Protein AF-A0A8H3L7N0-F1 (afdb_monomer)

Structure (mmCIF, N/CA/C/O backbone):
data_AF-A0A8H3L7N0-F1
#
_entry.id   AF-A0A8H3L7N0-F1
#
loop_
_atom_site.group_PDB
_atom_site.id
_atom_site.type_symbol
_atom_site.label_atom_id
_atom_site.label_alt_id
_atom_site.label_comp_id
_atom_site.label_asym_id
_atom_site.label_entity_id
_atom_site.label_seq_id
_atom_site.pdbx_PDB_ins_code
_atom_site.Cartn_x
_atom_site.Cartn_y
_atom_site.Cartn_z
_atom_site.occupancy
_atom_site.B_iso_or_equiv
_atom_site.auth_seq_id
_atom_site.auth_comp_id
_atom_site.auth_asym_id
_atom_site.auth_atom_id
_atom_site.pdbx_PDB_model_num
ATOM 1 N N . MET A 1 1 ? -57.945 -11.998 32.630 1.00 41.94 1 MET A N 1
ATOM 2 C CA . MET A 1 1 ? -57.598 -11.676 31.233 1.00 41.94 1 MET A CA 1
ATOM 3 C C . MET A 1 1 ? -58.850 -11.127 30.591 1.00 41.94 1 MET A C 1
ATOM 5 O O . MET A 1 1 ? -59.833 -11.856 30.527 1.00 41.94 1 MET A O 1
ATOM 9 N N . SER A 1 2 ? -58.847 -9.854 30.215 1.00 44.16 2 SER A N 1
ATOM 10 C CA . SER A 1 2 ? -59.915 -9.273 29.405 1.00 44.16 2 SER A CA 1
ATOM 11 C C . SER A 1 2 ? -59.804 -9.862 27.999 1.00 44.16 2 SER A C 1
ATOM 13 O O . SER A 1 2 ? -58.740 -9.817 27.384 1.00 44.16 2 SER A O 1
ATOM 15 N N . THR A 1 3 ? -60.854 -10.521 27.520 1.00 60.53 3 THR A N 1
ATOM 16 C CA . THR A 1 3 ? -60.902 -11.050 26.153 1.00 60.53 3 THR A CA 1
ATOM 17 C C . THR A 1 3 ? -61.505 -9.985 25.252 1.00 60.53 3 THR A C 1
ATOM 19 O O . THR A 1 3 ? -62.713 -9.750 25.309 1.00 60.53 3 THR A O 1
ATOM 22 N N . VAL A 1 4 ? -60.668 -9.341 24.435 1.00 78.94 4 VAL A N 1
ATOM 23 C CA . VAL A 1 4 ? -61.115 -8.415 23.386 1.00 78.94 4 VAL A CA 1
ATOM 24 C C . VAL A 1 4 ? -62.101 -9.148 22.476 1.00 78.94 4 VAL A C 1
ATOM 26 O O . VAL A 1 4 ? -61.780 -10.199 21.915 1.00 78.94 4 VAL A O 1
ATOM 29 N N . THR A 1 5 ? -63.320 -8.621 22.357 1.00 84.31 5 THR A N 1
ATOM 30 C CA . THR A 1 5 ? -64.351 -9.204 21.490 1.00 84.31 5 THR A CA 1
ATOM 31 C C . THR A 1 5 ? -64.093 -8.763 20.053 1.00 84.31 5 THR A C 1
ATOM 33 O O . THR A 1 5 ? -63.983 -7.570 19.777 1.00 84.31 5 THR A O 1
ATOM 36 N N . ILE A 1 6 ? -63.980 -9.721 19.133 1.00 86.31 6 ILE A N 1
ATOM 37 C CA . ILE A 1 6 ? -63.770 -9.447 17.706 1.00 86.31 6 ILE A CA 1
ATOM 38 C C . ILE A 1 6 ? -65.055 -8.844 17.133 1.00 86.31 6 ILE A C 1
ATOM 40 O O . ILE A 1 6 ? -66.093 -9.505 17.135 1.00 86.31 6 ILE A O 1
ATOM 44 N N . SER A 1 7 ? -64.974 -7.605 16.648 1.00 80.50 7 SER A N 1
ATOM 45 C CA . SER A 1 7 ? -66.095 -6.873 16.050 1.00 80.50 7 SER A CA 1
ATOM 46 C C . SER A 1 7 ? -65.908 -6.738 14.536 1.00 80.50 7 SER A C 1
ATOM 48 O O . SER A 1 7 ? -64.841 -6.340 14.062 1.00 80.50 7 SER A O 1
ATOM 50 N N . GLY A 1 8 ? -66.932 -7.073 13.755 1.00 84.56 8 GLY A N 1
ATOM 51 C CA . GLY A 1 8 ? -66.865 -7.020 12.292 1.00 84.56 8 GLY A CA 1
ATOM 52 C C . GLY A 1 8 ? -66.074 -8.162 11.647 1.00 84.56 8 GLY A C 1
ATOM 53 O O . GLY A 1 8 ? -65.895 -9.240 12.216 1.00 84.56 8 GLY A O 1
ATOM 54 N N . THR A 1 9 ? -65.605 -7.938 10.416 1.00 87.12 9 THR A N 1
ATOM 55 C CA . THR A 1 9 ? -64.867 -8.959 9.645 1.00 87.12 9 THR A CA 1
ATOM 56 C C . THR A 1 9 ? -63.493 -9.213 10.260 1.00 87.12 9 THR A C 1
ATOM 58 O O . THR A 1 9 ? -62.728 -8.279 10.475 1.00 87.12 9 THR A O 1
ATOM 61 N N . GLN A 1 10 ? -63.147 -10.474 10.513 1.00 89.56 10 GLN A N 1
ATOM 62 C CA . GLN A 1 10 ? -61.859 -10.845 11.099 1.00 89.56 10 GLN A CA 1
ATOM 63 C C . GLN A 1 10 ? -60.713 -10.690 10.088 1.00 89.56 10 GLN A C 1
ATOM 65 O O . GLN A 1 10 ? -60.799 -11.168 8.958 1.00 89.56 10 GLN A O 1
ATOM 70 N N . ILE A 1 11 ? -59.613 -10.072 10.517 1.00 88.81 11 ILE A N 1
ATOM 71 C CA . ILE A 1 11 ? -58.387 -9.905 9.733 1.00 88.81 11 ILE A CA 1
ATOM 72 C C . ILE A 1 11 ? -57.163 -10.420 10.493 1.00 88.81 11 ILE A C 1
ATOM 74 O O . ILE A 1 11 ? -57.126 -10.456 11.728 1.00 88.81 11 ILE A O 1
ATOM 78 N N . ARG A 1 12 ? -56.137 -10.821 9.734 1.00 89.44 12 ARG A N 1
ATOM 79 C CA . ARG A 1 12 ? -54.809 -11.159 10.254 1.00 89.44 12 ARG A CA 1
ATOM 80 C C . ARG A 1 12 ? -53.865 -9.996 9.976 1.00 89.44 12 ARG A C 1
ATOM 82 O O . ARG A 1 12 ? -53.652 -9.651 8.822 1.00 89.44 12 ARG A O 1
ATOM 89 N N . LEU A 1 13 ? -53.289 -9.430 11.030 1.00 90.81 13 LEU A N 1
ATOM 90 C CA . LEU A 1 13 ? -52.351 -8.313 10.944 1.00 90.81 13 LEU A CA 1
ATOM 91 C C . LEU A 1 13 ? -50.956 -8.776 11.338 1.00 90.81 13 LEU A C 1
ATOM 93 O O . LEU A 1 13 ? -50.784 -9.343 12.415 1.00 90.81 13 LEU A O 1
ATOM 97 N N . TRP A 1 14 ? -49.972 -8.529 10.475 1.00 92.12 14 TRP A N 1
ATOM 98 C CA . TRP A 1 14 ? -48.563 -8.745 10.787 1.00 92.12 14 TRP A CA 1
ATOM 99 C C . TRP A 1 14 ? -47.978 -7.515 11.484 1.00 92.12 14 TRP A C 1
ATOM 101 O O . TRP A 1 14 ? -48.080 -6.391 10.990 1.00 92.12 14 TRP A O 1
ATOM 111 N N . CYS A 1 15 ? -47.342 -7.756 12.622 1.00 91.94 15 CYS A N 1
ATOM 112 C CA . CYS A 1 15 ? -46.757 -6.775 13.516 1.00 91.94 15 CYS A CA 1
ATOM 113 C C . CYS A 1 15 ? -45.261 -7.047 13.711 1.00 91.94 15 CYS A C 1
ATOM 115 O O . CYS A 1 15 ? -44.808 -8.194 13.652 1.00 91.94 15 CYS A O 1
ATOM 117 N N . LEU A 1 16 ? -44.500 -6.001 14.005 1.00 91.12 16 LEU A N 1
ATOM 118 C CA . LEU A 1 16 ? -43.077 -6.082 14.318 1.00 91.12 16 LEU A CA 1
ATOM 119 C C . LEU A 1 16 ? -42.778 -5.226 15.544 1.00 91.12 16 LEU A C 1
ATOM 121 O O . LEU A 1 16 ? -43.191 -4.074 15.602 1.00 91.12 16 LEU A O 1
ATOM 125 N N . VAL A 1 17 ? -42.066 -5.772 16.528 1.00 88.50 17 VAL A N 1
ATOM 126 C CA . VAL A 1 17 ? -41.579 -4.957 17.651 1.00 88.50 17 VAL A CA 1
ATOM 127 C C . VAL A 1 17 ? -40.362 -4.171 17.172 1.00 88.50 17 VAL A C 1
ATOM 129 O O . VAL A 1 17 ? -39.473 -4.750 16.546 1.00 88.50 17 VAL A O 1
ATOM 132 N N . ARG A 1 18 ? -40.321 -2.861 17.428 1.00 83.88 18 ARG A N 1
ATOM 133 C CA . ARG A 1 18 ? -39.190 -1.998 17.059 1.00 83.88 18 ARG A CA 1
ATOM 134 C C . ARG A 1 18 ? -37.889 -2.563 17.652 1.00 83.88 18 ARG A C 1
ATOM 136 O O . ARG A 1 18 ? -37.842 -2.891 18.832 1.00 83.88 18 ARG A O 1
ATOM 143 N N . GLY A 1 19 ? -36.859 -2.737 16.821 1.00 73.94 19 GLY A N 1
ATOM 144 C CA . GLY A 1 19 ? -35.594 -3.389 17.202 1.00 73.94 19 GLY A CA 1
ATOM 145 C C . GLY A 1 19 ? -35.591 -4.926 17.122 1.00 73.94 19 GLY A C 1
ATOM 146 O O . GLY A 1 19 ? -34.543 -5.546 17.291 1.00 73.94 19 GLY A O 1
ATOM 147 N N . SER A 1 20 ? -36.728 -5.561 16.821 1.00 77.88 20 SER A N 1
ATOM 148 C CA . SER A 1 20 ? -36.809 -7.003 16.572 1.00 77.88 20 SER A CA 1
ATOM 149 C C . SER A 1 20 ? -36.552 -7.341 15.103 1.00 77.88 20 SER A C 1
ATOM 151 O O . SER A 1 20 ? -36.890 -6.583 14.199 1.00 77.88 20 SER A O 1
ATOM 153 N N . SER A 1 21 ? -35.995 -8.528 14.852 1.00 77.94 21 SER A N 1
ATOM 154 C CA . SER A 1 21 ? -35.751 -9.056 13.500 1.00 77.94 21 SER A CA 1
ATOM 155 C C . SER A 1 21 ? -36.809 -10.066 13.036 1.00 77.94 21 SER A C 1
ATOM 157 O O . SER A 1 21 ? -36.644 -10.701 11.994 1.00 77.94 21 SER A O 1
ATOM 159 N N . SER A 1 22 ? -37.877 -10.266 13.820 1.00 81.69 22 SER A N 1
ATOM 160 C CA . SER A 1 22 ? -38.916 -11.272 13.562 1.00 81.69 22 SER A CA 1
ATOM 161 C C . SER A 1 22 ? -40.321 -10.691 13.723 1.00 81.69 22 SER A C 1
ATOM 163 O O . SER A 1 22 ? -40.704 -10.258 14.810 1.00 81.69 22 SER A O 1
ATOM 165 N N . ALA A 1 23 ? -41.106 -10.735 12.645 1.00 88.00 23 ALA A N 1
ATOM 166 C CA . ALA A 1 23 ? -42.513 -10.351 12.660 1.00 88.00 23 ALA A CA 1
ATOM 167 C C . ALA A 1 23 ? -43.396 -11.441 13.293 1.00 88.00 23 ALA A C 1
ATOM 169 O O . ALA A 1 23 ? -43.078 -12.631 13.270 1.00 88.00 23 ALA A O 1
ATOM 170 N N . PHE A 1 24 ? -44.541 -11.041 13.836 1.00 90.50 24 PHE A N 1
ATOM 171 C CA . PHE A 1 24 ? -45.567 -11.927 14.384 1.00 90.50 24 PHE A CA 1
ATOM 172 C C . PHE A 1 24 ? -46.943 -11.462 13.919 1.00 90.50 24 PHE A C 1
ATOM 174 O O . PHE A 1 24 ? -47.094 -10.308 13.547 1.00 90.50 24 PHE A O 1
ATOM 181 N N . TYR A 1 25 ? -47.958 -12.325 13.942 1.00 91.44 25 TYR A N 1
ATOM 182 C CA . TYR A 1 25 ? -49.314 -11.904 13.587 1.00 91.44 25 TYR A CA 1
ATOM 183 C C . TYR A 1 25 ? -50.262 -11.896 14.786 1.00 91.44 25 TYR A C 1
ATOM 185 O O . TYR A 1 25 ? -50.161 -12.724 15.702 1.00 91.44 25 TYR A O 1
ATOM 193 N N . VAL A 1 26 ? -51.226 -10.983 14.729 1.00 92.50 26 VAL A N 1
ATOM 194 C CA . VAL A 1 26 ? -52.398 -10.916 15.601 1.00 92.50 26 VAL A CA 1
ATOM 195 C C . VAL A 1 26 ? -53.674 -11.082 14.783 1.00 92.50 26 VAL A C 1
ATOM 197 O O . VAL A 1 26 ? -53.669 -11.012 13.552 1.00 92.50 26 VAL A O 1
ATOM 200 N N . THR A 1 27 ? -54.777 -11.368 15.464 1.00 90.75 27 THR A N 1
ATOM 201 C CA . THR A 1 27 ? -56.091 -11.520 14.839 1.00 90.75 27 THR A CA 1
ATOM 202 C C . THR A 1 27 ? -57.072 -10.597 15.537 1.00 90.75 27 THR A C 1
ATOM 204 O O . THR A 1 27 ? -57.189 -10.652 16.758 1.00 90.75 27 THR A O 1
ATOM 207 N N . ILE A 1 28 ? -57.740 -9.748 14.762 1.00 92.75 28 ILE A N 1
ATOM 208 C CA . ILE A 1 28 ? -58.653 -8.712 15.254 1.00 92.75 28 ILE A CA 1
ATOM 209 C C . ILE A 1 28 ? -59.761 -8.468 14.225 1.00 92.75 28 ILE A C 1
ATOM 211 O O . ILE A 1 28 ? -59.619 -8.853 13.064 1.00 92.75 28 ILE A O 1
ATOM 215 N N . GLY A 1 29 ? -60.879 -7.881 14.639 1.00 90.25 29 GLY A N 1
ATOM 216 C CA . GLY A 1 29 ? -61.956 -7.494 13.738 1.00 90.25 29 GLY A CA 1
ATOM 217 C C . GLY A 1 29 ? -61.718 -6.121 13.107 1.00 90.25 29 GLY A C 1
ATOM 218 O O . GLY A 1 29 ? -61.053 -5.268 13.693 1.00 90.25 29 GLY A O 1
ATOM 219 N N . ARG A 1 30 ? -62.243 -5.894 11.899 1.00 89.00 30 ARG A N 1
ATOM 220 C CA . ARG A 1 30 ? -62.137 -4.595 11.210 1.00 89.00 30 ARG A CA 1
ATOM 221 C C . ARG A 1 30 ? -62.854 -3.471 11.951 1.00 89.00 30 ARG A C 1
ATOM 223 O O . ARG A 1 30 ? -62.399 -2.340 11.850 1.00 89.00 30 ARG A O 1
ATOM 230 N N . ASP A 1 31 ? -63.901 -3.784 12.709 1.00 89.81 31 ASP A N 1
ATOM 231 C CA . ASP A 1 31 ? -64.717 -2.785 13.406 1.00 89.81 31 ASP A CA 1
ATOM 232 C C . ASP A 1 31 ? -64.246 -2.580 14.859 1.00 89.81 31 ASP A C 1
ATOM 234 O O . ASP A 1 31 ? -64.893 -1.879 15.633 1.00 89.81 31 ASP A O 1
ATOM 238 N N . ASN A 1 32 ? -63.136 -3.213 15.259 1.00 90.62 32 ASN A N 1
ATOM 239 C CA . ASN A 1 32 ? -62.468 -2.934 16.529 1.00 90.62 32 ASN A CA 1
ATOM 240 C C . ASN A 1 32 ? -61.714 -1.599 16.470 1.00 90.62 32 ASN A C 1
ATOM 242 O O . ASN A 1 32 ? -61.282 -1.169 15.401 1.00 90.62 32 ASN A O 1
ATOM 246 N N . PHE A 1 33 ? -61.509 -0.965 17.622 1.00 89.25 33 PHE A N 1
ATOM 247 C CA . PHE A 1 33 ? -60.749 0.283 17.729 1.00 89.25 33 PHE A CA 1
ATOM 248 C C . PHE A 1 33 ? -59.239 0.026 17.854 1.00 89.25 33 PHE A C 1
ATOM 250 O O . PHE A 1 33 ? -58.795 -1.082 18.156 1.00 89.25 33 PHE A O 1
ATOM 257 N N . ILE A 1 34 ? -58.418 1.066 17.678 1.00 88.00 34 ILE A N 1
ATOM 258 C CA . ILE A 1 34 ? -56.954 0.959 17.837 1.00 88.00 34 ILE A CA 1
ATOM 259 C C . ILE A 1 34 ? -56.550 0.526 19.258 1.00 88.00 34 ILE A C 1
ATOM 261 O O . ILE A 1 34 ? -55.576 -0.209 19.426 1.00 88.00 34 ILE A O 1
ATOM 265 N N . ILE A 1 35 ? -57.321 0.899 20.285 1.00 86.38 35 ILE A N 1
ATOM 266 C CA . ILE A 1 35 ? -57.064 0.456 21.664 1.00 86.38 35 ILE A CA 1
ATOM 267 C C . ILE A 1 35 ? -57.231 -1.065 21.828 1.00 86.38 35 ILE A C 1
ATOM 269 O O . ILE A 1 35 ? -56.408 -1.705 22.484 1.00 86.38 35 ILE A O 1
ATOM 273 N N . ASP A 1 36 ? -58.213 -1.658 21.143 1.00 89.00 36 ASP A N 1
ATOM 274 C CA . ASP A 1 36 ? -58.420 -3.109 21.108 1.00 89.00 36 ASP A CA 1
ATOM 275 C C . ASP A 1 36 ? -57.219 -3.805 20.440 1.00 89.00 36 ASP A C 1
ATOM 277 O O . ASP A 1 36 ? -56.768 -4.863 20.883 1.00 89.00 36 ASP A O 1
ATOM 281 N N . LEU A 1 37 ? -56.649 -3.192 19.391 1.00 90.81 37 LEU A N 1
ATOM 282 C CA . LEU A 1 37 ? -55.445 -3.687 18.716 1.00 90.81 37 LEU A CA 1
ATOM 283 C C . LEU A 1 37 ? -54.226 -3.683 19.646 1.00 90.81 37 LEU A C 1
ATOM 285 O O . LEU A 1 37 ? -53.501 -4.682 19.698 1.00 90.81 37 LEU A O 1
ATOM 289 N N . LYS A 1 38 ? -54.022 -2.606 20.417 1.00 90.88 38 LYS A N 1
ATOM 290 C CA . LYS A 1 38 ? -52.952 -2.527 21.427 1.00 90.88 38 LYS A CA 1
ATOM 291 C C . LYS A 1 38 ? -53.095 -3.634 22.476 1.00 90.88 38 LYS A C 1
ATOM 293 O O . LYS A 1 38 ? -52.110 -4.293 22.814 1.00 90.88 38 LYS A O 1
ATOM 298 N N . GLU A 1 39 ? -54.315 -3.901 22.939 1.00 88.69 39 GLU A N 1
ATOM 299 C CA . GLU A 1 39 ? -54.583 -4.950 23.928 1.00 88.69 39 GLU A CA 1
ATOM 300 C C . GLU A 1 39 ? -54.309 -6.360 23.372 1.00 88.69 39 GLU A C 1
ATOM 302 O O . GLU A 1 39 ? -53.642 -7.172 24.023 1.00 88.69 39 GLU A O 1
ATOM 307 N N . VAL A 1 40 ? -54.732 -6.648 22.135 1.00 90.81 40 VAL A N 1
ATOM 308 C CA . VAL A 1 40 ? -54.441 -7.931 21.467 1.00 90.81 40 VAL A CA 1
ATOM 309 C C . VAL A 1 40 ? -52.933 -8.126 21.256 1.00 90.81 40 VAL A C 1
ATOM 311 O O . VAL A 1 40 ? -52.421 -9.228 21.482 1.00 90.81 40 VAL A O 1
ATOM 314 N N . ILE A 1 41 ? -52.200 -7.078 20.866 1.00 91.69 41 ILE A N 1
ATOM 315 C CA . ILE A 1 41 ? -50.738 -7.114 20.702 1.00 91.69 41 ILE A CA 1
ATOM 316 C C . ILE A 1 41 ? -50.043 -7.400 22.038 1.00 91.69 41 ILE A C 1
ATOM 318 O O . ILE A 1 41 ? -49.216 -8.316 22.108 1.00 91.69 41 ILE A O 1
ATOM 322 N N . LYS A 1 42 ? -50.410 -6.679 23.107 1.00 87.31 42 LYS A N 1
ATOM 323 C CA . LYS A 1 42 ? -49.841 -6.883 24.447 1.00 87.31 42 LYS A CA 1
ATOM 324 C C . LYS A 1 42 ? -50.063 -8.314 24.932 1.00 87.31 42 LYS A C 1
ATOM 326 O O . LYS A 1 42 ? -49.121 -8.963 25.379 1.00 87.31 42 LYS A O 1
ATOM 331 N N . ASN A 1 43 ? -51.277 -8.839 24.771 1.00 86.75 43 ASN A N 1
ATOM 332 C CA . ASN A 1 43 ? -51.609 -10.214 25.148 1.00 86.75 43 ASN A CA 1
ATOM 333 C C . ASN A 1 43 ? -50.808 -11.251 24.341 1.00 86.75 43 ASN A C 1
ATOM 335 O O . ASN A 1 43 ? -50.385 -12.270 24.884 1.00 86.75 43 ASN A O 1
ATOM 339 N N . LYS A 1 44 ? -50.548 -10.994 23.051 1.00 87.44 44 LYS A N 1
ATOM 340 C CA . LYS A 1 44 ? -49.754 -11.890 22.194 1.00 87.44 44 LYS A CA 1
ATOM 341 C C . LYS A 1 44 ? -48.272 -11.929 22.582 1.00 87.44 44 LYS A C 1
ATOM 343 O O . LYS A 1 44 ? -47.621 -12.957 22.395 1.00 87.44 44 LYS A O 1
ATOM 348 N N . LYS A 1 45 ? -47.743 -10.824 23.110 1.00 86.06 45 LYS A N 1
ATOM 349 C CA . LYS A 1 45 ? -46.336 -10.627 23.492 1.00 86.06 45 LYS A CA 1
ATOM 350 C C . LYS A 1 45 ? -46.197 -10.282 24.979 1.00 86.06 45 LYS A C 1
ATOM 352 O O . LYS A 1 45 ? -45.430 -9.405 25.364 1.00 86.06 45 LYS A O 1
ATOM 357 N N . GLN A 1 46 ? -46.918 -11.016 25.825 1.00 80.88 46 GLN A N 1
ATOM 358 C CA . GLN A 1 46 ? -47.093 -10.691 27.243 1.00 80.88 46 GLN A CA 1
ATOM 359 C C . GLN A 1 46 ? -45.776 -10.561 28.031 1.00 80.88 46 GLN A C 1
ATOM 361 O O . GLN A 1 46 ? -45.677 -9.706 28.902 1.00 80.88 46 GLN A O 1
ATOM 366 N N . ASN A 1 47 ? -44.753 -11.358 27.699 1.00 80.00 47 ASN A N 1
ATOM 367 C CA . ASN A 1 47 ? -43.433 -11.274 28.340 1.00 80.00 47 ASN A CA 1
ATOM 368 C C . ASN A 1 47 ? -42.635 -10.034 27.906 1.00 80.00 47 ASN A C 1
ATOM 370 O O . ASN A 1 47 ? -41.881 -9.479 28.695 1.00 80.00 47 ASN A O 1
ATOM 374 N N . GLU A 1 48 ? -42.790 -9.617 26.650 1.00 76.06 48 GLU A N 1
ATOM 375 C CA . GLU A 1 48 ? -42.048 -8.508 26.035 1.00 76.06 48 GLU A CA 1
ATOM 376 C C . GLU A 1 48 ? -42.607 -7.151 26.496 1.00 76.06 48 GLU A C 1
ATOM 378 O O . GLU A 1 48 ? -41.867 -6.183 26.632 1.00 76.06 48 GLU A O 1
ATOM 383 N N . PHE A 1 49 ? -43.902 -7.110 26.830 1.00 81.25 49 PHE A N 1
ATOM 384 C CA . PHE A 1 49 ? -44.621 -5.914 27.283 1.00 81.25 49 PHE A CA 1
ATOM 385 C C . PHE A 1 49 ? -45.138 -6.017 28.729 1.00 81.25 49 PHE A C 1
ATOM 387 O O . PHE A 1 49 ? -46.112 -5.354 29.090 1.00 81.25 49 PHE A O 1
ATOM 394 N N . ALA A 1 50 ? -44.516 -6.852 29.569 1.00 74.88 50 ALA A N 1
ATOM 395 C CA . ALA A 1 50 ? -44.999 -7.142 30.924 1.00 74.88 50 ALA A CA 1
ATOM 396 C C . ALA A 1 50 ? -45.134 -5.889 31.815 1.00 74.88 50 ALA A C 1
ATOM 398 O O . ALA A 1 50 ? -46.045 -5.821 32.637 1.00 74.88 50 ALA A O 1
ATOM 399 N N . ASN A 1 51 ? -44.267 -4.891 31.603 1.00 77.00 51 ASN A N 1
ATOM 400 C CA . ASN A 1 51 ? -44.168 -3.670 32.413 1.00 77.00 51 ASN A CA 1
ATOM 401 C C . ASN A 1 51 ? -44.656 -2.401 31.686 1.00 77.00 51 ASN A C 1
ATOM 403 O O . ASN A 1 51 ? -44.311 -1.299 32.100 1.00 77.00 51 ASN A O 1
ATOM 407 N N . VAL A 1 52 ? -45.394 -2.543 30.581 1.00 78.06 52 VAL A N 1
ATOM 408 C CA . VAL A 1 52 ? -45.853 -1.417 29.749 1.00 78.06 52 VAL A CA 1
ATOM 409 C C . VAL A 1 52 ? -47.370 -1.404 29.738 1.00 78.06 52 VAL A C 1
ATOM 411 O O . VAL A 1 52 ? -47.979 -2.417 29.391 1.00 78.06 52 VAL A O 1
ATOM 414 N N . ASP A 1 53 ? -48.003 -0.295 30.106 1.00 80.12 53 ASP A N 1
ATOM 415 C CA . ASP A 1 53 ? -49.464 -0.195 30.052 1.00 80.12 53 ASP A CA 1
ATOM 416 C C . ASP A 1 53 ? -49.975 -0.190 28.597 1.00 80.12 53 ASP A C 1
ATOM 418 O O . ASP A 1 53 ? -49.250 0.139 27.660 1.00 80.12 53 ASP A O 1
ATOM 422 N N . VAL A 1 54 ? -51.207 -0.661 28.364 1.00 80.31 54 VAL A N 1
ATOM 423 C CA . VAL A 1 54 ? -51.740 -0.840 26.991 1.00 80.31 54 VAL A CA 1
ATOM 424 C C . VAL A 1 54 ? -51.812 0.494 26.244 1.00 80.31 54 VAL A C 1
ATOM 426 O O . VAL A 1 54 ? -51.534 0.553 25.050 1.00 80.31 54 VAL A O 1
ATOM 429 N N . ASP A 1 55 ? -52.172 1.557 26.953 1.00 77.06 55 ASP A N 1
ATOM 430 C CA . ASP A 1 55 ? -52.247 2.930 26.462 1.00 77.06 55 ASP A CA 1
ATOM 431 C C . ASP A 1 55 ? -50.873 3.535 26.149 1.00 77.06 55 ASP A C 1
ATOM 433 O O . ASP A 1 55 ? -50.786 4.401 25.280 1.00 77.06 55 ASP A O 1
ATOM 437 N N . GLN A 1 56 ? -49.812 3.040 26.789 1.00 82.00 56 GLN A N 1
ATOM 438 C CA . GLN A 1 56 ? -48.440 3.468 26.541 1.00 82.00 56 GLN A CA 1
ATOM 439 C C . GLN A 1 56 ? -47.895 2.929 25.215 1.00 82.00 56 GLN A C 1
ATOM 441 O O . GLN A 1 56 ? -47.096 3.611 24.589 1.00 82.00 56 GLN A O 1
ATOM 446 N N . LEU A 1 57 ? -48.327 1.757 24.736 1.00 86.06 57 LEU A N 1
ATOM 447 C CA . LEU A 1 57 ? -47.837 1.213 23.462 1.00 86.06 57 LEU A CA 1
ATOM 448 C C . LEU A 1 57 ? -48.037 2.204 22.307 1.00 86.06 57 LEU A C 1
ATOM 450 O O . LEU A 1 57 ? -49.159 2.645 22.038 1.00 86.06 57 LEU A O 1
ATOM 454 N N . VAL A 1 58 ? -46.953 2.490 21.588 1.00 88.19 58 VAL A N 1
ATOM 455 C CA . VAL A 1 58 ? -46.962 3.326 20.384 1.00 88.19 58 VAL A CA 1
ATOM 456 C C . VAL A 1 58 ? -47.026 2.408 19.172 1.00 88.19 58 VAL A C 1
ATOM 458 O O . VAL A 1 58 ? -46.276 1.436 19.087 1.00 88.19 58 VAL A O 1
ATOM 461 N N . LEU A 1 59 ? -47.950 2.667 18.252 1.00 90.50 59 LEU A N 1
ATOM 462 C CA . LEU A 1 59 ? -48.125 1.868 17.043 1.00 90.50 59 LEU A CA 1
ATOM 463 C C . LEU A 1 59 ? -47.905 2.760 15.826 1.00 90.50 59 LEU A C 1
ATOM 465 O O . LEU A 1 59 ? -48.497 3.827 15.766 1.00 90.50 59 LEU A O 1
ATOM 469 N N . TRP A 1 60 ? -47.139 2.304 14.840 1.00 90.81 60 TRP A N 1
ATOM 470 C CA . TRP A 1 60 ? -47.016 2.978 13.542 1.00 90.81 60 TRP A CA 1
ATOM 471 C C . TRP A 1 60 ? -47.581 2.105 12.433 1.00 90.81 60 TRP A C 1
ATOM 473 O O . TRP A 1 60 ? -47.324 0.897 12.398 1.00 90.81 60 TRP A O 1
ATOM 483 N N . ARG A 1 61 ? -48.318 2.717 11.507 1.00 89.44 61 ARG A N 1
ATOM 484 C CA . ARG A 1 61 ? -48.749 2.093 10.258 1.00 89.44 61 ARG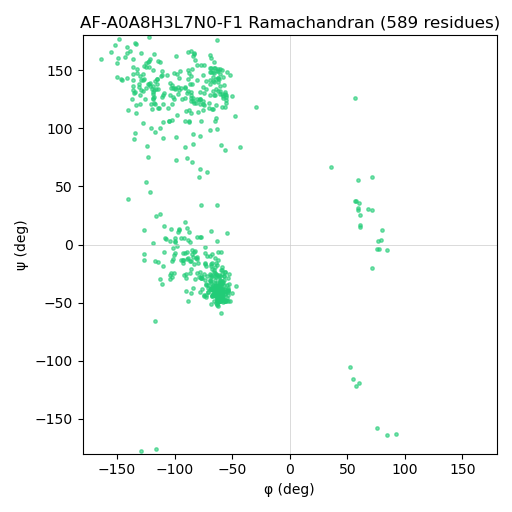 A CA 1
ATOM 485 C C . ARG A 1 61 ? -47.569 2.008 9.299 1.00 89.44 61 ARG A C 1
ATOM 487 O O . ARG A 1 61 ? -46.912 3.001 9.028 1.00 89.44 61 ARG A O 1
ATOM 494 N N . VAL A 1 62 ? -47.343 0.829 8.731 1.00 88.94 62 VAL A N 1
ATOM 495 C CA . VAL A 1 62 ? -46.275 0.609 7.746 1.00 88.94 62 VAL A CA 1
ATOM 496 C C . VAL A 1 62 ? -46.722 -0.343 6.631 1.00 88.94 62 VAL A C 1
ATOM 498 O O . VAL A 1 62 ? -47.767 -0.988 6.723 1.00 88.94 62 VAL A O 1
ATOM 501 N N . ASP A 1 63 ? -45.917 -0.460 5.578 1.00 88.06 63 ASP A N 1
ATOM 502 C CA . ASP A 1 63 ? -45.998 -1.547 4.597 1.00 88.06 63 ASP A CA 1
ATOM 503 C C . ASP A 1 63 ? -44.587 -2.056 4.298 1.00 88.06 63 ASP A C 1
ATOM 505 O O . ASP A 1 63 ? -43.879 -1.503 3.458 1.00 88.06 63 ASP A O 1
ATOM 509 N N . ILE A 1 64 ? -44.144 -3.062 5.055 1.00 84.62 64 ILE A N 1
ATOM 510 C CA . ILE A 1 64 ? -42.776 -3.588 4.963 1.00 84.62 64 ILE A CA 1
ATOM 511 C C . ILE A 1 64 ? -42.825 -5.064 4.590 1.00 84.62 64 ILE A C 1
ATOM 513 O O . ILE A 1 64 ? -43.365 -5.886 5.334 1.00 84.62 64 ILE A O 1
ATOM 517 N N . ASP A 1 65 ? -42.204 -5.429 3.470 1.00 82.81 65 ASP A N 1
ATOM 518 C CA . ASP A 1 65 ? -42.005 -6.834 3.124 1.00 82.81 65 ASP A CA 1
ATOM 519 C C . ASP A 1 65 ? -41.091 -7.502 4.167 1.00 82.81 65 ASP A C 1
ATOM 521 O O . ASP A 1 65 ? -40.040 -6.970 4.532 1.00 82.81 65 ASP A O 1
ATOM 525 N N . GLN A 1 66 ? -41.461 -8.690 4.655 1.00 78.38 66 GLN A N 1
ATOM 526 C CA . GLN A 1 66 ? -40.689 -9.373 5.700 1.00 78.38 66 GLN A CA 1
ATOM 527 C C . GLN A 1 66 ? -39.231 -9.659 5.305 1.00 78.38 66 GLN A C 1
ATOM 529 O O . GLN A 1 66 ? -38.369 -9.746 6.181 1.00 78.38 66 GLN A O 1
ATOM 534 N N . SER A 1 67 ? -38.927 -9.774 4.007 1.00 76.94 67 SER A N 1
ATOM 535 C CA . SER A 1 67 ? -37.555 -9.925 3.505 1.00 76.94 67 SER A CA 1
ATOM 536 C C . SER A 1 67 ? -36.673 -8.698 3.769 1.00 76.94 67 SER A C 1
ATOM 538 O O . SER A 1 67 ? -35.456 -8.845 3.889 1.00 76.94 67 SER A O 1
ATOM 540 N N . GLN A 1 68 ? -37.270 -7.513 3.931 1.00 75.50 68 GLN A N 1
ATOM 541 C CA . GLN A 1 68 ? -36.564 -6.245 4.131 1.00 75.50 68 GLN A CA 1
ATOM 542 C C . GLN A 1 68 ? -36.222 -5.956 5.600 1.00 75.50 68 GLN A C 1
ATOM 544 O O . GLN A 1 68 ? -35.352 -5.131 5.874 1.00 75.50 68 GLN A O 1
ATOM 549 N N . ILE A 1 69 ? -36.825 -6.682 6.553 1.00 74.06 69 ILE A N 1
ATOM 550 C CA . ILE A 1 69 ? -36.621 -6.488 8.005 1.00 74.06 69 ILE A CA 1
ATOM 551 C C . ILE A 1 69 ? -35.138 -6.618 8.410 1.00 74.06 69 ILE A C 1
ATOM 553 O O . ILE A 1 69 ? -34.708 -6.029 9.396 1.00 74.06 69 ILE A O 1
ATOM 557 N N . LYS A 1 70 ? -34.334 -7.387 7.660 1.00 69.81 70 LYS A N 1
ATOM 558 C CA . LYS A 1 70 ? -32.905 -7.619 7.954 1.00 69.81 70 LYS A CA 1
ATOM 559 C C . LYS A 1 70 ? -31.948 -6.676 7.228 1.00 69.81 70 LYS A C 1
ATOM 561 O O . LYS A 1 70 ? -30.760 -6.676 7.537 1.00 69.81 70 LYS A O 1
ATOM 566 N N . THR A 1 71 ? -32.434 -5.948 6.229 1.00 57.03 71 THR A N 1
ATOM 567 C CA . THR A 1 71 ? -31.595 -5.172 5.305 1.00 57.03 71 THR A CA 1
ATOM 568 C C . THR A 1 71 ? -31.803 -3.670 5.430 1.00 57.03 71 THR A C 1
ATOM 570 O O . THR A 1 71 ? -30.966 -2.917 4.941 1.00 57.03 71 THR A O 1
ATOM 573 N N . THR A 1 72 ? -32.885 -3.240 6.080 1.00 61.94 72 THR A N 1
ATOM 574 C CA . THR A 1 72 ? -33.261 -1.830 6.212 1.00 61.94 72 THR A CA 1
ATOM 575 C C . THR A 1 72 ? -33.393 -1.455 7.685 1.00 61.94 72 THR A C 1
ATOM 577 O O . THR A 1 72 ? -33.948 -2.218 8.476 1.00 61.94 72 THR A O 1
ATOM 580 N N . SER A 1 73 ? -32.891 -0.277 8.061 1.00 73.75 73 SER A N 1
ATOM 581 C CA . SER A 1 73 ? -33.141 0.301 9.383 1.00 73.75 73 SER A CA 1
ATOM 582 C C . SER A 1 73 ? -34.622 0.666 9.492 1.00 73.75 73 SER A C 1
ATOM 584 O O . SER A 1 73 ? -35.107 1.503 8.736 1.00 73.75 73 SER A O 1
ATOM 586 N N . ILE A 1 74 ? -35.352 0.028 10.410 1.00 73.12 74 ILE A N 1
ATOM 587 C CA . ILE A 1 74 ? -36.785 0.300 10.629 1.00 73.12 74 ILE A CA 1
ATOM 588 C C . ILE A 1 74 ? -36.992 1.759 11.052 1.00 73.12 74 ILE A C 1
ATOM 590 O O . ILE A 1 74 ? -37.986 2.362 10.668 1.00 73.12 74 ILE A O 1
ATOM 594 N N . ASP A 1 75 ? -36.031 2.341 11.776 1.00 75.31 75 ASP A N 1
ATOM 595 C CA . ASP A 1 75 ? -36.087 3.730 12.240 1.00 75.31 75 ASP A CA 1
ATOM 596 C C . ASP A 1 75 ? -36.092 4.749 11.094 1.00 75.31 75 ASP A C 1
ATOM 598 O O . ASP A 1 75 ? -36.654 5.825 11.257 1.00 75.31 75 ASP A O 1
ATOM 602 N N . ASP A 1 76 ? -35.544 4.396 9.927 1.00 72.06 76 ASP A N 1
ATOM 603 C CA . ASP A 1 76 ? -35.542 5.267 8.744 1.00 72.06 76 ASP A CA 1
ATOM 604 C C . ASP A 1 76 ? -36.889 5.227 7.988 1.00 72.06 76 ASP A C 1
ATOM 606 O O . ASP A 1 76 ? -37.107 6.014 7.068 1.00 72.06 76 ASP A O 1
ATOM 610 N N . ILE A 1 77 ? -37.779 4.286 8.340 1.00 71.19 77 ILE A N 1
ATOM 611 C CA . ILE A 1 77 ? -39.096 4.074 7.709 1.00 71.19 77 ILE A CA 1
ATOM 612 C C . ILE A 1 77 ? -40.226 4.685 8.555 1.00 71.19 77 ILE A C 1
ATOM 614 O O . ILE A 1 77 ? -41.297 4.984 8.031 1.00 71.19 77 ILE A O 1
ATOM 618 N N . LEU A 1 78 ? -40.017 4.845 9.865 1.00 77.06 78 LEU A N 1
ATOM 619 C CA . LEU A 1 78 ? -41.035 5.359 10.780 1.00 77.06 78 LEU A CA 1
ATOM 620 C C . LEU A 1 78 ? -41.161 6.882 10.656 1.00 77.06 78 LEU A C 1
ATOM 622 O O . LEU A 1 78 ? -40.213 7.609 10.938 1.00 77.06 78 LEU A O 1
ATOM 626 N N . ASN A 1 79 ? -42.359 7.353 10.307 1.00 74.94 79 ASN A N 1
ATOM 627 C CA . ASN A 1 79 ? -42.714 8.770 10.292 1.00 74.94 79 ASN A CA 1
ATOM 628 C C . ASN A 1 79 ? -43.735 9.075 11.395 1.00 74.94 79 ASN A C 1
ATOM 630 O O . ASN A 1 79 ? -44.626 8.267 11.659 1.00 74.94 79 ASN A O 1
ATOM 634 N N . GLU A 1 80 ? -43.646 10.264 11.997 1.00 72.50 80 GLU A N 1
ATOM 635 C CA . GLU A 1 80 ? -44.608 10.722 13.016 1.00 72.50 80 GLU A CA 1
ATOM 636 C C . GLU A 1 80 ? -46.044 10.807 12.462 1.00 72.50 80 GLU A C 1
ATOM 638 O O . GLU A 1 80 ? -46.999 10.528 13.177 1.00 72.50 80 GLU A O 1
ATOM 643 N N . GLU A 1 81 ? -46.211 11.093 11.164 1.00 74.94 81 GLU A N 1
ATOM 644 C CA . GLU A 1 81 ? -47.522 11.143 10.490 1.00 74.94 81 GLU A CA 1
ATOM 645 C C . GLU A 1 81 ? -48.209 9.770 10.350 1.00 74.94 81 GLU A C 1
ATOM 647 O O . GLU A 1 81 ? -49.411 9.698 10.087 1.00 74.94 81 GLU A O 1
ATOM 652 N N . ASP A 1 82 ? -47.459 8.676 10.513 1.00 81.81 82 ASP A N 1
ATOM 653 C CA . ASP A 1 82 ? -47.962 7.302 10.416 1.00 81.81 82 ASP A CA 1
ATOM 654 C C . ASP A 1 82 ? -48.238 6.669 11.790 1.00 81.81 82 ASP A C 1
ATOM 656 O O . ASP A 1 82 ? -48.616 5.494 11.873 1.00 81.81 82 ASP A O 1
ATOM 660 N N . GLU A 1 83 ? -48.069 7.421 12.880 1.00 85.56 83 GLU A N 1
ATOM 661 C CA . GLU A 1 83 ? -48.433 6.969 14.219 1.00 85.56 83 GLU A CA 1
ATOM 662 C C . GLU A 1 83 ? -49.957 6.793 14.345 1.00 85.56 83 GLU A C 1
ATOM 664 O O . GLU A 1 83 ? -50.762 7.661 14.010 1.00 85.56 83 GLU A O 1
ATOM 669 N N . LEU A 1 84 ? -50.374 5.624 14.827 1.00 83.44 84 LEU A N 1
ATOM 670 C CA . LEU A 1 84 ? -51.771 5.286 15.054 1.00 83.44 84 LEU A CA 1
ATOM 6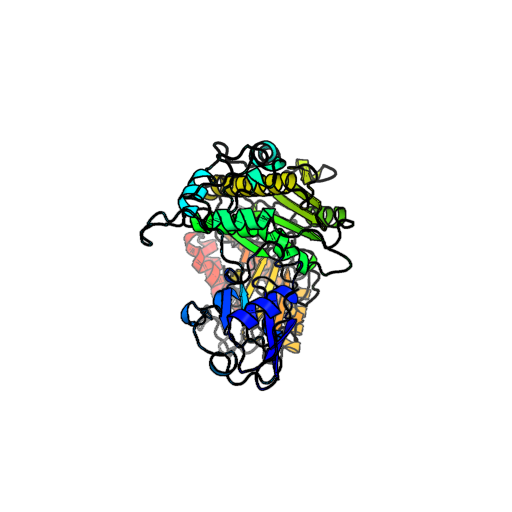71 C C . LEU A 1 84 ? -52.205 5.819 16.419 1.00 83.44 84 LEU A C 1
ATOM 673 O O . LEU A 1 84 ? -52.043 5.164 17.456 1.00 83.44 84 LEU A O 1
ATOM 677 N N . GLU A 1 85 ? -52.799 7.006 16.404 1.00 76.88 85 GLU A N 1
ATOM 678 C CA . GLU A 1 85 ? -53.426 7.589 17.583 1.00 76.88 85 GLU A CA 1
ATOM 679 C C . GLU A 1 85 ? -54.641 6.765 18.040 1.00 76.88 85 GLU A C 1
ATOM 681 O O . GLU A 1 85 ? -55.348 6.142 17.238 1.00 76.88 85 GLU A O 1
ATOM 686 N N . ASN A 1 86 ? -54.939 6.816 19.343 1.00 70.31 86 ASN A N 1
ATOM 687 C CA . ASN A 1 86 ? -56.188 6.299 19.912 1.00 70.31 86 ASN A CA 1
ATOM 688 C C . ASN A 1 86 ? -57.365 7.222 19.523 1.00 70.31 86 ASN A C 1
ATOM 690 O O . ASN A 1 86 ? -57.985 7.866 20.368 1.00 70.31 86 ASN A O 1
ATOM 694 N N . SER A 1 87 ? -57.632 7.321 18.224 1.00 65.06 87 SER A N 1
ATOM 695 C CA . SER A 1 87 ? -58.750 8.054 17.639 1.00 65.06 87 SER A CA 1
ATOM 696 C C . SER A 1 87 ? -60.023 7.199 17.662 1.00 65.06 87 SER A C 1
ATOM 698 O O . SER A 1 87 ? -59.970 5.982 17.833 1.00 65.06 87 SER A O 1
ATOM 700 N N . GLY A 1 88 ? -61.190 7.818 17.458 1.00 68.12 88 GLY A N 1
ATOM 701 C CA . GLY A 1 88 ? -62.466 7.100 17.312 1.00 68.12 88 GLY A CA 1
ATOM 702 C C . GLY A 1 88 ? -62.589 6.273 16.023 1.00 68.12 88 GLY A C 1
ATOM 703 O O . GLY A 1 88 ? -63.695 5.859 15.689 1.00 68.12 88 GLY A O 1
ATOM 704 N N . LEU A 1 89 ? -61.490 6.074 15.288 1.00 77.38 89 LEU A N 1
ATOM 705 C CA . LEU A 1 89 ? -61.432 5.303 14.051 1.00 77.38 89 LEU A CA 1
ATOM 706 C C . LEU A 1 89 ? -61.187 3.819 14.336 1.00 77.38 89 LEU A C 1
ATOM 708 O O . LEU A 1 89 ? -60.482 3.431 15.273 1.00 77.38 89 LEU A O 1
ATOM 712 N N . THR A 1 90 ? -61.754 2.980 13.481 1.00 86.31 90 THR A N 1
ATOM 713 C CA . THR A 1 90 ? -61.613 1.527 13.546 1.00 86.31 90 THR A CA 1
ATOM 714 C C . THR A 1 90 ? -60.328 1.042 12.864 1.00 86.31 90 THR A C 1
ATOM 716 O O . THR A 1 90 ? -59.704 1.731 12.049 1.00 86.31 90 THR A O 1
ATOM 719 N N . VAL A 1 91 ? -59.919 -0.190 13.167 1.00 86.12 91 VAL A N 1
ATOM 720 C CA . VAL A 1 91 ? -58.780 -0.868 12.529 1.00 86.12 91 VAL A CA 1
ATOM 721 C C . VAL A 1 91 ? -58.972 -0.947 11.009 1.00 86.12 91 VAL A C 1
ATOM 723 O O . VAL A 1 91 ? -58.024 -0.776 10.246 1.00 86.12 91 VAL A O 1
ATOM 726 N N . GLY A 1 92 ? -60.203 -1.176 10.549 1.00 82.88 92 GLY A N 1
ATOM 727 C CA . GLY A 1 92 ? -60.538 -1.274 9.133 1.00 82.88 92 GLY A CA 1
ATOM 728 C C . GLY A 1 92 ? -60.416 0.042 8.363 1.00 82.88 92 GLY A C 1
ATOM 729 O O . GLY A 1 92 ? -60.160 -0.016 7.158 1.00 82.88 92 GLY A O 1
ATOM 730 N N . GLU A 1 93 ? -60.588 1.181 9.040 1.00 82.19 93 GLU A N 1
ATOM 731 C CA . GLU A 1 93 ? -60.443 2.536 8.484 1.00 82.19 93 GLU A CA 1
ATOM 732 C C . GLU A 1 93 ? -58.982 3.004 8.482 1.00 82.19 93 GLU A C 1
ATOM 734 O O . GLU A 1 93 ? -58.534 3.648 7.536 1.00 82.19 93 GLU A O 1
ATOM 739 N N . THR A 1 94 ? -58.223 2.654 9.522 1.00 84.00 94 THR A N 1
ATOM 740 C CA . THR A 1 94 ? -56.824 3.085 9.705 1.00 84.00 94 THR A CA 1
ATOM 741 C C . THR A 1 94 ? -55.815 2.236 8.927 1.00 84.00 94 THR A C 1
ATOM 743 O O . THR A 1 94 ? -54.781 2.750 8.491 1.00 84.00 94 THR A O 1
ATOM 746 N N . LEU A 1 95 ? -56.121 0.951 8.709 1.00 85.44 95 LEU A N 1
ATOM 747 C CA . LEU A 1 95 ? -55.275 -0.017 8.005 1.00 85.44 95 LEU A CA 1
ATOM 748 C C . LEU A 1 95 ? -56.026 -0.630 6.802 1.00 85.44 95 LEU A C 1
ATOM 750 O O . LEU A 1 95 ? -56.476 -1.782 6.861 1.00 85.44 95 LEU A O 1
ATOM 754 N N . PRO A 1 96 ? -56.192 0.109 5.686 1.00 74.75 96 PRO A N 1
ATOM 755 C CA . PRO A 1 96 ? -56.812 -0.436 4.482 1.00 74.75 96 PRO A CA 1
ATOM 756 C C . PRO A 1 96 ? -55.907 -1.488 3.809 1.00 74.75 96 PRO A C 1
ATOM 758 O O . PRO A 1 96 ? -54.685 -1.422 3.895 1.00 74.75 96 PRO A O 1
ATOM 761 N N . ASN A 1 97 ? -56.510 -2.445 3.093 1.00 70.81 97 ASN A N 1
ATOM 762 C CA . ASN A 1 97 ? -55.813 -3.409 2.219 1.00 70.81 97 ASN A CA 1
ATOM 763 C C . ASN A 1 97 ? -54.756 -4.307 2.904 1.00 70.81 97 ASN A C 1
ATOM 765 O O . ASN A 1 97 ? -53.610 -4.400 2.470 1.00 70.81 97 ASN A O 1
ATOM 769 N N . VAL A 1 98 ? -55.156 -5.031 3.953 1.00 72.38 98 VAL A N 1
ATOM 770 C CA . VAL A 1 98 ? -54.286 -5.912 4.765 1.00 72.38 98 VAL A CA 1
ATOM 771 C C . VAL A 1 98 ? -53.960 -7.268 4.098 1.00 72.38 98 VAL A C 1
ATOM 773 O O . VAL A 1 98 ? -53.850 -8.295 4.763 1.00 72.38 98 VAL A O 1
ATOM 776 N N . GLU A 1 99 ? -53.837 -7.318 2.774 1.00 66.62 99 GLU A N 1
ATOM 777 C CA . GLU A 1 99 ? -53.556 -8.568 2.057 1.00 66.62 99 GLU A CA 1
ATOM 778 C C . GLU A 1 99 ? -52.046 -8.862 1.996 1.00 66.62 99 GLU A C 1
ATOM 780 O O . GLU A 1 99 ? -51.213 -7.956 1.895 1.00 66.62 99 GLU A O 1
ATOM 785 N N . GLY A 1 100 ? -51.686 -10.149 2.063 1.00 73.75 100 GLY A N 1
ATOM 786 C CA . GLY A 1 100 ? -50.300 -10.621 1.972 1.00 73.75 100 GLY A CA 1
ATOM 787 C C . GLY A 1 100 ? -49.573 -10.776 3.314 1.00 73.75 100 GLY A C 1
ATOM 788 O O . GLY A 1 100 ? -50.184 -10.879 4.378 1.00 73.75 100 GLY A O 1
ATOM 789 N N . ASN A 1 101 ? -48.241 -10.857 3.247 1.00 80.00 101 ASN A N 1
ATOM 790 C CA . ASN A 1 101 ? -47.374 -11.129 4.401 1.00 80.00 101 ASN A CA 1
ATOM 791 C C . ASN A 1 101 ? -46.563 -9.913 4.869 1.00 80.00 101 ASN A C 1
ATOM 793 O O . ASN A 1 101 ? -45.734 -10.066 5.762 1.00 80.00 101 ASN A O 1
ATOM 797 N N . SER A 1 102 ? -46.774 -8.723 4.306 1.00 87.75 102 SER A N 1
ATOM 798 C CA . SER A 1 102 ? -46.084 -7.512 4.761 1.00 87.75 102 SER A CA 1
ATOM 799 C C . SER A 1 102 ? -46.428 -7.185 6.212 1.00 87.75 102 SER A C 1
ATOM 801 O O . SER A 1 102 ? -47.575 -7.340 6.634 1.00 87.75 102 SER A O 1
ATOM 803 N N . VAL A 1 103 ? -45.448 -6.694 6.968 1.00 88.88 103 VAL A N 1
ATOM 804 C CA . VAL A 1 103 ? -45.673 -6.057 8.267 1.00 88.88 103 VAL A CA 1
ATOM 805 C C . VAL A 1 103 ? -46.478 -4.786 8.037 1.00 88.88 103 VAL A C 1
ATOM 807 O O . VAL A 1 103 ? -46.114 -3.964 7.198 1.00 88.88 103 VAL A O 1
ATOM 810 N N . ARG A 1 104 ? -47.572 -4.647 8.789 1.00 90.38 104 ARG A N 1
ATOM 811 C CA . ARG A 1 104 ? -48.509 -3.520 8.702 1.00 90.38 104 ARG A CA 1
ATOM 812 C C . ARG A 1 104 ? -48.465 -2.598 9.912 1.00 90.38 104 ARG A C 1
ATOM 814 O O . ARG A 1 104 ? -48.926 -1.464 9.832 1.00 90.38 104 ARG A O 1
ATOM 821 N N . VAL A 1 105 ? -47.918 -3.091 11.022 1.00 91.62 105 VAL A N 1
ATOM 822 C CA . VAL A 1 105 ? -47.828 -2.349 12.280 1.00 91.62 105 VAL A CA 1
ATOM 823 C C . VAL A 1 105 ? -46.452 -2.546 12.907 1.00 91.62 105 VAL A C 1
ATOM 825 O O . VAL A 1 105 ? -46.046 -3.682 13.159 1.00 91.62 105 VAL A O 1
ATOM 828 N N . VAL A 1 106 ? -45.749 -1.456 13.207 1.00 91.12 106 VAL A N 1
ATOM 829 C CA . VAL A 1 106 ? -44.578 -1.484 14.098 1.00 91.12 106 VAL A CA 1
ATOM 830 C C . VAL A 1 106 ? -45.017 -1.079 15.501 1.00 91.12 106 VAL A C 1
ATOM 832 O O . VAL A 1 106 ? -45.791 -0.141 15.657 1.00 91.12 106 VAL A O 1
ATOM 835 N N . VAL A 1 107 ? -44.546 -1.802 16.515 1.00 90.44 107 VAL A N 1
ATOM 836 C CA . VAL A 1 107 ? -44.897 -1.610 17.928 1.00 90.44 107 VAL A CA 1
ATOM 837 C C . VAL A 1 107 ? -43.687 -1.064 18.676 1.00 90.44 107 VAL A C 1
ATOM 839 O O . VAL A 1 107 ? -42.636 -1.708 18.708 1.00 90.44 107 VAL A O 1
ATOM 842 N N . GLY A 1 108 ? -43.841 0.104 19.288 1.00 85.12 108 GLY A N 1
ATOM 843 C CA . GLY A 1 108 ? -42.867 0.741 20.165 1.00 85.12 108 GLY A CA 1
ATOM 844 C C . GLY A 1 108 ? -43.367 0.844 21.599 1.00 85.12 108 GLY A C 1
ATOM 845 O O . GLY A 1 108 ? -44.566 0.811 21.876 1.00 85.12 108 GLY A O 1
ATOM 846 N N . ILE A 1 109 ? -42.418 0.981 22.514 1.00 77.44 109 ILE A N 1
ATOM 847 C CA . ILE A 1 109 ? -42.652 1.322 23.917 1.00 77.44 109 ILE A CA 1
ATOM 848 C C . ILE A 1 109 ? -42.270 2.803 24.049 1.00 77.44 109 ILE A C 1
ATOM 850 O O . ILE A 1 109 ? -41.236 3.185 23.493 1.00 77.44 109 ILE A O 1
ATOM 854 N N . PRO A 1 110 ? -43.066 3.650 24.719 1.00 60.56 110 PRO A N 1
ATOM 855 C CA . PRO A 1 110 ? -42.724 5.051 24.865 1.00 60.56 110 PRO A CA 1
ATOM 856 C C . PRO A 1 110 ? -41.516 5.152 25.794 1.00 60.56 110 PRO A C 1
ATOM 858 O O . PRO A 1 110 ? -41.430 4.453 26.808 1.00 60.56 110 PRO A O 1
ATOM 861 N N . GLU A 1 111 ? -40.574 6.025 25.447 1.00 51.25 111 GLU A N 1
ATOM 862 C CA . GLU A 1 111 ? -39.518 6.420 26.373 1.00 51.25 111 GLU A CA 1
ATOM 863 C C . GLU A 1 111 ? -40.182 6.963 27.649 1.00 51.25 111 GLU A C 1
ATOM 865 O O . GLU A 1 111 ? -41.100 7.786 27.579 1.00 51.25 111 GLU A O 1
ATOM 870 N N . GLN A 1 112 ? -39.769 6.468 28.824 1.00 38.47 112 GLN A N 1
ATOM 871 C CA . GLN A 1 112 ? -40.285 6.976 30.098 1.00 38.47 112 GLN A CA 1
ATOM 872 C C . GLN A 1 112 ? -40.159 8.503 30.149 1.00 38.47 112 GLN A C 1
ATOM 874 O O . GLN A 1 112 ? -39.185 9.043 29.618 1.00 38.47 112 GLN A O 1
ATOM 879 N N . PRO A 1 113 ? -41.105 9.213 30.795 1.00 33.41 113 PRO A N 1
ATOM 880 C CA . PRO A 1 113 ? -41.145 10.661 30.750 1.00 33.41 113 PRO A CA 1
ATOM 881 C C . PRO A 1 113 ? -39.888 11.234 31.399 1.00 33.41 113 PRO A C 1
ATOM 883 O O . PRO A 1 113 ? -39.796 11.394 32.617 1.00 33.41 113 PRO A O 1
ATOM 886 N N . SER A 1 114 ? -38.927 11.622 30.563 1.00 32.22 114 SER A N 1
ATOM 887 C CA . SER A 1 114 ? -38.000 12.677 30.916 1.00 32.22 114 SER A CA 1
ATOM 888 C C . SER A 1 114 ? -38.857 13.885 31.268 1.00 32.22 114 SER A C 1
ATOM 890 O O . SER A 1 114 ? -39.702 14.300 30.469 1.00 32.22 114 SER A O 1
ATOM 892 N N . VAL A 1 115 ? -38.664 14.416 32.474 1.00 30.12 115 VAL A N 1
ATOM 893 C CA . VAL A 1 115 ? -39.139 15.735 32.900 1.00 30.12 115 VAL A CA 1
ATOM 894 C C . VAL A 1 115 ? -39.197 16.653 31.677 1.00 30.12 115 VAL A C 1
ATOM 896 O O . VAL A 1 115 ? -38.156 16.874 31.058 1.00 30.12 115 VAL A O 1
ATOM 899 N N . LYS A 1 116 ? -40.391 17.153 31.310 1.00 31.34 116 LYS A N 1
ATOM 900 C CA . LYS A 1 116 ? -40.554 18.182 30.269 1.00 31.34 116 LYS A CA 1
ATOM 901 C C . LYS A 1 116 ? -39.769 19.419 30.700 1.00 31.34 116 LYS A C 1
ATOM 903 O O . LYS A 1 116 ? -40.295 20.326 31.337 1.00 31.34 116 LYS A O 1
ATOM 908 N N . ARG A 1 117 ? -38.482 19.432 30.382 1.00 34.69 117 ARG A N 1
ATOM 909 C CA . ARG A 1 117 ? -37.671 20.629 30.286 1.00 34.69 117 ARG A CA 1
ATOM 910 C C . ARG A 1 117 ? -37.865 21.100 28.859 1.00 34.69 117 ARG A C 1
ATOM 912 O O . ARG A 1 117 ? -37.576 20.379 27.910 1.00 34.69 117 ARG A O 1
ATOM 919 N N . THR A 1 118 ? -38.460 22.273 28.731 1.00 33.06 118 THR A N 1
ATOM 920 C CA . THR A 1 118 ? -38.456 23.060 27.503 1.00 33.06 118 THR A CA 1
ATOM 921 C C . THR A 1 118 ? -37.025 23.117 26.980 1.00 33.06 118 THR A C 1
ATOM 923 O O . THR A 1 118 ? -36.166 23.711 27.628 1.00 33.06 118 THR A O 1
ATOM 926 N N . TYR A 1 119 ? -36.763 22.456 25.858 1.00 38.25 119 TYR A N 1
ATOM 927 C CA . TYR A 1 119 ? -35.494 22.557 25.155 1.00 38.25 119 TYR A CA 1
ATOM 928 C C . TYR A 1 119 ? -35.784 23.099 23.768 1.00 38.25 119 TYR A C 1
ATOM 930 O O . TYR A 1 119 ? -36.474 22.458 22.974 1.00 38.25 119 TYR A O 1
ATOM 938 N N . ASP A 1 120 ? -35.250 24.283 23.496 1.00 36.47 120 ASP A N 1
ATOM 939 C CA . ASP A 1 120 ? -35.104 24.782 22.142 1.00 36.47 120 ASP A CA 1
ATOM 940 C C . ASP A 1 120 ? -34.284 23.751 21.348 1.00 36.47 120 ASP A C 1
ATOM 942 O O . ASP A 1 120 ? -33.137 23.450 21.680 1.00 36.47 120 ASP A O 1
ATOM 946 N N . GLN A 1 121 ? -34.876 23.178 20.297 1.00 43.47 121 GLN A N 1
ATOM 947 C CA . GLN A 1 121 ? -34.230 22.217 19.386 1.00 43.47 121 GLN A CA 1
ATOM 948 C C . GLN A 1 121 ? -32.987 22.787 18.670 1.00 43.47 121 GLN A C 1
ATOM 950 O O . GLN A 1 121 ? -32.286 22.052 17.980 1.00 43.47 121 GLN A O 1
ATOM 955 N N . ALA A 1 122 ? -32.701 24.080 18.833 1.00 39.84 122 ALA A N 1
ATOM 956 C CA . ALA A 1 122 ? -31.683 24.810 18.094 1.00 39.84 122 ALA A CA 1
ATOM 957 C C . ALA A 1 122 ? -30.232 24.631 18.598 1.00 39.84 122 ALA A C 1
ATOM 959 O O . ALA A 1 122 ? -29.328 24.984 17.849 1.00 39.84 122 ALA A O 1
ATOM 960 N N . ASP A 1 123 ? -29.977 24.051 19.785 1.00 48.12 123 ASP A N 1
ATOM 961 C CA . ASP A 1 123 ? -28.641 24.131 20.431 1.00 48.12 123 ASP A CA 1
ATOM 962 C C . ASP A 1 123 ? -27.962 22.804 20.851 1.00 48.12 123 ASP A C 1
ATOM 964 O O . ASP A 1 123 ? -26.941 22.808 21.543 1.00 48.12 123 ASP A O 1
ATOM 968 N N . LEU A 1 124 ? -28.439 21.631 20.427 1.00 57.28 124 LEU A N 1
ATOM 969 C CA . LEU A 1 124 ? -27.801 20.353 20.807 1.00 57.28 124 LEU A CA 1
ATOM 970 C C . LEU A 1 124 ? -26.706 19.926 19.814 1.00 57.28 124 LEU A C 1
ATOM 972 O O . LEU A 1 124 ? -26.887 19.012 19.012 1.00 57.28 124 LEU A O 1
ATOM 976 N N . ALA A 1 125 ? -25.555 20.598 19.871 1.00 72.44 125 ALA A N 1
ATOM 977 C CA . ALA A 1 125 ? -24.394 20.308 19.027 1.00 72.44 125 ALA A CA 1
ATOM 978 C C . ALA A 1 125 ? -23.745 18.933 19.326 1.00 72.44 125 ALA A C 1
ATOM 980 O O . ALA A 1 125 ? -23.583 18.544 20.484 1.00 72.44 125 ALA A O 1
ATOM 981 N N . ASP A 1 126 ? -23.309 18.213 18.281 1.00 87.19 126 ASP A N 1
ATOM 982 C CA . ASP A 1 126 ? -22.470 17.007 18.409 1.00 87.19 126 ASP A CA 1
ATOM 983 C C . ASP A 1 126 ? -21.100 17.386 19.005 1.00 87.19 126 ASP A C 1
ATOM 985 O O . ASP A 1 126 ? -20.238 17.949 18.326 1.00 87.19 126 ASP A O 1
ATOM 989 N N . ASN A 1 127 ? -20.879 17.047 20.278 1.00 91.81 127 ASN A N 1
ATOM 990 C CA . ASN A 1 127 ? -19.658 17.387 21.013 1.00 91.81 127 ASN A CA 1
ATOM 991 C C . ASN A 1 127 ? -1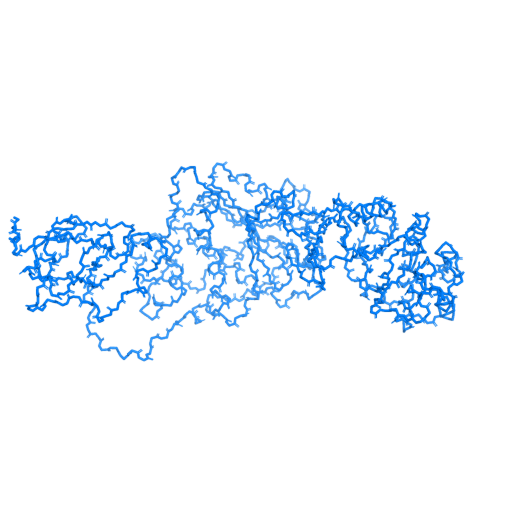8.452 16.492 20.672 1.00 91.81 127 ASN A C 1
ATOM 993 O O . ASN A 1 127 ? -17.387 16.636 21.279 1.00 91.81 127 ASN A O 1
ATOM 997 N N . SER A 1 128 ? -18.566 15.603 19.677 1.00 94.31 128 SER A N 1
ATOM 998 C CA . SER A 1 128 ? -17.488 14.684 19.283 1.00 94.31 128 SER A CA 1
ATOM 999 C C . SER A 1 128 ? -16.167 15.392 18.981 1.00 94.31 128 SER A C 1
ATOM 1001 O O . SER A 1 128 ? -15.122 14.887 19.380 1.00 94.31 128 SER A O 1
ATOM 1003 N N . ALA A 1 129 ? -16.187 16.564 18.334 1.00 94.19 129 ALA A N 1
ATOM 1004 C CA . ALA A 1 129 ? -14.967 17.316 18.021 1.00 94.19 129 ALA A CA 1
ATOM 1005 C C . ALA A 1 129 ? -14.211 17.756 19.281 1.00 94.19 129 ALA A C 1
ATOM 1007 O O . ALA A 1 129 ? -13.003 17.544 19.394 1.00 94.19 129 ALA A O 1
ATOM 1008 N N . LYS A 1 130 ? -14.938 18.296 20.266 1.00 94.12 130 LYS A N 1
ATOM 1009 C CA . LYS A 1 130 ? -14.374 18.697 21.557 1.00 94.12 130 LYS A CA 1
ATOM 1010 C C . LYS A 1 130 ? -13.791 17.492 22.297 1.00 94.12 130 LYS A C 1
ATOM 1012 O O . LYS A 1 130 ? -12.634 17.524 22.706 1.00 94.12 130 LYS A O 1
ATOM 1017 N N . ILE A 1 131 ? -14.564 16.410 22.406 1.00 95.44 131 ILE A N 1
ATOM 1018 C CA . ILE A 1 131 ? -14.142 15.202 23.127 1.00 95.44 131 ILE A CA 1
ATOM 1019 C C . ILE A 1 131 ? -12.910 14.568 22.468 1.00 95.44 131 ILE A C 1
ATOM 1021 O O . ILE A 1 131 ? -11.953 14.209 23.155 1.00 95.44 131 ILE A O 1
ATOM 1025 N N . CYS A 1 132 ? -12.901 14.454 21.136 1.00 96.19 132 CYS A N 1
ATOM 1026 C CA . CYS A 1 132 ? -11.757 13.916 20.403 1.00 96.19 132 CYS A CA 1
ATOM 1027 C C . CYS A 1 132 ? -10.522 14.815 20.545 1.00 96.19 132 CYS A C 1
ATOM 1029 O O . CYS A 1 132 ? -9.426 14.291 20.716 1.00 96.19 132 CYS A O 1
ATOM 1031 N N . GLY A 1 133 ? -10.681 16.144 20.541 1.00 95.62 133 GLY A N 1
ATOM 1032 C CA . GLY A 1 133 ? -9.580 17.082 20.785 1.00 95.62 133 GLY A CA 1
ATOM 1033 C C . GLY A 1 133 ? -8.960 16.944 22.181 1.00 95.62 133 GLY A C 1
ATOM 1034 O O . GLY A 1 133 ? -7.747 17.063 22.336 1.00 95.62 133 GLY A O 1
ATOM 1035 N N . GLU A 1 134 ? -9.769 16.628 23.194 1.00 95.44 134 GLU A N 1
ATOM 1036 C CA . GLU A 1 134 ? -9.287 16.381 24.557 1.00 95.44 134 GLU A CA 1
ATOM 1037 C C . GLU A 1 134 ? -8.620 15.004 24.710 1.00 95.44 134 GLU A C 1
ATOM 1039 O O . GLU A 1 134 ? -7.615 14.893 25.412 1.00 95.44 134 GLU A O 1
ATOM 1044 N N . LEU A 1 135 ? -9.144 13.964 24.051 1.00 95.88 135 LEU A N 1
ATOM 1045 C CA . LEU A 1 135 ? -8.606 12.597 24.096 1.00 95.88 135 LEU A CA 1
ATOM 1046 C C . LEU A 1 135 ? -7.317 12.432 23.279 1.00 95.88 135 LEU A C 1
ATOM 1048 O O . LEU A 1 135 ? -6.375 11.774 23.729 1.00 95.88 135 LEU A O 1
ATOM 1052 N N . ILE A 1 136 ? -7.278 12.990 22.068 1.00 96.69 136 ILE A N 1
ATOM 1053 C CA . ILE A 1 136 ? -6.236 12.724 21.071 1.00 96.69 136 ILE A CA 1
ATOM 1054 C C . ILE A 1 136 ? -5.195 13.843 21.098 1.00 96.69 136 ILE A C 1
ATOM 1056 O O . ILE A 1 136 ? -5.098 14.671 20.197 1.00 96.69 136 ILE A O 1
ATOM 1060 N N . GLN A 1 137 ? -4.388 13.845 22.159 1.00 95.50 137 GLN A N 1
ATOM 1061 C CA . GLN A 1 137 ? -3.244 14.747 22.301 1.00 95.50 137 GLN A CA 1
ATOM 1062 C C . GLN A 1 137 ? -1.922 14.002 22.102 1.00 95.50 137 GLN A C 1
ATOM 1064 O O . GLN A 1 137 ? -1.785 12.832 22.486 1.00 95.50 137 GLN A O 1
ATOM 1069 N N . ARG A 1 138 ? -0.943 14.708 21.523 1.00 96.06 138 ARG A N 1
ATOM 1070 C CA . ARG A 1 138 ? 0.413 14.196 21.287 1.00 96.06 138 ARG A CA 1
ATOM 1071 C C . ARG A 1 138 ? 1.083 13.769 22.594 1.00 96.06 138 ARG A C 1
ATOM 1073 O O . ARG A 1 138 ? 0.822 14.326 23.659 1.00 96.06 138 ARG A O 1
ATOM 1080 N N . PHE A 1 139 ? 1.970 12.790 22.494 1.00 96.50 139 PHE A N 1
ATOM 1081 C CA . PHE A 1 139 ? 2.935 12.501 23.544 1.00 96.50 139 PHE A CA 1
ATOM 1082 C C . PHE A 1 139 ? 4.117 13.472 23.456 1.00 96.50 139 PHE A C 1
ATOM 1084 O O . PHE A 1 139 ? 4.432 13.995 22.390 1.00 96.50 139 PHE A O 1
ATOM 1091 N N . GLU A 1 140 ? 4.786 13.689 24.587 1.00 92.94 140 GLU A N 1
ATOM 1092 C CA . GLU A 1 140 ? 6.010 14.502 24.665 1.00 92.94 140 GLU A CA 1
ATOM 1093 C C . GLU A 1 140 ? 7.197 13.828 23.958 1.00 92.94 140 GLU A C 1
ATOM 1095 O O . GLU A 1 140 ? 8.115 14.496 23.489 1.00 92.94 140 GLU A O 1
ATOM 1100 N N . ILE A 1 141 ? 7.167 12.495 23.875 1.00 90.12 141 ILE A N 1
ATOM 1101 C CA . ILE A 1 141 ? 8.205 11.663 23.272 1.00 90.12 141 ILE A CA 1
ATOM 1102 C C . ILE A 1 141 ? 7.710 11.193 21.906 1.00 90.12 141 ILE A C 1
ATOM 1104 O O . ILE A 1 141 ? 6.623 10.625 21.807 1.00 90.12 141 ILE A O 1
ATOM 1108 N N . ILE A 1 142 ? 8.522 11.387 20.867 1.00 93.56 142 ILE A N 1
ATOM 1109 C CA . ILE A 1 142 ? 8.297 10.806 19.539 1.00 93.56 142 ILE A CA 1
ATOM 1110 C C . ILE A 1 142 ? 8.944 9.417 19.537 1.00 93.56 142 ILE A C 1
ATOM 1112 O O . ILE A 1 142 ? 10.175 9.347 19.504 1.00 93.56 142 ILE A O 1
ATOM 1116 N N . PRO A 1 143 ? 8.167 8.320 19.588 1.00 95.19 143 PRO A N 1
ATOM 1117 C CA . PRO A 1 143 ? 8.756 6.995 19.621 1.00 95.19 143 PRO A CA 1
ATOM 1118 C C . PRO A 1 143 ? 9.405 6.664 18.277 1.00 95.19 143 PRO A C 1
ATOM 1120 O O . PRO A 1 143 ? 8.866 6.966 17.209 1.00 95.19 143 PRO A O 1
ATOM 1123 N N . THR A 1 144 ? 10.547 5.989 18.334 1.00 93.50 144 THR A N 1
ATOM 1124 C CA . THR A 1 144 ? 11.248 5.423 17.175 1.00 93.50 144 THR A CA 1
ATOM 1125 C C . THR A 1 144 ? 11.562 3.941 17.344 1.00 93.50 144 THR A C 1
ATOM 1127 O O . THR A 1 144 ? 11.851 3.286 16.345 1.00 93.50 144 THR A O 1
ATOM 1130 N N . LYS A 1 145 ? 11.439 3.384 18.558 1.00 94.06 145 LYS A N 1
ATOM 1131 C CA . LYS A 1 145 ? 11.742 1.978 18.867 1.00 94.06 145 LYS A CA 1
ATOM 1132 C C . LYS A 1 145 ? 10.570 1.252 19.525 1.00 94.06 145 LYS A C 1
ATOM 1134 O O . LYS A 1 145 ? 9.734 1.864 20.183 1.00 94.06 145 LYS A O 1
ATOM 1139 N N . ALA A 1 146 ? 10.545 -0.074 19.393 1.00 95.06 146 ALA A N 1
ATOM 1140 C CA . ALA A 1 146 ? 9.480 -0.921 19.935 1.00 95.06 146 ALA A CA 1
ATOM 1141 C C . ALA A 1 146 ? 9.374 -0.857 21.472 1.00 95.06 146 ALA A C 1
ATOM 1143 O O . ALA A 1 146 ? 8.274 -0.798 22.015 1.00 95.06 146 ALA A O 1
ATOM 1144 N N . GLU A 1 147 ? 10.510 -0.807 22.172 1.00 93.25 147 GLU A N 1
ATOM 1145 C CA . GLU A 1 147 ? 10.590 -0.756 23.642 1.00 93.25 147 GLU A CA 1
ATOM 1146 C C . GLU A 1 147 ? 9.922 0.484 24.265 1.00 93.25 147 GLU A C 1
ATOM 1148 O O . GLU A 1 147 ? 9.430 0.435 25.392 1.00 93.25 147 GLU A O 1
ATOM 1153 N N . GLU A 1 148 ? 9.828 1.584 23.514 1.00 95.19 148 GLU A N 1
ATOM 1154 C CA . GLU A 1 148 ? 9.209 2.833 23.969 1.00 95.19 148 GLU A CA 1
ATOM 1155 C C . GLU A 1 148 ? 7.673 2.723 24.012 1.00 95.19 148 GLU A C 1
ATOM 1157 O O . GLU A 1 148 ? 7.011 3.396 24.809 1.00 95.19 1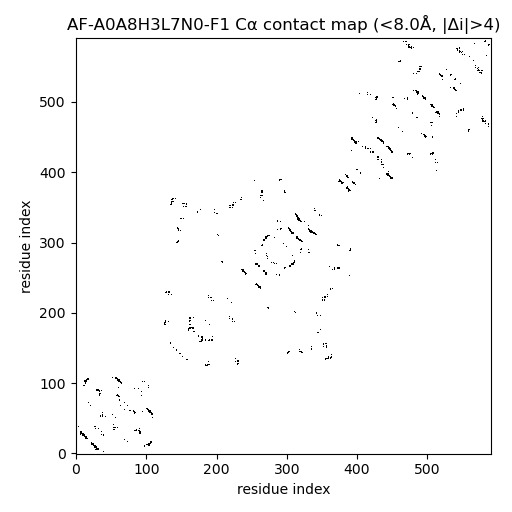48 GLU A O 1
ATOM 1162 N N . LEU A 1 149 ? 7.093 1.832 23.197 1.00 97.00 149 LEU A N 1
ATOM 1163 C CA . LEU A 1 149 ? 5.645 1.707 23.020 1.00 97.00 149 LEU A CA 1
ATOM 1164 C C . LEU A 1 149 ? 4.928 1.179 24.257 1.00 97.00 149 LEU A C 1
ATOM 1166 O O . LEU A 1 149 ? 3.790 1.579 24.499 1.00 97.00 149 LEU A O 1
ATOM 1170 N N . GLN A 1 150 ? 5.574 0.323 25.056 1.00 95.81 150 GLN A N 1
ATOM 1171 C CA . GLN A 1 150 ? 4.945 -0.305 26.223 1.00 95.81 150 GLN A CA 1
ATOM 1172 C C . GLN A 1 150 ? 4.346 0.742 27.170 1.00 95.81 150 GLN A C 1
ATOM 1174 O O . GLN A 1 150 ? 3.198 0.621 27.608 1.00 95.81 150 GL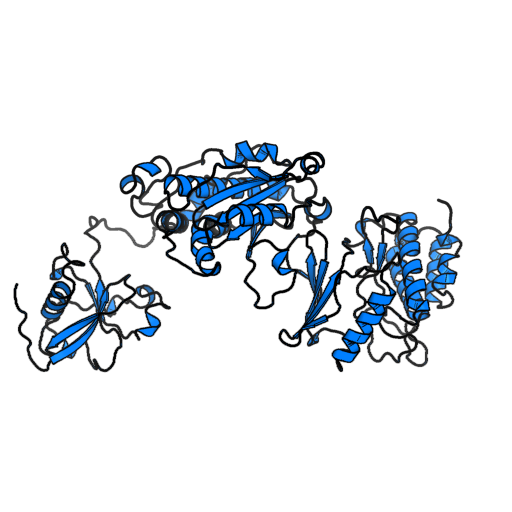N A O 1
ATOM 1179 N N . SER A 1 151 ? 5.123 1.789 27.457 1.00 95.50 151 SER A N 1
ATOM 1180 C CA . SER A 1 151 ? 4.726 2.875 28.356 1.00 95.50 151 SER A CA 1
ATOM 1181 C C . SER A 1 151 ? 3.649 3.782 27.748 1.00 95.50 151 SER A C 1
ATOM 1183 O O . SER A 1 151 ? 2.758 4.247 28.459 1.00 95.50 151 SER A O 1
ATOM 1185 N N . LEU A 1 152 ? 3.697 4.004 26.430 1.00 97.56 152 LEU A N 1
ATOM 1186 C CA . LEU A 1 152 ? 2.763 4.871 25.711 1.00 97.56 152 LEU A CA 1
ATOM 1187 C C . LEU A 1 152 ? 1.389 4.211 25.560 1.00 97.56 152 LEU A C 1
ATOM 1189 O O . LEU A 1 152 ? 0.367 4.847 25.810 1.00 97.56 152 LEU A O 1
ATOM 1193 N N . ILE A 1 153 ? 1.362 2.924 25.211 1.00 97.56 153 ILE A N 1
ATOM 1194 C CA . ILE A 1 153 ? 0.135 2.144 25.005 1.00 97.56 153 ILE A CA 1
ATOM 1195 C C . ILE A 1 153 ? -0.633 1.945 26.311 1.00 97.56 153 ILE A C 1
ATOM 1197 O O . ILE A 1 153 ? -1.861 2.042 26.328 1.00 97.56 153 ILE A O 1
ATOM 1201 N N . ASN A 1 154 ? 0.075 1.733 27.420 1.00 95.62 154 ASN A N 1
ATOM 1202 C CA . ASN A 1 154 ? -0.543 1.522 28.730 1.00 95.62 154 ASN A CA 1
ATOM 1203 C C . ASN A 1 154 ? -0.809 2.820 29.506 1.00 95.62 154 ASN A C 1
ATOM 1205 O O . ASN A 1 154 ? -1.292 2.765 30.639 1.00 95.62 154 ASN A O 1
ATOM 1209 N N . ARG A 1 155 ? -0.535 3.992 28.915 1.00 96.75 155 ARG A N 1
ATOM 1210 C CA . ARG A 1 155 ? -0.802 5.284 29.553 1.00 96.75 155 ARG A CA 1
ATOM 1211 C C . ARG A 1 155 ? -2.302 5.459 29.806 1.00 96.75 155 ARG A C 1
ATOM 1213 O O . ARG A 1 155 ? -3.133 5.123 28.961 1.00 96.75 155 ARG A O 1
ATOM 1220 N N . GLN A 1 156 ? -2.654 6.015 30.964 1.00 96.38 156 GLN A N 1
ATOM 1221 C CA . GLN A 1 156 ? -4.040 6.362 31.270 1.00 96.38 156 GLN A CA 1
ATOM 1222 C C . GLN A 1 156 ? -4.580 7.382 30.254 1.00 96.38 156 GLN A C 1
ATOM 1224 O O . GLN A 1 156 ? -3.837 8.229 29.742 1.00 96.38 156 GLN A O 1
ATOM 1229 N N . LEU A 1 157 ? -5.876 7.277 29.955 1.00 97.12 157 LEU A N 1
ATOM 1230 C CA . LEU A 1 157 ? -6.567 8.244 29.111 1.00 97.12 157 LEU A CA 1
ATOM 1231 C C . LEU A 1 157 ? -6.641 9.604 29.804 1.00 97.12 157 LEU A C 1
ATOM 1233 O O . LEU A 1 157 ? -6.736 9.686 31.026 1.00 97.12 157 LEU A O 1
ATOM 1237 N N . LEU A 1 158 ? -6.626 10.667 29.003 1.00 96.25 158 LEU A N 1
ATOM 1238 C CA . LEU A 1 158 ? -6.669 12.050 29.491 1.00 96.25 158 LEU A CA 1
ATOM 1239 C C . LEU A 1 158 ? -8.020 12.415 30.124 1.00 96.25 158 LEU A C 1
ATOM 1241 O O . LEU A 1 158 ? -8.113 13.374 30.882 1.00 96.25 158 LEU A O 1
ATOM 1245 N N . ARG A 1 159 ? -9.056 11.630 29.820 1.00 95.69 159 ARG A N 1
ATOM 1246 C CA . ARG A 1 159 ? -10.399 11.704 30.391 1.00 95.69 159 ARG A CA 1
ATOM 1247 C C . ARG A 1 159 ? -11.089 10.343 30.275 1.00 95.69 159 ARG A C 1
ATOM 1249 O O . ARG A 1 159 ? -10.636 9.484 29.516 1.00 95.69 159 ARG A O 1
ATOM 1256 N N . LYS A 1 160 ? -12.192 10.161 31.007 1.00 96.50 160 LYS A N 1
ATOM 1257 C CA . LYS A 1 160 ? -13.093 9.011 30.834 1.00 96.50 160 LYS A CA 1
ATOM 1258 C C . LYS A 1 160 ? -13.719 9.024 29.435 1.00 96.50 160 LYS A C 1
ATOM 1260 O O . LYS A 1 160 ? -13.907 10.095 28.845 1.00 96.50 160 LYS A O 1
ATOM 1265 N N . LEU A 1 161 ? -14.016 7.838 28.909 1.00 96.81 161 LEU A N 1
ATOM 1266 C CA . LEU A 1 161 ? -14.677 7.697 27.613 1.00 96.81 161 LEU A CA 1
ATOM 1267 C C . LEU A 1 161 ? -16.170 8.045 27.740 1.00 96.81 161 LEU A C 1
ATOM 1269 O O . LEU A 1 161 ? -16.807 7.594 28.693 1.00 96.81 161 LEU A O 1
ATOM 1273 N N . PRO A 1 162 ? -16.739 8.825 26.806 1.00 95.75 162 PRO A N 1
ATOM 1274 C CA . PRO A 1 162 ? -18.161 9.140 26.833 1.00 95.75 162 PRO A CA 1
ATOM 1275 C C . PRO A 1 162 ? -18.992 7.918 26.419 1.00 95.75 162 PRO A C 1
ATOM 1277 O O . PRO A 1 162 ? -18.625 7.213 25.476 1.00 95.75 162 PRO A O 1
ATOM 1280 N N . VAL A 1 163 ? -20.121 7.704 27.087 1.00 93.56 163 VAL A N 1
ATOM 1281 C CA . VAL A 1 163 ? -21.095 6.647 26.769 1.00 93.56 163 VAL A CA 1
ATOM 1282 C C . VAL A 1 163 ? -22.530 7.203 26.766 1.00 93.56 163 VAL A C 1
ATOM 1284 O O . VAL A 1 163 ? -22.722 8.401 27.005 1.00 93.56 163 VAL A O 1
ATOM 1287 N N . THR A 1 164 ? -23.517 6.408 26.340 1.00 89.88 164 THR A N 1
ATOM 1288 C CA . THR A 1 164 ? -24.839 6.926 25.932 1.00 89.88 164 THR A CA 1
ATOM 1289 C C . THR A 1 164 ? -25.973 6.716 26.928 1.00 89.88 164 THR A C 1
ATOM 1291 O O . THR A 1 164 ? -26.947 7.467 26.882 1.00 89.88 164 THR A O 1
ATOM 1294 N N . SER A 1 165 ? -25.891 5.692 27.770 1.00 85.50 165 SER A N 1
ATOM 1295 C CA . SER A 1 165 ? -27.020 5.128 28.518 1.00 85.50 165 SER A CA 1
ATOM 1296 C C . SER A 1 165 ? -26.634 4.742 29.947 1.00 85.50 165 SER A C 1
ATOM 1298 O O . SER A 1 165 ? -27.077 3.710 30.444 1.00 85.50 165 SER A O 1
ATOM 1300 N N . ASP A 1 166 ? -25.807 5.557 30.609 1.00 87.12 166 ASP A N 1
ATOM 1301 C CA . ASP A 1 166 ? -25.384 5.333 31.996 1.00 87.12 166 ASP A CA 1
ATOM 1302 C C . ASP A 1 166 ? -24.711 3.964 32.192 1.00 87.12 166 ASP A C 1
ATOM 1304 O O . ASP A 1 166 ? -24.888 3.292 33.212 1.00 87.12 166 ASP A O 1
ATOM 1308 N N . GLU A 1 167 ? -23.920 3.528 31.209 1.00 87.44 167 GLU A N 1
ATOM 1309 C CA . GLU A 1 167 ? -23.226 2.242 31.214 1.00 87.44 167 GLU A CA 1
ATOM 1310 C C . GLU A 1 167 ? -22.317 2.090 32.448 1.00 87.44 167 GLU A C 1
ATOM 1312 O O . GLU A 1 167 ? -22.127 0.975 32.925 1.00 87.44 167 GLU A O 1
ATOM 1317 N N . GLU A 1 168 ? -21.814 3.187 33.031 1.00 88.25 168 GLU A N 1
ATOM 1318 C CA . GLU A 1 168 ? -21.093 3.174 34.312 1.00 88.25 168 GLU A CA 1
ATOM 1319 C C . GLU A 1 168 ? -21.941 2.723 35.515 1.00 88.25 168 GLU A C 1
ATOM 1321 O O . GLU A 1 168 ? -21.389 2.254 36.513 1.00 88.25 168 GLU A O 1
ATOM 1326 N N . GLN A 1 169 ? -23.263 2.898 35.448 1.00 88.56 169 GLN A N 1
ATOM 1327 C CA . GLN A 1 169 ? -24.216 2.479 36.479 1.00 88.56 169 GLN A CA 1
ATOM 1328 C C . GLN A 1 169 ? -24.707 1.056 36.208 1.00 88.56 169 GLN A C 1
ATOM 1330 O O . GLN A 1 169 ? -24.838 0.264 37.141 1.00 88.56 169 GLN A O 1
ATOM 1335 N N . ILE A 1 170 ? -24.950 0.731 34.932 1.00 86.44 170 ILE A N 1
ATOM 1336 C CA . ILE A 1 170 ? -25.389 -0.601 34.488 1.00 86.44 170 ILE A CA 1
ATOM 1337 C C . ILE A 1 170 ? -24.283 -1.641 34.712 1.00 86.44 170 ILE A C 1
ATOM 1339 O O . ILE A 1 170 ? -24.568 -2.766 35.124 1.00 86.44 170 ILE A O 1
ATOM 1343 N N . TYR A 1 171 ? -23.027 -1.256 34.475 1.00 87.38 171 TYR A N 1
ATOM 1344 C CA . TYR A 1 171 ? -21.847 -2.111 34.576 1.00 87.38 171 TYR A CA 1
ATOM 1345 C C . TYR A 1 171 ? -20.826 -1.498 35.554 1.00 87.38 171 TYR A C 1
ATOM 1347 O O . TYR A 1 171 ? -19.901 -0.784 35.143 1.00 87.38 171 TYR A O 1
ATOM 1355 N N . PRO A 1 172 ? -20.969 -1.751 36.871 1.00 89.62 172 PRO A N 1
ATOM 1356 C CA . PRO A 1 172 ? -20.131 -1.136 37.901 1.00 89.62 172 PRO A CA 1
ATOM 1357 C C . PRO A 1 172 ? -18.621 -1.359 37.724 1.00 89.62 172 PRO A C 1
ATOM 1359 O O . PRO A 1 172 ? -17.823 -0.567 38.226 1.00 89.62 172 PRO A O 1
ATOM 1362 N N . GLU A 1 173 ? -18.210 -2.416 37.021 1.00 91.75 173 GLU A N 1
ATOM 1363 C CA . GLU A 1 173 ? -16.814 -2.743 36.725 1.00 91.75 173 GLU A CA 1
ATOM 1364 C C . GLU A 1 173 ? -16.121 -1.754 35.774 1.00 91.75 173 GLU A C 1
ATOM 1366 O O . GLU A 1 173 ? -14.893 -1.676 35.781 1.00 91.75 173 GLU A O 1
ATOM 1371 N N . ILE A 1 174 ? -16.875 -0.978 34.982 1.00 91.50 174 ILE A N 1
ATOM 1372 C CA . ILE A 1 174 ? -16.317 0.029 34.063 1.00 91.50 174 ILE A CA 1
ATOM 1373 C C . ILE A 1 174 ? -16.544 1.473 34.516 1.00 91.50 174 ILE A C 1
ATOM 1375 O O . ILE A 1 174 ? -16.143 2.410 33.820 1.00 91.50 174 ILE A O 1
ATOM 1379 N N . LYS A 1 175 ? -17.121 1.682 35.704 1.00 92.69 175 LYS A N 1
ATOM 1380 C CA . LYS A 1 175 ? -17.501 3.014 36.202 1.00 92.69 175 LYS A CA 1
ATOM 1381 C C . LYS A 1 175 ? -16.352 4.025 36.265 1.00 92.69 175 LYS A C 1
ATOM 1383 O O . LYS A 1 175 ? -16.547 5.234 36.133 1.00 92.69 175 LYS A O 1
ATOM 1388 N N . ASP A 1 176 ? -15.132 3.542 36.484 1.00 93.44 176 ASP A N 1
ATOM 1389 C CA . ASP A 1 176 ? -13.942 4.386 36.610 1.00 93.44 176 ASP A CA 1
ATOM 1390 C C . ASP A 1 176 ? -13.345 4.759 35.245 1.00 93.44 176 ASP A C 1
ATOM 1392 O O . ASP A 1 176 ? -12.459 5.610 35.159 1.00 93.44 176 ASP A O 1
ATOM 1396 N N . TYR A 1 177 ? -13.878 4.183 34.169 1.00 93.56 177 TYR A N 1
ATOM 1397 C CA . TYR A 1 177 ? -13.359 4.298 32.813 1.00 93.56 177 TYR A CA 1
ATOM 1398 C C . TYR A 1 177 ? -14.275 5.070 31.867 1.00 93.56 177 TYR A C 1
ATOM 1400 O O . TYR A 1 177 ? -13.784 5.725 30.941 1.00 93.56 177 TYR A O 1
ATOM 1408 N N . VAL A 1 178 ? -15.585 5.013 32.106 1.00 94.75 178 VAL A N 1
ATOM 1409 C CA . VAL A 1 178 ? -16.606 5.646 31.267 1.00 94.75 178 VAL A CA 1
ATOM 1410 C C . VAL A 1 178 ? -17.442 6.647 32.056 1.00 94.75 178 VAL A C 1
ATOM 1412 O O . VAL A 1 178 ? -17.461 6.625 33.289 1.00 94.75 178 VAL A O 1
ATOM 1415 N N . CYS A 1 179 ? -18.085 7.568 31.350 1.00 94.00 179 CYS A N 1
ATOM 1416 C CA . CYS A 1 179 ? -19.044 8.488 31.944 1.00 94.00 179 CYS A CA 1
ATOM 1417 C C . CYS A 1 179 ? -20.126 8.897 30.950 1.00 94.00 179 CYS A C 1
ATOM 1419 O O . CYS A 1 179 ? -19.846 9.156 29.775 1.00 94.00 179 CYS A O 1
ATOM 1421 N N . THR A 1 180 ? -21.332 9.070 31.464 1.00 90.81 180 THR A N 1
ATOM 1422 C CA . THR A 1 180 ? -22.459 9.659 30.761 1.00 90.81 180 THR A CA 1
ATOM 1423 C C . THR A 1 180 ? -22.600 11.110 31.199 1.00 90.81 180 THR A C 1
ATOM 1425 O O . THR A 1 180 ? -22.684 11.431 32.384 1.00 90.81 180 THR A O 1
ATOM 1428 N N . THR A 1 181 ? -22.599 12.029 30.235 1.00 89.19 181 THR A N 1
ATOM 1429 C CA . THR A 1 181 ? -22.933 13.434 30.489 1.00 89.19 181 THR A CA 1
ATOM 1430 C C . THR A 1 181 ? -24.012 13.878 29.512 1.00 89.19 181 THR A C 1
ATOM 1432 O O . THR A 1 181 ? -23.990 13.500 28.340 1.00 89.19 181 THR A O 1
ATOM 1435 N N . GLU A 1 182 ? -24.964 14.690 29.976 1.00 82.62 182 GLU A N 1
ATOM 1436 C CA . GLU A 1 182 ? -26.122 15.114 29.171 1.00 82.62 182 GLU A CA 1
ATOM 1437 C C . GLU A 1 182 ? -25.730 15.744 27.830 1.00 82.62 182 GLU A C 1
ATOM 1439 O O . GLU A 1 182 ? -26.345 15.469 26.801 1.00 82.62 182 GLU A O 1
ATOM 1444 N N . ASN A 1 183 ? -24.658 16.536 27.830 1.00 85.06 183 ASN A N 1
ATOM 1445 C CA . ASN A 1 183 ? -24.180 17.214 26.630 1.00 85.06 183 ASN A CA 1
ATOM 1446 C C . ASN A 1 183 ? -23.410 16.272 25.689 1.00 85.06 183 ASN A C 1
ATOM 1448 O O . ASN A 1 183 ? -23.315 16.549 24.496 1.00 85.06 183 ASN A O 1
ATOM 1452 N N . GLU A 1 184 ? -22.836 15.172 26.185 1.00 89.75 184 GLU A N 1
ATOM 1453 C CA . GLU A 1 184 ? -21.975 14.296 25.381 1.00 89.75 184 GLU A CA 1
ATOM 1454 C C . GLU A 1 184 ? -22.666 13.008 24.938 1.00 89.75 184 GLU A C 1
ATOM 1456 O O . GLU A 1 184 ? -22.291 12.481 23.892 1.00 89.75 184 GLU A O 1
ATOM 1461 N N . ARG A 1 185 ? -23.696 12.530 25.651 1.00 86.44 185 ARG A N 1
ATOM 1462 C CA . ARG A 1 185 ? -24.373 11.245 25.380 1.00 86.44 185 ARG A CA 1
ATOM 1463 C C . ARG A 1 185 ? -24.989 11.130 23.982 1.00 86.44 185 ARG A C 1
ATOM 1465 O O . ARG A 1 185 ? -25.230 10.033 23.496 1.00 86.44 185 ARG A O 1
ATOM 1472 N N . ARG A 1 186 ? -25.223 12.257 23.300 1.00 84.69 186 ARG A N 1
ATOM 1473 C CA . ARG A 1 186 ? -25.730 12.300 21.913 1.00 84.69 186 ARG A CA 1
ATOM 1474 C C . ARG A 1 186 ? -24.624 12.375 20.857 1.00 84.69 186 ARG A C 1
ATOM 1476 O O . ARG A 1 186 ? -24.921 12.266 19.667 1.00 84.69 186 ARG A O 1
ATOM 1483 N N . SER A 1 187 ? -23.371 12.538 21.280 1.00 91.38 187 SER A N 1
ATOM 1484 C CA . SER A 1 187 ? -22.221 12.673 20.389 1.00 91.38 187 SER A CA 1
ATOM 1485 C C . SER A 1 187 ? -21.968 11.374 19.636 1.00 91.38 187 SER A C 1
ATOM 1487 O O . SER A 1 187 ? -22.087 10.281 20.192 1.00 91.38 187 SER A O 1
ATOM 1489 N N . THR A 1 188 ? -21.541 11.485 18.384 1.00 92.44 188 THR A N 1
ATOM 1490 C CA . THR A 1 188 ? -21.184 10.322 17.560 1.00 92.44 188 THR A CA 1
ATOM 1491 C C . THR A 1 188 ? -20.118 9.446 18.225 1.00 92.44 188 THR A C 1
ATOM 1493 O O . THR A 1 188 ? -20.237 8.222 18.220 1.00 92.44 188 THR A O 1
ATOM 1496 N N . ILE A 1 189 ? -19.114 10.050 18.872 1.00 93.88 189 ILE A N 1
ATOM 1497 C CA . ILE A 1 189 ? -18.103 9.284 19.612 1.00 93.88 189 ILE A CA 1
ATOM 1498 C C . ILE A 1 189 ? -18.712 8.474 20.767 1.00 93.88 189 ILE A C 1
ATOM 1500 O O . ILE A 1 189 ? -18.353 7.314 20.929 1.00 93.88 189 ILE A O 1
ATOM 1504 N N . ALA A 1 190 ? -19.672 9.028 21.517 1.00 93.88 190 ALA A N 1
ATOM 1505 C CA . ALA A 1 190 ? -20.319 8.325 22.626 1.00 93.88 190 ALA A CA 1
ATOM 1506 C C . ALA A 1 190 ? -21.092 7.096 22.128 1.00 93.88 190 ALA A C 1
ATOM 1508 O O . ALA A 1 190 ? -20.977 6.014 22.704 1.00 93.88 190 ALA A O 1
ATOM 1509 N N . LYS A 1 191 ? -21.808 7.238 21.004 1.00 91.94 191 LYS A N 1
ATOM 1510 C CA . LYS A 1 191 ? -22.518 6.133 20.337 1.00 91.94 191 LYS A CA 1
ATOM 1511 C C . LYS A 1 191 ? -21.560 5.021 19.909 1.00 91.94 191 LYS A C 1
ATOM 1513 O O . LYS A 1 191 ? -21.821 3.852 20.177 1.00 91.94 191 LYS A O 1
ATOM 1518 N N . ASN A 1 192 ? -20.429 5.380 19.302 1.00 92.50 192 ASN A N 1
ATOM 1519 C CA . ASN A 1 192 ? -19.437 4.407 18.837 1.00 92.50 192 ASN A CA 1
ATOM 1520 C C . ASN A 1 192 ? -18.764 3.665 20.000 1.00 92.50 192 ASN A C 1
ATOM 1522 O O . ASN A 1 192 ? -18.624 2.445 19.948 1.00 92.50 192 ASN A O 1
ATOM 1526 N N . ILE A 1 193 ? -18.403 4.376 21.072 1.00 93.88 193 ILE A N 1
ATOM 1527 C CA . ILE A 1 193 ? -17.853 3.756 22.284 1.00 93.88 193 ILE A CA 1
ATOM 1528 C C . ILE A 1 193 ? -18.887 2.832 22.944 1.00 93.88 193 ILE A C 1
ATOM 1530 O O . ILE A 1 193 ? -18.558 1.700 23.293 1.00 93.88 193 ILE A O 1
ATOM 1534 N N . SER A 1 194 ? -20.141 3.267 23.070 1.00 92.25 194 SER A N 1
ATOM 1535 C CA . SER A 1 194 ? -21.210 2.454 23.673 1.00 92.25 194 SER A CA 1
ATOM 1536 C C . SER A 1 194 ? -21.504 1.205 22.843 1.00 92.25 194 SER A C 1
ATOM 1538 O O . SER A 1 194 ? -21.661 0.112 23.389 1.00 92.25 194 SER A O 1
ATOM 1540 N N . SER A 1 195 ? -21.472 1.323 21.511 1.00 88.44 195 SER A N 1
ATOM 1541 C CA . SER A 1 195 ? -21.561 0.178 20.600 1.00 88.44 195 SER A CA 1
ATOM 1542 C C . SER A 1 195 ? -20.432 -0.825 20.852 1.00 88.44 195 SER A C 1
ATOM 1544 O O . SER A 1 195 ? -20.697 -2.017 20.991 1.00 88.44 195 SER A O 1
ATOM 1546 N N . ALA A 1 196 ? -19.189 -0.367 21.030 1.00 89.75 196 ALA A N 1
ATOM 1547 C CA . ALA A 1 196 ? -18.068 -1.247 21.355 1.00 89.75 196 ALA A CA 1
ATOM 1548 C C . ALA A 1 196 ? -18.260 -2.006 22.687 1.00 89.75 196 ALA A C 1
ATOM 1550 O O . ALA A 1 196 ? -17.850 -3.161 22.797 1.00 89.75 196 ALA A O 1
ATOM 1551 N N . PHE A 1 197 ? -18.926 -1.421 23.689 1.00 86.88 197 PHE A N 1
ATOM 1552 C CA . PHE A 1 197 ? -19.236 -2.103 24.956 1.00 86.88 197 PHE A CA 1
ATOM 1553 C C . PHE A 1 197 ? -20.432 -3.058 24.884 1.00 86.88 197 PHE A C 1
ATOM 1555 O O . PHE A 1 197 ? -20.462 -4.041 25.617 1.00 86.88 197 PHE A O 1
ATOM 1562 N N . THR A 1 198 ? -21.383 -2.811 23.988 1.00 82.50 198 THR A N 1
ATOM 1563 C CA . THR A 1 198 ? -22.651 -3.559 23.909 1.00 82.50 198 THR A CA 1
ATOM 1564 C C . THR A 1 198 ? -22.690 -4.598 22.791 1.00 82.50 198 THR A C 1
ATOM 1566 O O . THR A 1 198 ? -23.547 -5.480 22.806 1.00 82.50 198 THR A O 1
ATOM 1569 N N . ILE A 1 199 ? -21.750 -4.546 21.840 1.00 82.06 199 ILE A N 1
ATOM 1570 C CA . ILE A 1 199 ? -21.699 -5.479 20.711 1.00 82.06 199 ILE A CA 1
ATOM 1571 C C . ILE A 1 199 ? -21.529 -6.927 21.176 1.00 82.06 199 ILE A C 1
ATOM 1573 O O . ILE A 1 199 ? -20.727 -7.219 22.070 1.00 82.06 199 ILE A O 1
ATOM 1577 N N . ASP A 1 200 ? -22.277 -7.850 20.577 1.00 74.06 200 ASP A N 1
ATOM 1578 C CA . ASP A 1 200 ? -22.196 -9.259 20.948 1.00 74.06 200 ASP A CA 1
ATOM 1579 C C . ASP A 1 200 ? -20.910 -9.896 20.397 1.00 74.06 200 ASP A C 1
ATOM 1581 O O . ASP A 1 200 ? -20.677 -9.927 19.189 1.00 74.06 200 ASP A O 1
ATOM 1585 N N . MET A 1 201 ? -20.079 -10.405 21.310 1.00 69.00 201 MET A N 1
ATOM 1586 C CA . MET A 1 201 ? -18.854 -11.157 21.004 1.00 69.00 201 MET A CA 1
ATOM 1587 C C . MET A 1 201 ? -19.031 -12.670 21.217 1.00 69.00 201 MET A C 1
ATOM 1589 O O . MET A 1 201 ? -18.075 -13.432 21.067 1.00 69.00 201 MET A O 1
ATOM 1593 N N . LYS A 1 202 ? -20.234 -13.137 21.584 1.00 58.31 202 LYS A N 1
ATOM 1594 C CA . LYS A 1 202 ? -20.532 -14.559 21.789 1.00 58.31 202 LYS A CA 1
ATOM 1595 C C . LYS A 1 202 ? -20.871 -15.220 20.456 1.00 58.31 202 LYS A C 1
ATOM 1597 O O . LYS A 1 202 ? -22.027 -15.381 20.073 1.00 58.31 202 LYS A O 1
ATOM 1602 N N . PHE A 1 203 ? -19.841 -15.668 19.752 1.00 54.00 203 PHE A N 1
ATOM 1603 C CA . PHE A 1 203 ? -20.016 -16.436 18.522 1.00 54.00 203 PHE A CA 1
ATOM 1604 C C . PHE A 1 203 ? -20.345 -17.900 18.849 1.00 54.00 203 PHE A C 1
ATOM 1606 O O . PHE A 1 203 ? -19.523 -18.631 19.397 1.00 54.00 203 PHE A O 1
ATOM 1613 N N . SER A 1 204 ? -21.553 -18.351 18.505 1.00 42.59 204 SER A N 1
ATOM 1614 C CA . SER A 1 204 ? -21.922 -19.771 18.540 1.00 42.59 204 SER A CA 1
ATOM 1615 C C . SER A 1 204 ? -21.622 -20.443 17.188 1.00 42.59 204 SER A C 1
ATOM 1617 O O . SER A 1 204 ? -22.239 -20.091 16.187 1.00 42.59 204 SER A O 1
ATOM 1619 N N . GLY A 1 205 ? -20.672 -21.394 17.191 1.00 41.41 205 GLY A N 1
ATOM 1620 C CA . GLY A 1 205 ? -20.452 -22.496 16.224 1.00 41.41 205 GLY A CA 1
ATOM 1621 C C . GLY A 1 205 ? -20.252 -22.184 14.724 1.00 41.41 205 GLY A C 1
ATOM 1622 O O . GLY A 1 205 ? -21.125 -21.609 14.091 1.00 41.41 205 GLY A O 1
ATOM 1623 N N . ASN A 1 206 ? -19.146 -22.680 14.136 1.00 42.72 206 ASN A N 1
ATOM 1624 C CA . ASN A 1 206 ? -18.837 -22.791 12.690 1.00 42.72 206 ASN A CA 1
ATOM 1625 C C . ASN A 1 206 ? -19.356 -21.650 11.784 1.00 42.72 206 ASN A C 1
ATOM 1627 O O . ASN A 1 206 ? -20.195 -21.878 10.910 1.00 42.72 206 ASN A O 1
ATOM 1631 N N . LYS A 1 207 ? -18.833 -20.428 11.944 1.00 52.81 207 LYS A N 1
ATOM 1632 C CA . LYS A 1 207 ? -19.105 -19.307 11.022 1.00 52.81 207 LYS A CA 1
ATOM 1633 C C . LYS A 1 207 ? -17.816 -18.728 10.439 1.00 52.81 207 LYS A C 1
ATOM 1635 O O . LYS A 1 207 ? -16.744 -18.908 11.004 1.00 52.81 207 LYS A O 1
ATOM 1640 N N . SER A 1 208 ? -17.939 -18.075 9.283 1.00 55.06 208 SER A N 1
ATOM 1641 C CA . SER A 1 208 ? -16.823 -17.510 8.520 1.00 55.06 208 SER A CA 1
ATOM 1642 C C . SER A 1 208 ? -16.169 -16.321 9.229 1.00 55.06 208 SER A C 1
ATOM 1644 O O . SER A 1 208 ? -16.849 -15.527 9.878 1.00 55.06 208 SER A O 1
ATOM 1646 N N . GLU A 1 209 ? -14.861 -16.161 9.025 1.00 57.19 209 GLU A N 1
ATOM 1647 C CA . GLU A 1 209 ? -14.024 -15.039 9.492 1.00 57.19 209 GLU A CA 1
ATOM 1648 C C . GLU A 1 209 ? -14.655 -13.662 9.219 1.00 57.19 209 GLU A C 1
ATOM 1650 O O . GLU A 1 209 ? -14.654 -12.781 10.073 1.00 57.19 209 GLU A O 1
ATOM 1655 N N . SER A 1 210 ? -15.357 -13.525 8.088 1.00 62.12 210 SER A N 1
ATOM 1656 C CA . SER A 1 210 ? -16.084 -12.311 7.704 1.00 62.12 210 SER A CA 1
ATOM 1657 C C . SER A 1 210 ? -17.123 -11.823 8.723 1.00 62.12 210 SER A C 1
ATOM 1659 O O . SER A 1 210 ? -17.489 -10.651 8.698 1.00 62.12 210 SER A O 1
ATOM 1661 N N . MET A 1 211 ? -17.640 -12.702 9.591 1.00 64.25 211 MET A N 1
ATOM 1662 C CA . MET A 1 211 ? -18.588 -12.323 10.646 1.00 64.25 211 MET A CA 1
ATOM 1663 C C . MET A 1 211 ? -17.909 -11.691 11.869 1.00 64.25 211 MET A C 1
ATOM 1665 O O . MET A 1 211 ? -18.593 -11.034 12.651 1.00 64.25 211 MET A O 1
ATOM 1669 N N . LEU A 1 212 ? -16.588 -11.841 12.020 1.00 70.12 212 LEU A N 1
ATOM 1670 C CA . LEU A 1 212 ? -15.815 -11.177 13.072 1.00 70.12 212 LEU A CA 1
ATOM 1671 C C . LEU A 1 212 ? -15.468 -9.725 12.738 1.00 70.12 212 LEU A C 1
ATOM 1673 O O . LEU A 1 212 ? -15.285 -8.920 13.650 1.00 70.12 212 LEU A O 1
ATOM 1677 N N . HIS A 1 213 ? -15.420 -9.367 11.451 1.00 77.69 213 HIS A N 1
ATOM 1678 C CA . HIS A 1 213 ? -14.982 -8.037 11.020 1.00 77.69 213 HIS A CA 1
ATOM 1679 C C . HIS A 1 213 ? -15.793 -6.909 11.665 1.00 77.69 213 HIS A C 1
ATOM 1681 O O . HIS A 1 213 ? -15.214 -5.925 12.109 1.00 77.69 213 HIS A O 1
ATOM 1687 N N . TYR A 1 214 ? -17.120 -7.051 11.749 1.00 81.69 214 TYR A N 1
ATOM 1688 C CA . TYR A 1 214 ? -17.998 -6.025 12.324 1.00 81.69 214 TYR A CA 1
ATOM 1689 C C . TYR A 1 214 ? -17.702 -5.746 13.815 1.00 81.69 214 TYR A C 1
ATOM 1691 O O . TYR A 1 214 ? -17.436 -4.593 14.159 1.00 81.69 214 TYR A O 1
ATOM 1699 N N . PRO A 1 215 ? -17.675 -6.761 14.700 1.00 83.75 215 PRO A N 1
ATOM 1700 C CA . PRO A 1 215 ? -17.300 -6.562 16.098 1.00 83.75 215 PRO A CA 1
ATOM 1701 C C . PRO A 1 215 ? -15.884 -6.019 16.304 1.00 83.75 215 PRO A C 1
ATOM 1703 O O . PRO A 1 215 ? -15.674 -5.150 17.151 1.00 83.75 215 PRO A O 1
ATOM 1706 N N . ILE A 1 216 ? -14.912 -6.493 15.523 1.00 86.94 216 ILE A N 1
ATOM 1707 C CA . ILE A 1 216 ? -13.529 -6.005 15.606 1.00 86.94 216 ILE A CA 1
ATOM 1708 C C . ILE A 1 216 ? -13.449 -4.546 15.158 1.00 86.94 216 ILE A C 1
ATOM 1710 O O . ILE A 1 216 ? -12.822 -3.714 15.816 1.00 86.94 216 ILE A O 1
ATOM 1714 N N . ASP A 1 217 ? -14.133 -4.210 14.065 1.00 89.94 217 ASP A N 1
ATOM 1715 C CA . ASP A 1 217 ? -14.223 -2.847 13.560 1.00 89.94 217 ASP A CA 1
ATOM 1716 C C . ASP A 1 217 ? -14.819 -1.890 14.585 1.00 89.94 217 ASP A C 1
ATOM 1718 O O . ASP A 1 217 ? -14.297 -0.787 14.734 1.00 89.94 217 ASP A O 1
ATOM 1722 N N . ALA A 1 218 ? -15.856 -2.301 15.319 1.00 91.25 218 ALA A N 1
ATOM 1723 C CA . ALA A 1 218 ? -16.468 -1.473 16.357 1.00 91.25 218 ALA A CA 1
ATOM 1724 C C . ALA A 1 218 ? -15.472 -1.073 17.462 1.00 91.25 218 ALA A C 1
ATOM 1726 O O . ALA A 1 218 ? -15.561 0.029 17.998 1.00 91.25 218 ALA A O 1
ATOM 1727 N N . MET A 1 219 ? -14.498 -1.934 17.777 1.00 93.62 219 MET A N 1
ATOM 1728 C CA . MET A 1 219 ? -13.488 -1.672 18.810 1.00 93.62 219 MET A CA 1
ATOM 1729 C C . MET A 1 219 ? -12.209 -1.009 18.278 1.00 93.62 219 MET A C 1
ATOM 1731 O O . MET A 1 219 ? -11.528 -0.332 19.045 1.00 93.62 219 MET A O 1
ATOM 1735 N N . ILE A 1 220 ? -11.861 -1.203 17.000 1.00 94.94 220 ILE A N 1
ATOM 1736 C CA . ILE A 1 220 ? -10.575 -0.763 16.427 1.00 94.94 220 ILE A CA 1
ATOM 1737 C C . ILE A 1 220 ? -10.767 0.275 15.318 1.00 94.94 220 ILE A C 1
ATOM 1739 O O . ILE A 1 220 ? -10.366 1.430 15.475 1.00 94.94 220 ILE A O 1
ATOM 1743 N N . ARG A 1 221 ? -11.374 -0.112 14.189 1.00 94.81 221 ARG A N 1
ATOM 1744 C CA . ARG A 1 221 ? -11.473 0.741 12.993 1.00 94.81 221 ARG A CA 1
ATOM 1745 C C . ARG A 1 221 ? -12.382 1.946 13.208 1.00 94.81 221 ARG A C 1
ATOM 1747 O O . ARG A 1 221 ? -11.971 3.071 12.934 1.00 94.81 221 ARG A O 1
ATOM 1754 N N . VAL A 1 222 ? -13.597 1.719 13.706 1.00 94.88 222 VAL A N 1
ATOM 1755 C CA . VAL A 1 222 ? -14.621 2.756 13.888 1.00 94.88 222 VAL A CA 1
ATOM 1756 C C . VAL A 1 222 ? -14.129 3.854 14.837 1.00 94.88 222 VAL A C 1
ATOM 1758 O O . VAL A 1 222 ? -14.244 5.026 14.465 1.00 94.88 222 VAL A O 1
ATOM 1761 N N . PRO A 1 223 ? -13.511 3.556 16.001 1.00 95.69 223 PRO A N 1
ATOM 1762 C CA . PRO A 1 223 ? -12.904 4.590 16.835 1.00 95.69 223 PRO A CA 1
ATOM 1763 C C . PRO A 1 223 ? -11.816 5.389 16.107 1.00 95.69 223 PRO A C 1
ATOM 1765 O O . PRO A 1 223 ? -11.862 6.616 16.138 1.00 95.69 223 PRO A O 1
ATOM 1768 N N . LEU A 1 224 ? -10.890 4.736 15.391 1.00 96.50 224 LEU A N 1
ATOM 1769 C CA . LEU A 1 224 ? -9.827 5.423 14.639 1.00 96.50 224 LEU A CA 1
ATOM 1770 C C . LEU A 1 224 ? -10.383 6.378 13.571 1.00 96.50 224 LEU A C 1
ATOM 1772 O O . LEU A 1 224 ? -9.977 7.541 13.513 1.00 96.50 224 LEU A O 1
ATOM 1776 N N . GLU A 1 225 ? -11.334 5.915 12.756 1.00 95.06 225 GLU A N 1
ATOM 1777 C CA . GLU A 1 225 ? -12.004 6.735 11.736 1.00 95.06 225 GLU A CA 1
ATOM 1778 C C . GLU A 1 225 ? -12.770 7.906 12.369 1.00 95.06 225 GLU A C 1
ATOM 1780 O O . GLU A 1 225 ? -12.728 9.031 11.863 1.00 95.06 225 GLU A O 1
ATOM 1785 N N . THR A 1 226 ? -13.417 7.666 13.515 1.00 94.62 226 THR A N 1
ATOM 1786 C CA . THR A 1 226 ? -14.130 8.698 14.280 1.00 94.62 226 THR A CA 1
ATOM 1787 C C . THR A 1 226 ? -13.168 9.769 14.779 1.00 94.62 226 THR A C 1
ATOM 1789 O O . THR A 1 226 ? -13.424 10.956 14.577 1.00 94.62 226 THR A O 1
ATOM 1792 N N . PHE A 1 227 ? -12.039 9.376 15.374 1.00 95.62 227 PHE A N 1
ATOM 1793 C CA . PHE A 1 227 ? -11.024 10.321 15.831 1.00 95.62 227 PHE A CA 1
ATOM 1794 C C . PHE A 1 227 ? -10.529 11.186 14.678 1.00 95.62 227 PHE A C 1
ATOM 1796 O O . PHE A 1 227 ? -10.558 12.407 14.796 1.00 95.62 227 PHE A O 1
ATOM 1803 N N . ASN A 1 228 ? -10.163 10.579 13.544 1.00 94.31 228 ASN A N 1
ATOM 1804 C CA . ASN A 1 228 ? -9.709 11.316 12.367 1.00 94.31 228 ASN A CA 1
ATOM 1805 C C . ASN A 1 228 ? -10.745 12.337 11.876 1.00 94.31 228 ASN A C 1
ATOM 1807 O O . ASN A 1 228 ? -10.424 13.515 11.698 1.00 94.31 228 ASN A O 1
ATOM 1811 N N . LYS A 1 229 ? -12.006 11.911 11.732 1.00 94.12 229 LYS A N 1
ATOM 1812 C CA . LYS A 1 229 ? -13.107 12.785 11.311 1.00 94.12 229 LYS A CA 1
ATOM 1813 C C . LYS A 1 229 ? -13.254 13.996 12.235 1.00 94.12 229 LYS A C 1
ATOM 1815 O O . LYS A 1 229 ? -13.351 15.124 11.759 1.00 94.12 229 LYS A O 1
ATOM 1820 N N . TYR A 1 230 ? -13.276 13.770 13.547 1.00 93.81 230 TYR A N 1
ATOM 1821 C CA . TYR A 1 230 ? -13.656 14.798 14.517 1.00 93.81 230 TYR A CA 1
ATOM 1822 C C . TYR A 1 230 ? -12.504 15.669 15.022 1.00 93.81 230 TYR A C 1
ATOM 1824 O O . TYR A 1 230 ? -12.771 16.740 15.557 1.00 93.81 230 TYR A O 1
ATOM 1832 N N . ILE A 1 231 ? -11.243 15.301 14.773 1.00 91.62 231 ILE A N 1
ATOM 1833 C CA . ILE A 1 231 ? -10.109 16.229 14.933 1.00 91.62 231 ILE A CA 1
ATOM 1834 C C . ILE A 1 231 ? -9.782 17.006 13.646 1.00 91.62 231 ILE A C 1
ATOM 1836 O O . ILE A 1 231 ? -8.677 17.521 13.483 1.00 91.62 231 ILE A O 1
ATOM 1840 N N . GLY A 1 232 ? -10.733 17.085 12.708 1.00 84.69 232 GLY A N 1
ATOM 1841 C CA . GLY A 1 232 ? -10.607 17.879 11.484 1.00 84.69 232 GLY A CA 1
ATOM 1842 C C . GLY A 1 232 ? -9.620 17.304 10.467 1.00 84.69 232 GLY A C 1
ATOM 1843 O O . GLY A 1 232 ? -8.986 18.062 9.737 1.00 84.69 232 GLY A O 1
ATOM 1844 N N . GLY A 1 233 ? -9.438 15.981 10.436 1.00 81.31 233 GLY A N 1
ATOM 1845 C CA . GLY A 1 233 ? -8.480 15.334 9.537 1.00 81.31 233 GLY A CA 1
ATOM 1846 C C . GLY A 1 233 ? -7.025 15.391 10.015 1.00 81.31 233 GLY A C 1
ATOM 1847 O O . GLY A 1 233 ? -6.126 14.951 9.301 1.00 81.31 233 GLY A O 1
ATOM 1848 N N . ALA A 1 234 ? -6.764 15.935 11.211 1.00 86.62 234 ALA A N 1
ATOM 1849 C CA . ALA A 1 234 ? -5.408 16.095 11.740 1.00 86.62 234 ALA A CA 1
ATOM 1850 C C . ALA A 1 234 ? -4.722 14.767 12.110 1.00 86.62 234 ALA A C 1
ATOM 1852 O O . ALA A 1 234 ? -3.522 14.766 12.373 1.00 86.62 234 ALA A O 1
ATOM 1853 N N . LEU A 1 235 ? -5.454 13.646 12.125 1.00 90.06 235 LEU A N 1
ATOM 1854 C CA . LEU A 1 235 ? -4.912 12.298 12.290 1.00 90.06 235 LEU A CA 1
ATOM 1855 C C . LEU A 1 235 ? -4.793 11.670 10.895 1.00 90.06 235 LEU A C 1
ATOM 1857 O O . LEU A 1 235 ? -5.772 11.101 10.428 1.00 90.06 235 LEU A O 1
ATOM 1861 N N . PRO A 1 236 ? -3.648 11.759 10.194 1.00 91.19 236 PRO A N 1
ATOM 1862 C CA . PRO A 1 236 ? -3.578 11.465 8.762 1.00 91.19 236 PRO A CA 1
ATOM 1863 C C . PRO A 1 236 ? -3.551 9.957 8.485 1.00 91.19 236 PRO A C 1
ATOM 1865 O O . PRO A 1 236 ? -2.546 9.437 7.999 1.00 91.19 236 PRO A O 1
ATOM 1868 N N . ILE A 1 237 ? -4.637 9.261 8.824 1.00 94.69 237 ILE A N 1
ATOM 1869 C CA . ILE A 1 237 ? -4.781 7.817 8.690 1.00 94.69 237 ILE A CA 1
ATOM 1870 C C . ILE A 1 237 ? -5.490 7.427 7.403 1.00 94.69 237 ILE A C 1
ATOM 1872 O O . ILE A 1 237 ? -6.457 8.056 6.977 1.00 94.69 237 ILE A O 1
ATOM 1876 N N . GLU A 1 238 ? -5.034 6.323 6.835 1.00 94.31 238 GLU A N 1
ATOM 1877 C CA . GLU A 1 238 ? -5.743 5.580 5.806 1.00 94.31 238 GLU A CA 1
ATOM 1878 C C . GLU A 1 238 ? -5.823 4.127 6.257 1.00 94.31 238 GLU A C 1
ATOM 1880 O O . GLU A 1 238 ? -4.817 3.566 6.689 1.00 94.31 238 GLU A O 1
ATOM 1885 N N . ILE A 1 239 ? -7.009 3.528 6.181 1.00 93.38 239 ILE A N 1
ATOM 1886 C CA . ILE A 1 239 ? -7.250 2.153 6.616 1.00 93.38 239 ILE A CA 1
ATOM 1887 C C . ILE A 1 239 ? -7.703 1.338 5.410 1.00 93.38 239 ILE A C 1
ATOM 1889 O O . ILE A 1 239 ? -8.536 1.790 4.625 1.00 93.38 239 ILE A O 1
ATOM 1893 N N . ASP A 1 240 ? -7.158 0.136 5.276 1.00 89.25 240 ASP A N 1
ATOM 1894 C CA . ASP A 1 240 ? -7.620 -0.865 4.323 1.00 89.25 240 ASP A CA 1
ATOM 1895 C C . ASP A 1 240 ? -7.748 -2.214 5.029 1.00 89.25 240 ASP A C 1
ATOM 1897 O O . ASP A 1 240 ? -6.987 -2.528 5.948 1.00 89.25 240 ASP A O 1
ATOM 1901 N N . ARG A 1 241 ? -8.715 -3.008 4.583 1.00 81.31 241 ARG A N 1
ATOM 1902 C CA . ARG A 1 241 ? -8.887 -4.393 5.012 1.00 81.31 241 ARG A CA 1
ATOM 1903 C C . ARG A 1 241 ? -8.669 -5.295 3.819 1.00 81.31 241 ARG A C 1
ATOM 1905 O O . ARG A 1 241 ? -9.112 -4.967 2.713 1.00 81.31 241 ARG A O 1
ATOM 1912 N N . ASP A 1 242 ? -8.045 -6.446 4.035 1.00 70.25 242 ASP A N 1
ATOM 1913 C CA . ASP A 1 242 ? -8.058 -7.464 2.999 1.00 70.25 242 ASP A CA 1
ATOM 1914 C C . ASP A 1 242 ? -9.483 -8.009 2.888 1.00 70.25 242 ASP A C 1
ATOM 1916 O O . ASP A 1 242 ? -9.969 -8.806 3.686 1.00 70.25 242 ASP A O 1
ATOM 1920 N N . LYS A 1 243 ? -10.230 -7.496 1.911 1.00 57.06 243 LYS A N 1
ATOM 1921 C CA . LYS A 1 243 ? -11.466 -8.147 1.496 1.00 57.06 243 LYS A CA 1
ATOM 1922 C C . LYS A 1 243 ? -11.023 -9.461 0.886 1.00 57.06 243 LYS A C 1
ATOM 1924 O O . LYS A 1 243 ? -10.120 -9.437 0.054 1.00 57.06 243 LYS A O 1
ATOM 1929 N N . ALA A 1 244 ? -11.661 -10.565 1.266 1.00 45.91 244 ALA A N 1
ATOM 1930 C CA . ALA A 1 244 ? -11.522 -11.838 0.577 1.00 45.91 244 ALA A CA 1
ATOM 1931 C C . ALA A 1 244 ? -11.899 -11.648 -0.904 1.00 45.91 244 ALA A C 1
ATOM 1933 O O . ALA A 1 244 ? -13.024 -11.902 -1.330 1.00 45.91 244 ALA A O 1
ATOM 1934 N N . ASP A 1 245 ? -10.958 -11.147 -1.701 1.00 38.28 245 ASP A N 1
ATOM 1935 C CA . ASP A 1 245 ? -10.997 -11.222 -3.138 1.00 38.28 245 ASP A CA 1
ATOM 1936 C C . ASP A 1 245 ? -11.054 -12.720 -3.398 1.00 38.28 245 ASP A C 1
ATOM 1938 O O . ASP A 1 245 ? -10.147 -13.467 -3.029 1.00 38.28 245 ASP A O 1
ATOM 1942 N N . SER A 1 246 ? -12.137 -13.160 -4.025 1.00 34.47 246 SER A N 1
ATOM 1943 C CA . SER A 1 246 ? -12.478 -14.540 -4.380 1.00 34.47 246 SER A CA 1
ATOM 1944 C C . SER A 1 246 ? -11.504 -15.190 -5.382 1.00 34.47 246 SER A C 1
ATOM 1946 O O . SER A 1 246 ? -11.884 -15.982 -6.237 1.00 34.47 246 SER A O 1
ATOM 1948 N N . GLY A 1 247 ? -10.217 -14.856 -5.307 1.00 39.41 247 GLY A N 1
ATOM 1949 C CA . GLY A 1 247 ? -9.125 -15.530 -5.977 1.00 39.41 247 GLY A CA 1
ATOM 1950 C C . GLY A 1 247 ? -7.982 -15.725 -4.995 1.00 39.41 247 GLY A C 1
ATOM 1951 O O . GLY A 1 247 ? -7.148 -14.834 -4.837 1.00 39.41 247 GLY A O 1
ATOM 1952 N N . THR A 1 248 ? -7.944 -16.916 -4.402 1.00 35.81 248 THR A N 1
ATOM 1953 C CA . THR A 1 248 ? -6.793 -17.571 -3.772 1.00 35.81 248 THR A CA 1
ATOM 1954 C C . THR A 1 248 ? -5.534 -17.411 -4.628 1.00 35.81 248 THR A C 1
ATOM 1956 O O . THR A 1 248 ? -5.171 -18.267 -5.436 1.00 35.81 248 THR A O 1
ATOM 1959 N N . THR A 1 249 ? -4.855 -16.282 -4.484 1.00 44.38 249 THR A N 1
ATOM 1960 C CA . THR A 1 249 ? -3.488 -16.106 -4.960 1.00 44.38 249 THR A CA 1
ATOM 1961 C C . THR A 1 249 ? -2.596 -16.181 -3.732 1.00 44.38 249 THR A C 1
ATOM 1963 O O . THR A 1 249 ? -2.938 -15.606 -2.705 1.00 44.38 249 THR A O 1
ATOM 1966 N N . THR A 1 250 ? -1.442 -16.846 -3.838 1.00 46.91 250 THR A N 1
ATOM 1967 C CA . THR A 1 250 ? -0.368 -16.945 -2.818 1.00 46.91 250 THR A CA 1
ATOM 1968 C C . THR A 1 250 ? 0.170 -15.596 -2.290 1.00 46.91 250 THR A C 1
ATOM 1970 O O . THR A 1 250 ? 1.212 -15.542 -1.649 1.00 46.91 250 THR A O 1
ATOM 1973 N N . ILE A 1 251 ? -0.489 -14.491 -2.632 1.00 50.00 251 ILE A N 1
ATOM 1974 C CA . ILE A 1 251 ? -0.154 -13.106 -2.320 1.00 50.00 251 ILE A CA 1
ATOM 1975 C C . ILE A 1 251 ? -1.174 -12.522 -1.334 1.00 50.00 251 ILE A C 1
ATOM 1977 O O . ILE A 1 251 ? -0.765 -11.768 -0.460 1.00 50.00 251 ILE A O 1
ATOM 1981 N N . GLY A 1 252 ? -2.456 -12.923 -1.403 1.00 53.50 252 GLY A N 1
ATOM 1982 C CA . GLY A 1 252 ? -3.430 -12.629 -0.338 1.00 53.50 252 GLY A CA 1
ATOM 1983 C C . GLY A 1 252 ? -2.979 -13.232 0.994 1.00 53.50 252 GLY A C 1
ATOM 1984 O O . GLY A 1 252 ? -2.961 -12.561 2.010 1.00 53.50 252 GLY A O 1
ATOM 1985 N N . THR A 1 253 ? -2.392 -14.433 0.955 1.00 61.47 253 THR A N 1
ATOM 1986 C CA . THR A 1 253 ? -1.777 -15.075 2.132 1.00 61.47 253 THR A CA 1
ATOM 1987 C C . THR A 1 253 ? -0.553 -14.339 2.691 1.00 61.47 253 THR A C 1
ATOM 1989 O O . THR A 1 253 ? -0.072 -14.702 3.754 1.00 61.47 253 THR A O 1
ATOM 1992 N N . LYS A 1 254 ? 0.003 -13.346 1.981 1.00 70.25 254 LYS A N 1
ATOM 1993 C CA . LYS A 1 254 ? 1.156 -12.549 2.439 1.00 70.25 254 LYS A CA 1
ATOM 1994 C C . LYS A 1 254 ? 0.755 -11.178 2.992 1.00 70.25 254 LYS A C 1
ATOM 1996 O O . LYS A 1 254 ? 1.621 -10.462 3.497 1.00 70.25 254 LYS A O 1
ATOM 2001 N N . ARG A 1 255 ? -0.510 -10.779 2.839 1.00 79.75 255 ARG A N 1
ATOM 2002 C CA . ARG A 1 255 ? -1.019 -9.476 3.264 1.00 79.75 255 ARG A CA 1
ATOM 2003 C C . ARG A 1 255 ? -1.804 -9.638 4.576 1.00 79.75 255 ARG A C 1
ATOM 2005 O O . ARG A 1 255 ? -2.549 -10.604 4.689 1.00 79.75 255 ARG A O 1
ATOM 2012 N N . PRO A 1 256 ? -1.617 -8.734 5.548 1.00 85.75 256 PRO A N 1
ATOM 2013 C CA . PRO A 1 256 ? -2.435 -8.693 6.758 1.00 85.75 256 PRO A CA 1
ATOM 2014 C C . PRO A 1 256 ? -3.899 -8.340 6.499 1.00 85.75 256 PRO A C 1
ATOM 2016 O O . PRO A 1 256 ? -4.187 -7.573 5.573 1.00 85.75 256 PRO A O 1
ATOM 2019 N N . ASP A 1 257 ? -4.787 -8.818 7.371 1.00 87.81 257 ASP A N 1
ATOM 2020 C CA . ASP A 1 257 ? -6.240 -8.610 7.277 1.00 87.81 257 ASP A CA 1
ATOM 2021 C C . ASP A 1 257 ? -6.638 -7.150 7.522 1.00 87.81 257 ASP A C 1
ATOM 2023 O O . ASP A 1 257 ? -7.568 -6.630 6.900 1.00 87.81 257 ASP A O 1
ATOM 2027 N N . PHE A 1 258 ? -5.899 -6.461 8.394 1.00 92.56 258 PHE A N 1
ATOM 2028 C CA . PHE A 1 258 ? -6.074 -5.044 8.693 1.00 92.56 258 PHE A CA 1
ATOM 2029 C C . PHE A 1 258 ? -4.769 -4.278 8.491 1.00 92.56 258 PHE A C 1
ATOM 2031 O O . PHE A 1 258 ? -3.709 -4.687 8.968 1.00 92.56 258 PHE A O 1
ATOM 2038 N N . LEU A 1 259 ? -4.847 -3.125 7.826 1.00 94.25 259 LEU A N 1
ATOM 2039 C CA . LEU A 1 259 ? -3.721 -2.229 7.589 1.00 94.25 259 LEU A CA 1
ATOM 2040 C C . LEU A 1 259 ? -4.139 -0.779 7.837 1.00 94.25 259 LEU A C 1
ATOM 2042 O O . LEU A 1 259 ? -5.158 -0.318 7.332 1.00 94.25 259 LEU A O 1
ATOM 2046 N N . CYS A 1 260 ? -3.320 -0.043 8.581 1.00 96.31 260 CYS A N 1
ATOM 2047 C CA . CYS A 1 260 ? -3.512 1.367 8.882 1.00 96.31 260 CYS A CA 1
ATOM 2048 C C . CYS A 1 260 ? -2.199 2.129 8.669 1.00 96.31 260 CYS A C 1
ATOM 2050 O O . CYS A 1 260 ? -1.195 1.938 9.372 1.00 96.31 260 CYS A O 1
ATOM 2052 N N . TRP A 1 261 ? -2.211 3.000 7.663 1.00 96.12 261 TRP A N 1
ATOM 2053 C CA . TRP A 1 261 ? -1.104 3.885 7.332 1.00 96.12 261 TRP A CA 1
ATOM 2054 C C . TRP A 1 261 ? -1.295 5.245 7.972 1.00 96.12 261 TRP A C 1
ATOM 2056 O O . TRP A 1 261 ? -2.413 5.736 8.066 1.00 96.12 261 TRP A O 1
ATOM 2066 N N . THR A 1 262 ? -0.184 5.895 8.302 1.00 94.56 262 THR A N 1
ATOM 2067 C CA . THR A 1 262 ? -0.129 7.342 8.496 1.00 94.56 262 THR A CA 1
ATOM 2068 C C . THR A 1 262 ? 0.751 7.961 7.421 1.00 94.56 262 THR A C 1
ATOM 2070 O O . THR A 1 262 ? 1.928 7.613 7.275 1.00 94.56 262 THR A O 1
ATOM 2073 N N . LYS A 1 263 ? 0.161 8.821 6.585 1.00 92.25 263 LYS A N 1
ATOM 2074 C CA . LYS A 1 263 ? 0.753 9.241 5.302 1.00 92.25 263 LYS A CA 1
ATOM 2075 C C . LYS A 1 263 ? 1.149 8.018 4.446 1.00 92.25 263 LYS A C 1
ATOM 2077 O O . LYS A 1 263 ? 0.292 7.357 3.870 1.00 92.25 263 LYS A O 1
ATOM 2082 N N . LYS A 1 264 ? 2.447 7.708 4.346 1.00 92.31 264 LYS A N 1
ATOM 2083 C CA . LYS A 1 264 ? 2.974 6.535 3.621 1.00 92.31 264 LYS A CA 1
ATOM 2084 C C . LYS A 1 264 ? 3.542 5.447 4.536 1.00 92.31 264 LYS A C 1
ATOM 2086 O O . LYS A 1 264 ? 3.892 4.385 4.044 1.00 92.31 264 LYS A O 1
ATOM 2091 N N . LEU A 1 265 ? 3.645 5.686 5.840 1.00 94.94 265 LEU A N 1
ATOM 2092 C CA . LEU A 1 265 ? 4.182 4.717 6.791 1.00 94.94 265 LEU A CA 1
ATOM 2093 C C . LEU A 1 265 ? 3.076 3.751 7.219 1.00 94.94 265 LEU A C 1
ATOM 2095 O O . LEU A 1 265 ? 2.057 4.198 7.742 1.00 94.94 265 LEU A O 1
ATOM 2099 N N . LEU A 1 266 ? 3.274 2.445 7.034 1.00 95.31 266 LEU A N 1
ATOM 2100 C CA . LEU A 1 266 ? 2.401 1.435 7.634 1.00 95.31 266 LEU A CA 1
ATOM 2101 C C . LEU A 1 266 ? 2.761 1.303 9.115 1.00 95.31 266 LEU A C 1
ATOM 2103 O O . LEU A 1 266 ? 3.810 0.748 9.430 1.00 95.31 266 LEU A O 1
ATOM 2107 N N . LEU A 1 267 ? 1.923 1.824 10.013 1.00 95.69 267 LEU A N 1
ATOM 2108 C CA . LEU A 1 267 ? 2.237 1.836 11.446 1.00 95.69 267 LEU A CA 1
ATOM 2109 C C . LEU A 1 267 ? 1.467 0.780 12.230 1.00 95.69 267 LEU A C 1
ATOM 2111 O O . LEU A 1 267 ? 1.962 0.314 13.253 1.00 95.69 267 LEU A O 1
ATOM 2115 N N . PHE A 1 268 ? 0.267 0.423 11.780 1.00 97.31 268 PHE A N 1
ATOM 2116 C CA . PHE A 1 268 ? -0.609 -0.468 12.522 1.00 97.31 268 PHE A CA 1
ATOM 2117 C C . PHE A 1 268 ? -1.215 -1.522 11.598 1.00 97.31 268 PHE A C 1
ATOM 2119 O O . PHE A 1 268 ? -1.723 -1.189 10.528 1.00 97.31 268 PHE A O 1
ATOM 2126 N N . LYS A 1 269 ? -1.134 -2.793 11.995 1.00 95.94 269 LYS A N 1
ATOM 2127 C CA . LYS A 1 269 ? -1.711 -3.918 11.254 1.00 95.94 269 LYS A CA 1
ATOM 2128 C C . LYS A 1 269 ? -2.380 -4.930 12.181 1.00 95.94 269 LYS A C 1
ATOM 2130 O O . LYS A 1 269 ? -2.137 -4.909 13.387 1.00 95.94 269 LYS A O 1
ATOM 2135 N N . GLY A 1 270 ? -3.165 -5.838 11.618 1.00 95.25 270 GLY A N 1
ATOM 2136 C CA . GLY A 1 270 ? -3.762 -6.928 12.380 1.00 95.25 270 GLY A CA 1
ATOM 2137 C C . GLY A 1 270 ? -3.990 -8.193 11.574 1.00 95.25 270 GLY A C 1
ATOM 2138 O O . GLY A 1 270 ? -4.110 -8.128 10.351 1.00 95.25 270 GLY A O 1
ATOM 2139 N N . GLU A 1 271 ? -4.048 -9.308 12.297 1.00 93.88 271 GLU A N 1
ATOM 2140 C CA . GLU A 1 271 ? -4.481 -10.619 11.803 1.00 93.88 271 GLU A CA 1
ATOM 2141 C C . GLU A 1 271 ? -5.670 -11.114 12.626 1.00 93.88 271 GLU A C 1
ATOM 2143 O O . GLU A 1 271 ? -5.695 -10.980 13.858 1.00 93.88 271 GLU A O 1
ATOM 2148 N N . GLU A 1 272 ? -6.647 -11.700 11.943 1.00 90.56 272 GLU A N 1
ATOM 2149 C CA . GLU A 1 272 ? -7.940 -12.074 12.496 1.00 90.56 272 GLU A CA 1
ATOM 2150 C C . GLU A 1 272 ? -8.247 -13.542 12.164 1.00 90.56 272 GLU A C 1
ATOM 2152 O O . GLU A 1 272 ? -8.085 -13.996 11.036 1.00 90.56 272 GLU A O 1
ATOM 2157 N N . LYS A 1 273 ? -8.692 -14.323 13.154 1.00 87.12 273 LYS A N 1
ATOM 2158 C CA . LYS A 1 273 ? -9.126 -15.716 12.964 1.00 87.12 273 LYS A CA 1
ATOM 2159 C C . LYS A 1 273 ? -10.485 -15.967 13.591 1.00 87.12 273 LYS A C 1
ATOM 2161 O O . LYS A 1 273 ? -10.812 -15.432 14.649 1.00 87.12 273 LYS A O 1
ATOM 2166 N N . ALA A 1 274 ? -11.280 -16.817 12.946 1.00 82.75 274 ALA A N 1
ATOM 2167 C CA . ALA A 1 274 ? -12.649 -17.109 13.363 1.00 82.75 274 ALA A CA 1
ATOM 2168 C C . ALA A 1 274 ? -12.716 -17.768 14.752 1.00 82.75 274 ALA A C 1
ATOM 2170 O O . ALA A 1 274 ? -13.521 -17.370 15.597 1.00 82.75 274 ALA A O 1
ATOM 2171 N N . SER A 1 275 ? -11.881 -18.782 14.993 1.00 83.69 275 SER A N 1
ATOM 2172 C CA . SER A 1 275 ? -11.940 -19.607 16.200 1.00 83.69 275 SER A CA 1
ATOM 2173 C C . SER A 1 275 ? -10.876 -19.209 17.212 1.00 83.69 275 SER A C 1
ATOM 2175 O O . SER A 1 275 ? -9.705 -19.125 16.869 1.00 83.69 275 SER A O 1
ATOM 2177 N N . SER A 1 276 ? -11.230 -19.082 18.495 1.00 83.38 276 SER A N 1
ATOM 2178 C CA . SER A 1 276 ? -10.249 -18.812 19.562 1.00 83.38 276 SER A CA 1
ATOM 2179 C C . SER A 1 276 ? -9.141 -19.865 19.680 1.00 83.38 276 SER A C 1
ATOM 2181 O O . SER A 1 276 ? -8.062 -19.553 20.175 1.00 83.38 276 SER A O 1
ATOM 2183 N N . GLY A 1 277 ? -9.360 -21.090 19.185 1.00 86.88 277 GLY A N 1
ATOM 2184 C CA . GLY A 1 277 ? -8.306 -22.109 19.088 1.00 86.88 277 GLY A CA 1
ATOM 2185 C C . GLY A 1 277 ? -7.203 -21.779 18.073 1.00 86.88 277 GLY A C 1
ATOM 2186 O O . GLY A 1 277 ? -6.131 -22.370 18.131 1.00 86.88 277 GLY A O 1
ATOM 2187 N N . GLU A 1 278 ? -7.440 -20.821 17.175 1.00 89.31 278 GLU A N 1
ATOM 2188 C CA . GLU A 1 278 ? -6.513 -20.371 16.128 1.00 89.31 278 GLU A CA 1
ATOM 2189 C C . GLU A 1 278 ? -5.724 -19.119 16.551 1.00 89.31 278 GLU A C 1
ATOM 2191 O O . GLU A 1 278 ? -5.086 -18.472 15.724 1.00 89.31 278 GLU A O 1
ATOM 2196 N N . PHE A 1 279 ? -5.741 -18.756 17.840 1.00 94.06 279 PHE A N 1
ATOM 2197 C CA . PHE A 1 279 ? -5.044 -17.564 18.331 1.00 94.06 279 PHE A CA 1
ATOM 2198 C C . PHE A 1 279 ? -3.545 -17.580 18.027 1.00 94.06 279 PHE A C 1
ATOM 2200 O O . PHE A 1 279 ? -3.009 -16.591 17.535 1.00 94.06 279 PHE A O 1
ATOM 2207 N N . ASN A 1 280 ? -2.874 -18.714 18.241 1.00 95.00 280 ASN A N 1
ATOM 2208 C CA . ASN A 1 280 ? -1.454 -18.832 17.909 1.00 95.00 280 ASN A CA 1
ATOM 2209 C C . ASN A 1 280 ? -1.209 -18.715 16.400 1.00 95.00 280 ASN A C 1
ATOM 2211 O O . ASN A 1 280 ? -0.242 -18.080 16.008 1.00 95.00 280 ASN A O 1
ATOM 2215 N N . THR A 1 281 ? -2.119 -19.218 15.560 1.00 92.69 281 THR A N 1
ATOM 2216 C CA . THR A 1 281 ? -2.042 -19.039 14.103 1.00 92.69 281 THR A CA 1
ATOM 2217 C C . THR A 1 281 ? -2.157 -17.565 13.713 1.00 92.69 281 THR A C 1
ATOM 2219 O O . THR A 1 281 ? -1.401 -17.097 12.868 1.00 92.69 281 THR A O 1
ATOM 2222 N N . ALA A 1 282 ? -3.046 -16.799 14.357 1.00 93.19 282 ALA A N 1
ATOM 2223 C CA . ALA A 1 282 ? -3.127 -15.350 14.152 1.00 93.19 282 ALA A CA 1
ATOM 2224 C C . ALA A 1 282 ? -1.816 -14.640 14.545 1.00 93.19 282 ALA A C 1
ATOM 2226 O O . ALA A 1 282 ? -1.364 -13.735 13.849 1.00 93.19 282 ALA A O 1
ATOM 2227 N N . VAL A 1 283 ? -1.185 -15.057 15.649 1.00 96.12 283 VAL A N 1
ATOM 2228 C CA . VAL A 1 283 ? 0.103 -14.509 16.113 1.00 96.12 283 VAL A CA 1
ATOM 2229 C C . VAL A 1 283 ? 1.250 -14.872 15.164 1.00 96.12 283 VAL A C 1
ATOM 2231 O O . VAL A 1 283 ? 2.052 -14.003 14.836 1.00 96.12 283 VAL A O 1
ATOM 2234 N N . GLU A 1 284 ? 1.313 -16.118 14.695 1.00 93.75 284 GLU A N 1
ATOM 2235 C CA . GLU A 1 284 ? 2.302 -16.588 13.716 1.00 93.75 284 GLU A CA 1
ATOM 2236 C C . GLU A 1 284 ? 2.179 -15.813 12.398 1.00 93.75 284 GLU A C 1
ATOM 2238 O O . GLU A 1 284 ? 3.160 -15.247 11.921 1.00 93.75 284 GLU A O 1
ATOM 2243 N N . GLU A 1 285 ? 0.967 -15.670 11.850 1.00 92.88 285 GLU A N 1
ATOM 2244 C CA . GLU A 1 285 ? 0.747 -14.864 10.643 1.00 92.88 285 GLU A CA 1
ATOM 2245 C C . GLU A 1 285 ? 1.104 -13.385 10.864 1.00 92.88 285 GLU A C 1
ATOM 2247 O O . GLU A 1 285 ? 1.664 -12.739 9.971 1.00 92.88 285 GLU A O 1
ATOM 2252 N N . LEU A 1 286 ? 0.852 -12.850 12.066 1.00 93.94 286 LEU A N 1
ATOM 2253 C CA . LEU A 1 286 ? 1.223 -11.481 12.422 1.00 93.94 286 LEU A CA 1
ATOM 2254 C C . LEU A 1 286 ? 2.749 -11.328 12.463 1.00 93.94 286 LEU A C 1
ATOM 2256 O O . LEU A 1 286 ? 3.267 -10.276 12.088 1.00 93.94 286 LEU A O 1
ATOM 2260 N N . GLU A 1 287 ? 3.475 -12.352 12.893 1.00 92.38 287 GLU A N 1
ATOM 2261 C CA . GLU A 1 287 ? 4.935 -12.365 12.900 1.00 92.38 287 GLU A CA 1
ATOM 2262 C C . GLU A 1 287 ? 5.547 -12.615 11.515 1.00 92.38 287 GLU A C 1
ATOM 2264 O O . GLU A 1 287 ? 6.645 -12.142 11.240 1.00 92.38 287 GLU A O 1
ATOM 2269 N N . GLU A 1 288 ? 4.873 -13.331 10.620 1.00 88.88 288 GLU A N 1
ATOM 2270 C CA . GLU A 1 288 ? 5.404 -13.649 9.290 1.00 88.88 288 GLU A CA 1
ATOM 2271 C C . GLU A 1 288 ? 5.123 -12.545 8.260 1.00 88.88 288 GLU A C 1
ATOM 2273 O O . GLU A 1 288 ? 5.985 -12.179 7.450 1.00 88.88 288 GLU A O 1
ATOM 2278 N N . LYS A 1 289 ? 3.915 -11.974 8.278 1.00 88.25 289 LYS A N 1
ATOM 2279 C CA . LYS A 1 289 ? 3.490 -10.969 7.297 1.00 88.25 289 LYS A CA 1
ATOM 2280 C C . LYS A 1 289 ? 4.076 -9.602 7.652 1.00 88.25 289 LYS A C 1
ATOM 2282 O O . LYS A 1 289 ? 3.830 -9.063 8.723 1.00 88.25 289 LYS A O 1
ATOM 2287 N N . PHE A 1 290 ? 4.796 -8.978 6.721 1.00 85.44 290 PHE A N 1
ATOM 2288 C CA . PHE A 1 290 ? 5.370 -7.622 6.873 1.00 85.44 290 PHE A CA 1
ATOM 2289 C C . PHE A 1 290 ? 6.360 -7.469 8.040 1.00 85.44 290 PHE A C 1
ATOM 2291 O O . PHE A 1 290 ? 6.463 -6.412 8.655 1.00 85.44 290 PHE A O 1
ATOM 2298 N N . ASN A 1 291 ? 7.133 -8.519 8.301 1.00 79.12 291 ASN A N 1
ATOM 2299 C CA . ASN A 1 291 ? 8.076 -8.599 9.415 1.00 79.12 291 ASN A CA 1
ATOM 2300 C C . ASN A 1 291 ? 9.462 -7.988 9.153 1.00 79.12 291 ASN A C 1
ATOM 2302 O O . ASN A 1 291 ? 10.296 -7.898 10.052 1.00 79.12 291 ASN A O 1
ATOM 2306 N N . VAL A 1 292 ? 9.710 -7.529 7.923 1.00 81.25 292 VAL A N 1
ATOM 2307 C CA . VAL A 1 292 ? 10.929 -6.804 7.554 1.00 81.25 292 VAL A CA 1
ATOM 2308 C C . VAL A 1 292 ? 10.633 -5.310 7.475 1.00 81.25 292 VAL A C 1
ATOM 2310 O O . VAL A 1 292 ? 10.024 -4.831 6.516 1.00 81.25 292 VAL A O 1
ATOM 2313 N N . LEU A 1 293 ? 11.118 -4.562 8.468 1.00 86.50 293 LEU A N 1
ATOM 2314 C CA . LEU A 1 293 ? 11.006 -3.104 8.527 1.00 86.50 293 LEU A CA 1
ATOM 2315 C C . LEU A 1 293 ? 12.151 -2.446 7.746 1.00 86.50 293 LEU A C 1
ATOM 2317 O O . LEU A 1 293 ? 13.092 -1.888 8.302 1.00 86.50 293 LEU A O 1
ATOM 2321 N N . ASP A 1 294 ? 12.080 -2.570 6.423 1.00 84.31 294 ASP A N 1
ATOM 2322 C CA . ASP A 1 294 ? 13.041 -1.978 5.492 1.00 84.31 294 ASP A CA 1
ATOM 2323 C C . ASP A 1 294 ? 13.063 -0.437 5.631 1.00 84.31 294 ASP A C 1
ATOM 2325 O O . ASP A 1 294 ? 11.995 0.189 5.557 1.00 84.31 294 ASP A O 1
ATOM 2329 N N . PRO A 1 295 ? 14.235 0.211 5.790 1.00 84.44 295 PRO A N 1
ATOM 2330 C CA . PRO A 1 295 ? 14.333 1.669 5.885 1.00 84.44 295 PRO A CA 1
ATOM 2331 C C . PRO A 1 295 ? 13.653 2.419 4.732 1.00 84.44 295 PRO A C 1
ATOM 2333 O O . PRO A 1 295 ? 13.199 3.548 4.916 1.00 84.44 295 PRO A O 1
ATOM 2336 N N . ILE A 1 29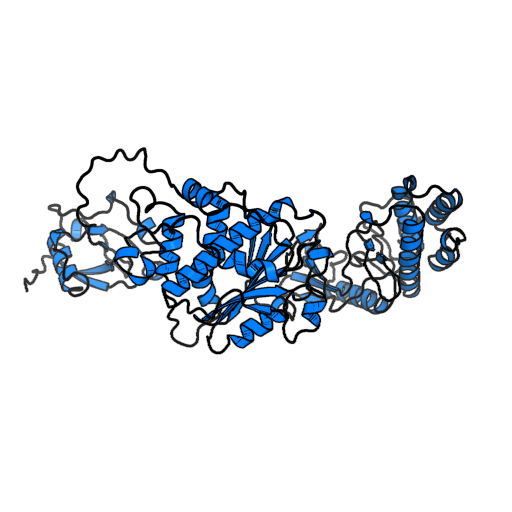6 ? 13.515 1.797 3.558 1.00 84.06 296 ILE A N 1
ATOM 2337 C CA . ILE A 1 296 ? 12.812 2.375 2.405 1.00 84.06 296 ILE A CA 1
ATOM 2338 C C . ILE A 1 296 ? 11.305 2.575 2.654 1.00 84.06 296 ILE A C 1
ATOM 2340 O O . ILE A 1 296 ? 10.677 3.458 2.064 1.00 84.06 296 ILE A O 1
ATOM 2344 N N . CYS A 1 297 ? 10.727 1.767 3.545 1.00 88.88 297 CYS A N 1
ATOM 2345 C CA . CYS A 1 297 ? 9.319 1.801 3.929 1.00 88.88 297 CYS A CA 1
ATOM 2346 C C . CYS A 1 297 ? 9.100 2.483 5.289 1.00 88.88 297 CYS A C 1
ATOM 2348 O O . CYS A 1 297 ? 8.033 3.056 5.497 1.00 88.88 297 CYS A O 1
ATOM 2350 N N . PHE A 1 298 ? 10.084 2.442 6.199 1.00 90.12 298 PHE A N 1
ATOM 2351 C CA . PHE A 1 298 ? 9.918 2.895 7.591 1.00 90.12 298 PHE A CA 1
ATOM 2352 C C . PHE A 1 298 ? 10.792 4.094 8.000 1.00 90.12 298 PHE A C 1
ATOM 2354 O O . PHE A 1 298 ? 10.530 4.753 9.010 1.00 90.12 298 PHE A O 1
ATOM 2361 N N . GLY A 1 299 ? 11.809 4.446 7.209 1.00 87.88 299 GLY A N 1
ATOM 2362 C CA . GLY A 1 299 ? 12.724 5.542 7.516 1.00 87.88 299 GLY A CA 1
ATOM 2363 C C . GLY A 1 299 ? 13.466 5.316 8.836 1.00 87.88 299 GLY A C 1
ATOM 2364 O O . GLY A 1 299 ? 14.213 4.353 8.975 1.00 87.88 299 GLY A O 1
ATOM 2365 N N . LYS A 1 300 ? 13.281 6.232 9.797 1.00 89.12 300 LYS A N 1
ATOM 2366 C CA . LYS A 1 300 ? 13.886 6.147 11.142 1.00 89.12 300 LYS A CA 1
ATOM 2367 C C . LYS A 1 300 ? 13.039 5.364 12.150 1.00 89.12 300 LYS A C 1
ATOM 2369 O O . LYS A 1 300 ? 13.522 5.102 13.246 1.00 89.12 300 LYS A O 1
ATOM 2374 N N . ILE A 1 301 ? 11.788 5.047 11.819 1.00 92.19 301 ILE A N 1
ATOM 2375 C CA . ILE A 1 301 ? 10.906 4.287 12.703 1.00 92.19 301 ILE A CA 1
ATOM 2376 C C . ILE A 1 301 ? 11.310 2.814 12.621 1.00 92.19 301 ILE A C 1
ATOM 2378 O O . ILE A 1 301 ? 11.371 2.247 11.538 1.00 92.19 301 ILE A O 1
ATOM 2382 N N . GLN A 1 302 ? 11.604 2.198 13.761 1.00 92.06 302 GLN A N 1
ATOM 2383 C CA . GLN A 1 302 ? 12.058 0.807 13.866 1.00 92.06 302 GLN A CA 1
ATOM 2384 C C . GLN A 1 302 ? 11.018 -0.083 14.550 1.00 92.06 302 GLN A C 1
ATOM 2386 O O . GLN A 1 302 ? 11.360 -1.092 15.162 1.00 92.06 302 GLN A O 1
ATOM 2391 N N . PHE A 1 303 ? 9.742 0.291 14.478 1.00 94.69 303 PHE A N 1
ATOM 2392 C CA . PHE A 1 303 ? 8.655 -0.521 15.004 1.00 94.69 303 PHE A CA 1
ATOM 2393 C C . PHE A 1 303 ? 7.411 -0.459 14.123 1.00 94.69 303 PHE A C 1
ATOM 2395 O O . PHE A 1 303 ? 7.207 0.477 13.350 1.00 94.69 303 PHE A O 1
ATOM 2402 N N . MET A 1 304 ? 6.548 -1.449 14.311 1.00 96.25 304 MET A N 1
ATOM 2403 C CA . MET A 1 304 ? 5.152 -1.433 13.887 1.00 96.25 304 MET A CA 1
ATOM 2404 C C . MET A 1 304 ? 4.292 -1.914 15.058 1.00 96.25 304 MET A C 1
ATOM 2406 O O . MET A 1 304 ? 4.758 -2.676 15.901 1.00 96.25 304 MET A O 1
ATOM 2410 N N . ILE A 1 305 ? 3.047 -1.463 15.142 1.00 98.06 305 ILE A N 1
ATOM 2411 C CA . ILE A 1 305 ? 2.069 -1.973 16.103 1.00 98.06 305 ILE A CA 1
ATOM 2412 C C . ILE A 1 305 ? 1.251 -3.059 15.396 1.00 98.06 305 ILE A C 1
ATOM 2414 O O . ILE A 1 305 ? 0.826 -2.891 14.254 1.00 98.06 305 ILE A O 1
ATOM 2418 N N . GLY A 1 306 ? 1.044 -4.185 16.064 1.00 97.62 306 GLY A N 1
ATOM 2419 C CA . GLY A 1 306 ? 0.252 -5.308 15.580 1.00 97.62 306 GLY A CA 1
ATOM 2420 C C . GLY A 1 306 ? -0.850 -5.675 16.567 1.00 97.62 306 GLY A C 1
ATOM 2421 O O . GLY A 1 306 ? -0.687 -5.474 17.770 1.00 97.62 306 GLY A O 1
ATOM 2422 N N . TYR A 1 307 ? -1.947 -6.253 16.088 1.00 97.88 307 TYR A N 1
ATOM 2423 C CA . TYR A 1 307 ? -2.852 -7.032 16.932 1.00 97.88 307 TYR A CA 1
ATOM 2424 C C . TYR A 1 307 ? -3.108 -8.407 16.327 1.00 97.88 307 TYR A C 1
ATOM 2426 O O . TYR A 1 307 ? -3.156 -8.558 15.109 1.00 97.88 307 TYR A O 1
ATOM 2434 N N . ALA A 1 308 ? -3.282 -9.399 17.191 1.00 96.88 308 ALA A N 1
ATOM 2435 C CA . ALA A 1 308 ? -3.824 -10.695 16.821 1.00 96.88 308 ALA A CA 1
ATOM 2436 C C . ALA A 1 308 ? -5.167 -10.863 17.530 1.00 96.88 308 ALA A C 1
ATOM 2438 O O . ALA A 1 308 ? -5.276 -10.577 18.730 1.00 96.88 308 ALA A O 1
ATOM 2439 N N . ILE A 1 309 ? -6.179 -11.318 16.796 1.00 93.56 309 ILE A N 1
ATOM 2440 C CA . ILE A 1 309 ? -7.469 -11.703 17.365 1.00 93.56 309 ILE A CA 1
ATOM 2441 C C . ILE A 1 309 ? -7.908 -13.065 16.851 1.00 93.56 309 ILE A C 1
ATOM 2443 O O . ILE A 1 309 ? -7.806 -13.357 15.664 1.00 93.56 309 ILE A O 1
ATOM 2447 N N . ALA A 1 310 ? -8.439 -13.886 17.754 1.00 90.94 310 ALA A N 1
ATOM 2448 C CA . ALA A 1 310 ? -9.080 -15.140 17.403 1.00 90.94 310 ALA A CA 1
ATOM 2449 C C . ALA A 1 310 ? -10.331 -15.379 18.259 1.00 90.94 310 ALA A C 1
ATOM 2451 O O . ALA A 1 310 ? -10.258 -15.501 19.490 1.00 90.94 310 ALA A O 1
ATOM 2452 N N . GLY A 1 311 ? -11.503 -15.415 17.623 1.00 87.56 311 GLY A N 1
ATOM 2453 C CA . GLY A 1 311 ? -12.786 -15.353 18.330 1.00 87.56 311 GLY A CA 1
ATOM 2454 C C . GLY A 1 311 ? -12.865 -14.112 19.231 1.00 87.56 311 GLY A C 1
ATOM 2455 O O . GLY A 1 311 ? -12.831 -12.989 18.734 1.00 87.56 311 GLY A O 1
ATOM 2456 N N . SER A 1 312 ? -12.951 -14.289 20.556 1.00 90.31 312 SER A N 1
ATOM 2457 C CA . SER A 1 312 ? -12.923 -13.168 21.514 1.00 90.31 312 SER A CA 1
ATOM 2458 C C . SER A 1 312 ? -11.552 -12.902 22.148 1.00 90.31 312 SER A C 1
ATOM 2460 O O . SER A 1 312 ? -11.436 -11.976 22.946 1.00 90.31 312 SER A O 1
ATOM 2462 N N . THR A 1 313 ? -10.520 -13.680 21.826 1.00 94.69 313 THR A N 1
ATOM 2463 C CA . THR A 1 313 ? -9.173 -13.529 22.396 1.00 94.69 313 THR A CA 1
ATOM 2464 C C . THR A 1 313 ? -8.381 -12.502 21.600 1.00 94.69 313 THR A C 1
ATOM 2466 O O . THR A 1 313 ? -8.208 -12.677 20.398 1.00 94.69 313 THR A O 1
ATOM 2469 N N . VAL A 1 314 ? -7.880 -11.452 22.252 1.00 95.94 314 VAL A N 1
ATOM 2470 C CA . VAL A 1 314 ? -7.159 -10.334 21.622 1.00 95.94 314 VAL A CA 1
ATOM 2471 C C . VAL A 1 314 ? -5.831 -10.089 22.333 1.00 95.94 314 VAL A C 1
ATOM 2473 O O . VAL A 1 314 ? -5.764 -10.113 23.563 1.00 95.94 314 VAL A O 1
ATOM 2476 N N . ARG A 1 315 ? -4.775 -9.768 21.582 1.00 98.25 315 ARG A N 1
ATOM 2477 C CA . ARG A 1 315 ? -3.551 -9.178 22.145 1.00 98.25 315 ARG A CA 1
ATOM 2478 C C . ARG A 1 315 ? -2.903 -8.203 21.168 1.00 98.25 315 ARG A C 1
ATOM 2480 O O . ARG A 1 315 ? -2.873 -8.450 19.965 1.00 98.25 315 ARG A O 1
ATOM 2487 N N . PHE A 1 316 ? -2.356 -7.114 21.704 1.00 98.62 316 PHE A N 1
ATOM 2488 C CA . PHE A 1 316 ? -1.560 -6.149 20.949 1.00 98.62 316 PHE A CA 1
ATOM 2489 C C . PHE A 1 316 ? -0.066 -6.411 21.135 1.00 98.62 316 PHE A C 1
ATOM 2491 O O . PHE A 1 316 ? 0.378 -6.808 22.214 1.00 98.62 316 PHE A O 1
ATOM 2498 N N . TYR A 1 317 ? 0.712 -6.136 20.094 1.00 98.38 317 TYR A N 1
ATOM 2499 C CA . TYR A 1 317 ? 2.145 -6.385 20.024 1.00 98.38 317 TYR A CA 1
ATOM 2500 C C . TYR A 1 317 ? 2.881 -5.195 19.415 1.00 98.38 317 TYR A C 1
ATOM 2502 O O . TYR A 1 317 ? 2.380 -4.518 18.518 1.00 98.38 317 TYR A O 1
ATOM 2510 N N . ALA A 1 318 ? 4.099 -4.968 19.882 1.00 97.38 318 ALA A N 1
ATOM 2511 C CA . ALA A 1 318 ? 5.104 -4.225 19.155 1.00 97.38 318 ALA A CA 1
ATOM 2512 C C . ALA A 1 318 ? 5.875 -5.212 18.281 1.00 97.38 318 ALA A C 1
ATOM 2514 O O . ALA A 1 318 ? 6.304 -6.259 18.757 1.00 97.38 318 ALA A O 1
ATOM 2515 N N . ILE A 1 319 ? 6.055 -4.868 17.016 1.00 96.12 319 ILE A N 1
ATOM 2516 C CA . ILE A 1 319 ? 6.899 -5.592 16.072 1.00 96.12 319 ILE A CA 1
ATOM 2517 C C . ILE A 1 319 ? 8.226 -4.846 16.030 1.00 96.12 319 ILE A C 1
ATOM 2519 O O . ILE A 1 319 ? 8.270 -3.695 15.591 1.00 96.12 319 ILE A O 1
ATOM 2523 N N . ASP A 1 320 ? 9.283 -5.469 16.539 1.00 93.75 320 ASP A N 1
ATOM 2524 C CA . ASP A 1 320 ? 10.606 -4.863 16.668 1.00 93.75 320 ASP A CA 1
ATOM 2525 C C . ASP A 1 320 ? 11.406 -5.021 15.365 1.00 93.75 320 ASP A C 1
ATOM 2527 O O . ASP A 1 320 ? 11.754 -6.125 14.946 1.00 93.75 320 ASP A O 1
ATOM 2531 N N . GLY A 1 321 ? 11.675 -3.895 14.701 1.00 89.81 321 GLY A N 1
ATOM 2532 C CA . GLY A 1 321 ? 12.426 -3.829 13.449 1.00 89.81 321 GLY A CA 1
ATOM 2533 C C . GLY A 1 321 ? 13.940 -3.736 13.621 1.00 89.81 321 GLY A C 1
ATOM 2534 O O . GLY A 1 321 ? 14.644 -3.592 12.619 1.00 89.81 321 GLY A O 1
ATOM 2535 N N . SER A 1 322 ? 14.457 -3.773 14.853 1.00 87.88 322 SER A N 1
ATOM 2536 C CA . SER A 1 322 ? 15.895 -3.700 15.114 1.00 87.88 322 SER A CA 1
ATOM 2537 C C . SER A 1 322 ? 16.649 -4.924 14.580 1.00 87.88 322 SER A C 1
ATOM 2539 O O . SER A 1 322 ? 16.110 -6.020 14.400 1.00 87.88 322 SER A O 1
ATOM 2541 N N . VAL A 1 323 ? 17.949 -4.753 14.330 1.00 84.88 323 VAL A N 1
ATOM 2542 C CA . VAL A 1 323 ? 18.821 -5.863 13.907 1.00 84.88 323 VAL A CA 1
ATOM 2543 C C . VAL A 1 323 ? 18.945 -6.900 15.028 1.00 84.88 323 VAL A C 1
ATOM 2545 O O . VAL A 1 323 ? 19.079 -8.097 14.772 1.00 84.88 323 VAL A O 1
ATOM 2548 N N . GLU A 1 324 ? 18.867 -6.449 16.276 1.00 85.38 324 GLU A N 1
ATOM 2549 C CA . GLU A 1 324 ? 18.899 -7.263 17.484 1.00 85.38 324 GLU A CA 1
ATOM 2550 C C . GLU A 1 324 ? 17.649 -8.136 17.615 1.00 85.38 324 GLU A C 1
ATOM 2552 O O . GLU A 1 324 ? 17.771 -9.299 18.004 1.00 85.38 324 GLU A O 1
ATOM 2557 N N . ALA A 1 325 ? 16.469 -7.625 17.249 1.00 86.44 325 ALA A N 1
ATOM 2558 C CA . ALA A 1 325 ? 15.223 -8.389 17.279 1.00 86.44 325 ALA A CA 1
ATOM 2559 C C . ALA A 1 325 ? 15.280 -9.640 16.405 1.00 86.44 325 ALA A C 1
ATOM 2561 O O . ALA A 1 325 ? 14.840 -10.700 16.833 1.00 86.44 325 ALA A O 1
ATOM 2562 N N . LYS A 1 326 ? 15.926 -9.558 15.235 1.00 83.31 326 LYS A N 1
ATOM 2563 C CA . LYS A 1 326 ? 16.101 -10.703 14.322 1.00 83.31 326 LYS A CA 1
ATOM 2564 C C . LYS A 1 326 ? 16.920 -11.856 14.915 1.00 83.31 326 LYS A C 1
ATOM 2566 O O . LYS A 1 326 ? 16.953 -12.934 14.332 1.00 83.31 326 LYS A O 1
ATOM 2571 N N . LYS A 1 327 ? 17.618 -11.636 16.035 1.00 87.12 327 LYS A N 1
ATOM 2572 C CA . LYS A 1 327 ? 18.368 -12.673 16.767 1.00 87.12 327 LYS A CA 1
ATOM 2573 C C . LYS A 1 327 ? 17.534 -13.333 17.869 1.00 87.12 327 LYS A C 1
ATOM 2575 O O . LYS A 1 327 ? 17.974 -14.332 18.434 1.00 87.12 327 LYS A O 1
ATOM 2580 N N . LYS A 1 328 ? 16.384 -12.753 18.225 1.00 86.50 328 LYS A N 1
ATOM 2581 C CA . LYS A 1 328 ? 15.469 -13.290 19.236 1.00 86.50 328 LYS A CA 1
ATOM 2582 C C . LYS A 1 328 ? 14.568 -14.367 18.609 1.00 86.50 328 LYS A C 1
ATOM 2584 O O . LYS A 1 328 ? 14.389 -14.363 17.394 1.00 86.50 328 LYS A O 1
ATOM 2589 N N . PRO A 1 329 ? 13.975 -15.267 19.419 1.00 87.62 329 PRO A N 1
ATOM 2590 C CA . PRO A 1 329 ? 13.027 -16.270 18.926 1.00 87.62 329 PRO A CA 1
ATOM 2591 C C . PRO A 1 329 ? 11.771 -15.674 18.287 1.00 87.62 329 PRO A C 1
ATOM 2593 O O . PRO A 1 329 ? 11.179 -16.316 17.431 1.00 87.62 329 PRO A O 1
ATOM 2596 N N . SER A 1 330 ? 11.374 -14.475 18.723 1.00 91.12 330 SER A N 1
ATOM 2597 C CA . SER A 1 330 ? 10.276 -13.720 18.135 1.00 91.12 330 SER A CA 1
ATOM 2598 C C . SER A 1 330 ? 10.612 -12.231 18.106 1.00 91.12 330 SER A C 1
ATOM 2600 O O . SER A 1 330 ? 11.247 -11.711 19.034 1.00 91.12 330 SER A O 1
ATOM 2602 N N . ILE A 1 331 ? 10.185 -11.546 17.046 1.00 93.25 331 ILE A N 1
ATOM 2603 C CA . ILE A 1 331 ? 10.249 -10.081 16.927 1.00 93.25 331 ILE A CA 1
ATOM 2604 C C . ILE A 1 331 ? 9.046 -9.394 17.587 1.00 93.25 331 ILE A C 1
ATOM 2606 O O . ILE A 1 331 ? 9.016 -8.165 17.693 1.00 93.25 331 ILE A O 1
ATOM 2610 N N . LEU A 1 332 ? 8.046 -10.168 18.019 1.00 95.88 332 LEU A N 1
ATOM 2611 C CA . LEU A 1 332 ? 6.854 -9.660 18.679 1.00 95.88 332 LEU A CA 1
ATOM 2612 C C . LEU A 1 332 ? 7.107 -9.462 20.177 1.00 95.88 332 LEU A C 1
ATOM 2614 O O . LEU A 1 332 ? 7.484 -10.378 20.903 1.00 95.88 332 LEU A O 1
ATOM 2618 N N . SER A 1 333 ? 6.835 -8.255 20.665 1.00 95.19 333 SER A N 1
ATOM 2619 C CA . SER A 1 333 ? 6.837 -7.916 22.091 1.00 95.19 333 SER A CA 1
ATOM 2620 C C . SER A 1 333 ? 5.411 -7.572 22.535 1.00 95.19 333 SER A C 1
ATOM 2622 O O . SER A 1 333 ? 4.843 -6.614 22.009 1.00 95.19 333 SER A O 1
ATOM 2624 N N . PRO A 1 334 ? 4.791 -8.327 23.461 1.00 97.19 334 PRO A N 1
ATOM 2625 C CA . PRO A 1 334 ? 3.430 -8.054 23.924 1.00 97.19 334 PRO A CA 1
ATOM 2626 C C . PRO A 1 334 ? 3.281 -6.648 24.515 1.00 97.19 334 PRO A C 1
ATOM 2628 O O . PRO A 1 334 ? 3.994 -6.302 25.450 1.00 97.19 334 PRO A O 1
ATOM 2631 N N . LEU A 1 335 ? 2.322 -5.868 24.011 1.00 98.19 335 LEU A N 1
ATOM 2632 C CA . LEU A 1 335 ? 1.956 -4.551 24.551 1.00 98.19 335 LEU A CA 1
ATOM 2633 C C . LEU A 1 335 ? 0.866 -4.639 25.623 1.00 98.19 335 LEU A C 1
ATOM 2635 O O . LEU A 1 335 ? 0.777 -3.773 26.498 1.00 98.19 335 LEU A O 1
ATOM 2639 N N . THR A 1 336 ? 0.056 -5.695 25.565 1.00 98.19 336 THR A N 1
ATOM 2640 C CA . THR A 1 336 ? -1.019 -6.005 26.514 1.00 98.19 336 THR A CA 1
ATOM 2641 C C . THR A 1 336 ? -0.903 -7.450 27.001 1.00 98.19 336 THR A C 1
ATOM 2643 O O . THR A 1 336 ? -0.234 -8.280 26.381 1.00 98.19 336 THR A O 1
ATOM 2646 N N . SER A 1 337 ? -1.610 -7.780 28.085 1.00 97.00 337 SER A N 1
ATOM 2647 C CA . SER A 1 337 ? -1.940 -9.174 28.405 1.00 97.00 337 SER A CA 1
ATOM 2648 C C . SER A 1 337 ? -2.825 -9.791 27.311 1.00 97.00 337 SER A C 1
ATOM 2650 O O . SER A 1 337 ? -3.222 -9.115 26.357 1.00 97.00 337 SER A O 1
ATOM 2652 N N . GLU A 1 338 ? -3.132 -11.088 27.426 1.00 97.25 338 GLU A N 1
ATOM 2653 C CA . GLU A 1 338 ? -4.303 -11.611 26.709 1.00 97.25 338 GLU A CA 1
ATOM 2654 C C . GLU A 1 338 ? -5.553 -10.921 27.233 1.00 97.25 338 GLU A C 1
ATOM 26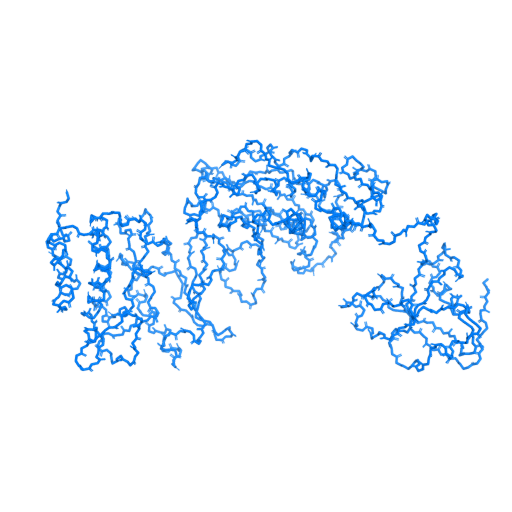56 O O . GLU A 1 338 ? -5.722 -10.815 28.448 1.00 97.25 338 GLU A O 1
ATOM 2661 N N . LEU A 1 339 ? -6.386 -10.441 26.322 1.00 96.81 339 LEU A N 1
ATOM 2662 C CA . LEU A 1 339 ? -7.642 -9.775 26.617 1.00 96.81 339 LEU A CA 1
ATOM 2663 C C . LEU A 1 339 ? -8.776 -10.626 26.060 1.00 96.81 339 LEU A C 1
ATOM 2665 O O . LEU A 1 339 ? -8.665 -11.191 24.970 1.00 96.81 339 LEU A O 1
ATOM 2669 N N . ASN A 1 340 ? -9.886 -10.687 26.782 1.00 94.56 340 ASN A N 1
ATOM 2670 C CA . ASN A 1 340 ? -11.110 -11.304 26.312 1.00 94.56 340 ASN A CA 1
ATOM 2671 C C . ASN A 1 340 ? -12.114 -10.214 25.932 1.00 94.56 340 ASN A C 1
ATOM 2673 O O . ASN A 1 340 ? -12.752 -9.615 26.789 1.00 94.56 340 ASN A O 1
ATOM 2677 N N . ALA A 1 341 ? -12.339 -10.008 24.640 1.00 92.75 341 ALA A N 1
ATOM 2678 C CA . ALA A 1 341 ? -13.315 -9.056 24.125 1.00 92.75 341 ALA A CA 1
ATOM 2679 C C . ALA A 1 341 ? -14.771 -9.376 24.523 1.00 92.75 341 ALA A C 1
ATOM 2681 O O . ALA A 1 341 ? -15.660 -8.573 24.272 1.00 92.75 341 ALA A O 1
ATOM 2682 N N . SER A 1 342 ? -15.066 -10.507 25.167 1.00 90.25 342 SER A N 1
ATOM 2683 C CA . SER A 1 342 ? -16.372 -10.732 25.811 1.00 90.25 342 SER A CA 1
ATOM 2684 C C . SER A 1 342 ? -16.491 -10.084 27.202 1.00 90.25 342 SER A C 1
ATOM 2686 O O . SER A 1 342 ? -17.591 -10.028 27.743 1.00 90.25 342 SER A O 1
ATOM 2688 N N . ASN A 1 343 ? -15.389 -9.604 27.786 1.00 92.50 343 ASN A N 1
ATOM 2689 C CA . ASN A 1 343 ? -15.327 -8.938 29.087 1.00 92.50 343 ASN A CA 1
ATOM 2690 C C . ASN A 1 343 ? -15.273 -7.406 28.920 1.00 92.50 343 ASN A C 1
ATOM 2692 O O . ASN A 1 343 ? -14.497 -6.885 28.121 1.00 92.50 343 ASN A O 1
ATOM 2696 N N . LEU A 1 344 ? -16.082 -6.669 29.688 1.00 92.06 344 LEU A N 1
ATOM 2697 C CA . LEU A 1 344 ? -16.205 -5.210 29.562 1.00 92.06 344 LEU A CA 1
ATOM 2698 C C . LEU A 1 344 ? -14.935 -4.442 29.974 1.00 92.06 344 LEU A C 1
ATOM 2700 O O . LEU A 1 344 ? -14.585 -3.452 29.332 1.00 92.06 344 LEU A O 1
ATOM 2704 N N . VAL A 1 345 ? -14.208 -4.900 30.995 1.00 95.00 345 VAL A N 1
ATOM 2705 C CA . VAL A 1 345 ? -12.942 -4.282 31.435 1.00 95.00 345 VAL A CA 1
ATOM 2706 C C . VAL A 1 345 ? -11.849 -4.479 30.382 1.00 95.00 345 VAL A C 1
ATOM 2708 O O . VAL A 1 345 ? -11.081 -3.561 30.077 1.00 95.00 345 VAL A O 1
ATOM 2711 N N . ASP A 1 346 ? -11.818 -5.651 29.755 1.00 96.19 346 ASP A N 1
ATOM 2712 C CA . ASP A 1 346 ? -10.906 -5.930 28.647 1.00 96.19 346 ASP A CA 1
ATOM 2713 C C . ASP A 1 346 ? -11.267 -5.112 27.400 1.00 96.19 346 ASP A C 1
ATOM 2715 O O . ASP A 1 346 ? -10.372 -4.567 26.756 1.00 96.19 346 ASP A O 1
ATOM 2719 N N . ARG A 1 347 ? -12.560 -4.914 27.096 1.00 94.62 347 ARG A N 1
ATOM 2720 C CA . ARG A 1 347 ? -13.001 -3.986 26.032 1.00 94.62 347 ARG A CA 1
ATOM 2721 C C . ARG A 1 347 ? -12.549 -2.557 26.290 1.00 94.62 347 ARG A C 1
ATOM 2723 O O . ARG A 1 347 ? -12.061 -1.901 25.371 1.00 94.62 347 ARG A O 1
ATOM 2730 N N . PHE A 1 348 ? -12.641 -2.085 27.533 1.00 96.38 348 PHE A N 1
ATOM 2731 C CA . PHE A 1 348 ? -12.058 -0.796 27.891 1.00 96.38 348 PHE A CA 1
ATOM 2732 C C . PHE A 1 348 ? -10.546 -0.782 27.624 1.00 96.38 348 PHE A C 1
ATOM 2734 O O . PHE A 1 348 ? -10.030 0.176 27.050 1.00 96.38 348 PHE A O 1
ATOM 2741 N N . THR A 1 349 ? -9.831 -1.850 27.981 1.00 97.69 349 THR A N 1
ATOM 2742 C CA . THR A 1 349 ? -8.386 -1.965 27.734 1.00 97.69 349 THR A CA 1
ATOM 2743 C C . THR A 1 349 ? -8.047 -1.941 26.236 1.00 97.69 349 THR A C 1
ATOM 2745 O O . THR A 1 349 ? -7.064 -1.300 25.845 1.00 97.69 349 THR A O 1
ATOM 2748 N N . ILE A 1 350 ? -8.875 -2.556 25.384 1.00 98.00 350 ILE A N 1
ATOM 2749 C CA . ILE A 1 350 ? -8.768 -2.481 23.918 1.00 98.00 350 ILE A CA 1
ATOM 2750 C C . ILE A 1 350 ? -8.976 -1.034 23.448 1.00 98.00 350 ILE A C 1
ATOM 2752 O O . ILE A 1 350 ? -8.111 -0.484 22.767 1.00 98.00 350 ILE A O 1
ATOM 2756 N N . LEU A 1 351 ? -10.062 -0.376 23.864 1.00 97.75 351 LEU A N 1
ATOM 2757 C CA . LEU A 1 351 ? -10.363 1.008 23.475 1.00 97.75 351 LEU A CA 1
ATOM 2758 C C . LEU A 1 351 ? -9.286 1.992 23.944 1.00 97.75 351 LEU A C 1
ATOM 2760 O O . LEU A 1 351 ? -8.867 2.863 23.182 1.00 97.75 351 LEU A O 1
ATOM 2764 N N . ARG A 1 352 ? -8.773 1.829 25.170 1.00 98.19 352 ARG A N 1
ATOM 2765 C CA . ARG A 1 352 ? -7.640 2.609 25.685 1.00 98.19 352 ARG A CA 1
ATOM 2766 C C . ARG A 1 352 ? -6.416 2.445 24.792 1.00 98.19 352 ARG A C 1
ATOM 2768 O O . ARG A 1 352 ? -5.774 3.435 24.445 1.00 98.19 352 ARG A O 1
ATOM 2775 N N . THR A 1 353 ? -6.106 1.205 24.420 1.00 98.56 353 THR A N 1
ATOM 2776 C CA . THR A 1 353 ? -4.996 0.894 23.516 1.00 98.56 353 THR A CA 1
ATOM 2777 C C . THR A 1 353 ? -5.188 1.596 22.172 1.00 98.56 353 THR A C 1
ATOM 2779 O O . THR A 1 353 ? -4.282 2.294 21.730 1.00 98.56 353 THR A O 1
ATOM 2782 N N . VAL A 1 354 ? -6.379 1.528 21.570 1.00 98.38 354 VAL A N 1
ATOM 2783 C CA . VAL A 1 354 ? -6.695 2.186 20.288 1.00 98.38 354 VAL A CA 1
ATOM 2784 C C . VAL A 1 354 ? -6.586 3.715 20.369 1.00 98.38 354 VAL A C 1
ATOM 2786 O O . VAL A 1 354 ? -6.005 4.336 19.477 1.00 98.38 354 VAL A O 1
ATOM 2789 N N . VAL A 1 355 ? -7.052 4.334 21.459 1.00 98.44 355 VAL A N 1
ATOM 2790 C CA . VAL A 1 355 ? -6.860 5.775 21.707 1.00 98.44 355 VAL A CA 1
ATOM 2791 C C . VAL A 1 355 ? -5.372 6.122 21.788 1.00 98.44 355 VAL A C 1
ATOM 2793 O O . VAL A 1 355 ? -4.923 7.084 21.166 1.00 98.44 355 VAL A O 1
ATOM 2796 N N . ASN A 1 356 ? -4.573 5.335 22.510 1.00 98.56 356 ASN A N 1
ATOM 2797 C CA . ASN A 1 356 ? -3.135 5.582 22.612 1.00 98.56 356 ASN A CA 1
ATOM 2798 C C . ASN A 1 356 ? -2.392 5.310 21.293 1.00 98.56 356 ASN A C 1
ATOM 2800 O O . ASN A 1 356 ? -1.455 6.042 20.982 1.00 98.56 356 ASN A O 1
ATOM 2804 N N . ILE A 1 357 ? -2.842 4.358 20.467 1.00 98.50 357 ILE A N 1
ATOM 2805 C CA . ILE A 1 357 ? -2.352 4.175 19.091 1.00 98.50 357 ILE A CA 1
ATOM 2806 C C . ILE A 1 357 ? -2.626 5.435 18.261 1.00 98.50 357 ILE A C 1
ATOM 2808 O O . ILE A 1 357 ? -1.710 5.947 17.619 1.00 98.50 357 ILE A O 1
ATOM 2812 N N . ALA A 1 358 ? -3.840 5.993 18.315 1.00 98.19 358 ALA A N 1
ATOM 2813 C CA . ALA A 1 358 ? -4.169 7.241 17.619 1.00 98.19 358 ALA A CA 1
ATOM 2814 C C . ALA A 1 358 ? -3.277 8.410 18.078 1.00 98.19 358 ALA A C 1
ATOM 2816 O O . ALA A 1 358 ? -2.772 9.177 17.259 1.00 98.19 358 ALA A O 1
ATOM 2817 N N . ARG A 1 359 ? -3.004 8.509 19.384 1.00 97.94 359 ARG A N 1
ATOM 2818 C CA . ARG A 1 359 ? -2.077 9.506 19.940 1.00 97.94 359 ARG A CA 1
ATOM 2819 C C . ARG A 1 359 ? -0.636 9.299 19.465 1.00 97.94 359 ARG A C 1
ATOM 2821 O O . ARG A 1 359 ? 0.029 10.280 19.137 1.00 97.94 359 ARG A O 1
ATOM 2828 N N . ILE A 1 360 ? -0.152 8.055 19.378 1.00 97.88 360 ILE A N 1
ATOM 2829 C CA . ILE A 1 360 ? 1.168 7.735 18.803 1.00 97.88 360 ILE A CA 1
ATOM 2830 C C . ILE A 1 360 ? 1.214 8.169 17.335 1.00 97.88 360 ILE A C 1
ATOM 2832 O O . ILE A 1 360 ? 2.140 8.882 16.952 1.00 97.88 360 ILE A O 1
ATOM 2836 N N . ILE A 1 361 ? 0.200 7.815 16.536 1.00 97.12 361 ILE A N 1
ATOM 2837 C CA . ILE A 1 361 ? 0.100 8.207 15.123 1.00 97.12 361 ILE A CA 1
ATOM 2838 C C . ILE A 1 361 ? 0.188 9.732 14.974 1.00 97.12 361 ILE A C 1
ATOM 2840 O O . ILE A 1 361 ? 0.986 10.217 14.172 1.00 97.12 361 ILE A O 1
ATOM 2844 N N . LEU A 1 362 ? -0.584 10.482 15.768 1.00 96.31 362 LEU A N 1
ATOM 2845 C CA . LEU A 1 362 ? -0.562 11.948 15.769 1.00 96.31 362 LEU A CA 1
ATOM 2846 C C . LEU A 1 362 ? 0.797 12.521 16.208 1.00 96.31 362 LEU A C 1
ATOM 2848 O O . LEU A 1 362 ? 1.217 13.577 15.743 1.00 96.31 362 LEU A O 1
ATOM 2852 N N . THR A 1 363 ? 1.495 11.839 17.116 1.00 95.94 363 THR A N 1
ATOM 2853 C CA . THR A 1 363 ? 2.807 12.277 17.615 1.00 95.94 363 THR A CA 1
ATOM 2854 C C . THR A 1 363 ? 3.891 12.120 16.551 1.00 95.94 363 THR A C 1
ATOM 2856 O O . THR A 1 363 ? 4.737 12.998 16.388 1.00 95.94 363 THR A O 1
ATOM 2859 N N . ILE A 1 364 ? 3.867 11.020 15.794 1.00 94.81 364 ILE A N 1
ATOM 2860 C CA . ILE A 1 364 ? 4.899 10.750 14.788 1.00 94.81 364 ILE A CA 1
ATOM 2861 C C . ILE A 1 364 ? 4.612 11.405 13.433 1.00 94.81 364 ILE A C 1
ATOM 2863 O O . ILE A 1 364 ? 5.547 11.579 12.654 1.00 94.81 364 ILE A O 1
ATOM 2867 N N . SER A 1 365 ? 3.356 11.761 13.131 1.00 92.44 365 SER A N 1
ATOM 2868 C CA . SER A 1 365 ? 2.904 12.112 11.774 1.00 92.44 365 SER A CA 1
ATOM 2869 C C . SER A 1 365 ? 3.736 13.201 11.104 1.00 92.44 365 SER A C 1
ATOM 2871 O O . SER A 1 365 ? 4.006 13.124 9.902 1.00 92.44 365 SER A O 1
ATOM 2873 N N . ASP A 1 366 ? 4.179 14.198 11.864 1.00 88.69 366 ASP A N 1
ATOM 2874 C CA . ASP A 1 366 ? 4.932 15.346 11.348 1.00 88.69 366 ASP A CA 1
ATOM 2875 C C . ASP A 1 366 ? 6.379 14.987 10.969 1.00 88.69 366 ASP A C 1
ATOM 2877 O O . ASP A 1 366 ? 6.998 15.677 10.163 1.00 88.69 366 ASP A O 1
ATOM 2881 N N . ASN A 1 367 ? 6.884 13.850 11.454 1.00 88.50 367 ASN A N 1
ATOM 2882 C CA . ASN A 1 367 ? 8.254 13.378 11.247 1.00 88.50 367 ASN A CA 1
ATOM 2883 C C . ASN A 1 367 ? 8.379 12.310 10.146 1.00 88.50 367 ASN A C 1
ATOM 2885 O O . ASN A 1 367 ? 9.472 11.795 9.906 1.00 88.50 367 ASN A O 1
ATOM 2889 N N . ILE A 1 368 ? 7.276 11.962 9.474 1.00 90.38 368 ILE A N 1
ATOM 2890 C CA . ILE A 1 368 ? 7.257 10.925 8.434 1.00 90.38 368 ILE A CA 1
ATOM 2891 C C . ILE A 1 368 ? 7.720 11.513 7.089 1.00 90.38 368 ILE A C 1
ATOM 2893 O O . ILE A 1 368 ? 7.072 12.431 6.575 1.00 90.38 368 ILE A O 1
ATOM 2897 N N . PRO A 1 369 ? 8.787 10.972 6.466 1.00 86.62 369 PRO A N 1
ATOM 2898 C CA . PRO A 1 369 ? 9.237 11.411 5.149 1.00 86.62 369 PRO A CA 1
ATOM 2899 C C . PRO A 1 369 ? 8.216 11.109 4.042 1.00 86.62 369 PRO A C 1
ATOM 2901 O O . PRO A 1 369 ? 7.667 10.013 3.952 1.00 86.62 369 PRO A O 1
ATOM 2904 N N . ASN A 1 370 ? 8.042 12.042 3.102 1.00 84.00 370 ASN A N 1
ATOM 2905 C CA . ASN A 1 370 ? 7.190 11.827 1.920 1.00 84.00 370 ASN A CA 1
ATOM 2906 C C . ASN A 1 370 ? 7.798 10.844 0.898 1.00 84.00 370 ASN A C 1
ATOM 2908 O O . ASN A 1 370 ? 7.130 10.446 -0.062 1.00 84.00 370 ASN A O 1
ATOM 2912 N N . THR A 1 371 ? 9.064 10.468 1.088 1.00 83.75 371 THR A N 1
ATOM 2913 C CA . THR A 1 371 ? 9.836 9.575 0.214 1.00 83.75 371 THR A CA 1
ATOM 2914 C C . THR A 1 371 ? 9.602 8.093 0.490 1.00 83.75 371 THR A C 1
ATOM 2916 O O . THR A 1 371 ? 10.029 7.277 -0.322 1.00 83.75 371 THR A O 1
ATOM 2919 N N . LEU A 1 372 ? 8.929 7.736 1.591 1.00 89.44 372 LEU A N 1
ATOM 2920 C CA . LEU A 1 372 ? 8.682 6.337 1.941 1.00 89.44 372 LEU A CA 1
ATOM 2921 C C . LEU A 1 372 ? 7.838 5.623 0.881 1.00 89.44 372 LEU A C 1
ATOM 2923 O O . LEU A 1 372 ? 6.967 6.222 0.240 1.00 89.44 372 LEU A O 1
ATOM 2927 N N . ILE A 1 373 ? 8.067 4.321 0.739 1.00 89.12 373 ILE A N 1
ATOM 2928 C CA . ILE A 1 373 ? 7.188 3.428 -0.013 1.00 89.12 373 ILE A CA 1
ATOM 2929 C C . ILE A 1 373 ? 6.063 2.942 0.915 1.00 89.12 373 ILE A C 1
ATOM 2931 O O . ILE A 1 373 ? 6.358 2.369 1.964 1.00 89.12 373 ILE A O 1
ATOM 2935 N N . PRO A 1 374 ? 4.779 3.098 0.538 1.00 92.00 374 PRO A N 1
ATOM 2936 C CA . PRO A 1 374 ? 3.677 2.616 1.357 1.00 92.00 374 PRO A CA 1
ATOM 2937 C C . PRO A 1 374 ? 3.506 1.101 1.207 1.00 92.00 374 PRO A C 1
ATOM 2939 O O . PRO A 1 374 ? 2.837 0.608 0.296 1.00 92.00 374 PRO A O 1
ATOM 2942 N N . LEU A 1 375 ? 4.144 0.361 2.117 1.00 91.94 375 LEU A N 1
ATOM 2943 C CA . LEU A 1 375 ? 4.086 -1.099 2.201 1.00 91.94 375 LEU A CA 1
ATOM 2944 C C . LEU A 1 375 ? 2.634 -1.587 2.317 1.00 91.94 375 LEU A C 1
ATOM 2946 O O . LEU A 1 375 ? 1.870 -1.075 3.128 1.00 91.94 375 LEU A O 1
ATOM 2950 N N . GLY A 1 376 ? 2.249 -2.569 1.506 1.00 89.88 376 GLY A N 1
ATOM 2951 C CA . GLY A 1 376 ? 0.919 -3.184 1.498 1.00 89.88 376 GLY A CA 1
ATOM 2952 C C . GLY A 1 376 ? -0.190 -2.349 0.851 1.00 89.88 376 GLY A C 1
ATOM 2953 O O . GLY A 1 376 ? -1.319 -2.836 0.744 1.00 89.88 376 GLY A O 1
ATOM 2954 N N . LYS A 1 377 ? 0.102 -1.115 0.415 1.00 89.88 377 LYS A N 1
ATOM 2955 C CA . LYS A 1 377 ? -0.875 -0.211 -0.203 1.00 89.88 377 LYS A CA 1
ATOM 2956 C C . LYS A 1 377 ? -0.847 -0.345 -1.722 1.00 89.88 377 LYS A C 1
ATOM 2958 O O . LYS A 1 377 ? 0.196 -0.154 -2.353 1.00 89.88 377 LYS A O 1
ATOM 2963 N N . ARG A 1 378 ? -2.007 -0.623 -2.323 1.00 89.88 378 ARG A N 1
ATOM 2964 C CA . ARG A 1 378 ? -2.162 -0.645 -3.782 1.00 89.88 378 ARG A CA 1
ATOM 2965 C C . ARG A 1 378 ? -2.205 0.784 -4.318 1.00 89.88 378 ARG A C 1
ATOM 2967 O O . ARG A 1 378 ? -3.088 1.560 -3.968 1.00 89.88 378 ARG A O 1
ATOM 2974 N N . GLN A 1 379 ? -1.270 1.123 -5.197 1.00 89.81 379 GLN A N 1
ATOM 2975 C CA . GLN A 1 379 ? -1.146 2.452 -5.794 1.00 89.81 379 GLN A CA 1
ATOM 2976 C C . GLN A 1 379 ? -1.379 2.388 -7.299 1.00 89.81 379 GLN A C 1
ATOM 2978 O O . GLN A 1 379 ? -0.808 1.536 -7.976 1.00 89.81 379 GLN A O 1
ATOM 2983 N N . LYS A 1 380 ? -2.180 3.307 -7.841 1.00 91.31 380 LYS A N 1
ATOM 2984 C CA . LYS A 1 380 ? -2.310 3.474 -9.292 1.00 91.31 380 LYS A CA 1
ATOM 2985 C C . LYS A 1 380 ? -1.142 4.318 -9.812 1.00 91.31 380 LYS A C 1
ATOM 2987 O O . LYS A 1 380 ? -0.967 5.452 -9.376 1.00 91.31 380 LYS A O 1
ATOM 2992 N N . LEU A 1 381 ? -0.363 3.774 -10.743 1.00 89.12 381 LEU A N 1
ATOM 2993 C CA . LEU A 1 381 ? 0.748 4.448 -11.411 1.00 89.12 381 LEU A CA 1
ATOM 2994 C C . LEU A 1 381 ? 0.568 4.325 -12.927 1.00 89.12 381 LEU A C 1
ATOM 2996 O O . LEU A 1 381 ? 0.756 3.254 -13.507 1.00 89.12 381 LEU A O 1
ATOM 3000 N N . GLY A 1 382 ? 0.154 5.422 -13.565 1.00 88.31 382 GLY A N 1
ATOM 3001 C CA . GLY A 1 382 ? -0.261 5.412 -14.967 1.00 88.31 382 GLY A CA 1
ATOM 3002 C C . GLY A 1 382 ? -1.406 4.419 -15.198 1.00 88.31 382 GLY A C 1
ATOM 3003 O O . GLY A 1 382 ? -2.453 4.500 -14.553 1.00 88.31 382 GLY A O 1
ATOM 3004 N N . HIS A 1 383 ? -1.171 3.463 -16.093 1.00 91.25 383 HIS A N 1
ATOM 3005 C CA . HIS A 1 383 ? -2.108 2.390 -16.438 1.00 91.25 383 HIS A CA 1
ATOM 3006 C C . HIS A 1 383 ? -1.927 1.107 -15.602 1.00 91.25 383 HIS A C 1
ATOM 3008 O O . HIS A 1 383 ? -2.554 0.085 -15.868 1.00 91.25 383 HIS A O 1
ATOM 3014 N N . SER A 1 384 ? -1.045 1.134 -14.600 1.00 94.06 384 SER A N 1
ATOM 3015 C CA . SER A 1 384 ? -0.753 -0.010 -13.733 1.00 94.06 384 SER A CA 1
ATOM 3016 C C . SER A 1 384 ? -1.216 0.234 -12.299 1.00 94.06 384 SER A C 1
ATOM 3018 O O . SER A 1 384 ? -1.305 1.370 -11.837 1.00 94.06 384 SER A O 1
ATOM 3020 N N . PHE A 1 385 ? -1.432 -0.850 -11.563 1.00 93.81 385 PHE A N 1
ATOM 3021 C CA . PHE A 1 385 ? -1.520 -0.856 -10.109 1.00 93.81 385 PHE A CA 1
ATOM 3022 C C . PHE A 1 385 ? -0.291 -1.559 -9.538 1.00 93.81 385 PHE A C 1
ATOM 3024 O O . PHE A 1 385 ? 0.022 -2.674 -9.951 1.00 93.81 385 PHE A O 1
ATOM 3031 N N . ILE A 1 386 ? 0.395 -0.915 -8.596 1.00 92.94 386 ILE A N 1
ATOM 3032 C CA . ILE A 1 386 ? 1.616 -1.408 -7.957 1.00 92.94 386 ILE A CA 1
ATOM 3033 C C . ILE A 1 386 ? 1.369 -1.585 -6.461 1.00 92.94 386 ILE A C 1
ATOM 3035 O O . ILE A 1 386 ? 0.852 -0.677 -5.810 1.00 92.94 386 ILE A O 1
ATOM 3039 N N . THR A 1 387 ? 1.769 -2.730 -5.913 1.00 91.88 387 THR A N 1
ATOM 3040 C CA . THR A 1 387 ? 1.721 -3.005 -4.470 1.00 91.88 387 THR A CA 1
ATOM 3041 C C . THR A 1 387 ? 3.073 -3.541 -4.018 1.00 91.88 387 THR A C 1
ATOM 3043 O O . THR A 1 387 ? 3.529 -4.571 -4.511 1.00 91.88 387 THR A O 1
ATOM 3046 N N . PHE A 1 388 ? 3.720 -2.852 -3.079 1.00 90.75 388 PHE A N 1
ATOM 3047 C CA . PHE A 1 388 ? 4.941 -3.342 -2.439 1.00 90.75 388 PHE A CA 1
ATOM 3048 C C . PHE A 1 388 ? 4.570 -4.239 -1.258 1.00 90.75 388 PHE A C 1
ATOM 3050 O O . PHE A 1 388 ? 3.759 -3.843 -0.428 1.00 90.75 388 PHE A O 1
ATOM 3057 N N . LEU A 1 389 ? 5.167 -5.424 -1.173 1.00 88.31 389 LEU A N 1
ATOM 3058 C CA . LEU A 1 389 ? 5.038 -6.360 -0.052 1.00 88.31 389 LEU A CA 1
ATOM 3059 C C . LEU A 1 389 ? 6.410 -6.538 0.629 1.00 88.31 389 LEU A C 1
ATOM 3061 O O . LEU A 1 389 ? 7.378 -5.855 0.262 1.00 88.31 389 LEU A O 1
ATOM 3065 N N . SER A 1 390 ? 6.502 -7.422 1.634 1.00 82.31 390 SER A N 1
ATOM 3066 C CA . SER A 1 390 ? 7.746 -7.648 2.396 1.00 82.31 390 SER A CA 1
ATOM 3067 C C . SER A 1 390 ? 8.942 -7.934 1.495 1.00 82.31 390 SER A C 1
ATOM 3069 O O . SER A 1 390 ? 10.000 -7.341 1.659 1.00 82.31 390 SER A O 1
ATOM 3071 N N . ASP A 1 391 ? 8.765 -8.851 0.545 1.00 84.00 391 ASP A N 1
ATOM 3072 C CA . ASP A 1 391 ? 9.843 -9.473 -0.224 1.00 84.00 391 ASP A CA 1
ATOM 3073 C C . ASP A 1 391 ? 9.648 -9.358 -1.741 1.00 84.00 391 ASP A C 1
ATOM 3075 O O . ASP A 1 391 ? 10.555 -9.666 -2.511 1.00 84.00 391 ASP A O 1
ATOM 3079 N N . VAL A 1 392 ? 8.487 -8.871 -2.184 1.00 90.12 392 VAL A N 1
ATOM 3080 C CA . VAL A 1 392 ? 8.130 -8.769 -3.602 1.00 90.12 392 VAL A CA 1
ATOM 3081 C C . VAL A 1 392 ? 7.364 -7.487 -3.924 1.00 90.12 392 VAL A C 1
ATOM 3083 O O . VAL A 1 392 ? 6.827 -6.814 -3.043 1.00 90.12 392 VAL A O 1
ATOM 3086 N N . VAL A 1 393 ? 7.278 -7.170 -5.214 1.00 91.75 393 VAL A N 1
ATOM 3087 C CA . VAL A 1 393 ? 6.424 -6.121 -5.779 1.00 91.75 393 VAL A CA 1
ATOM 3088 C C . VAL A 1 393 ? 5.429 -6.757 -6.736 1.00 91.75 393 VAL A C 1
ATOM 3090 O O . VAL A 1 393 ? 5.814 -7.466 -7.664 1.00 91.75 393 VAL A O 1
ATOM 3093 N N . GLU A 1 394 ? 4.146 -6.489 -6.540 1.00 93.06 394 GLU A N 1
ATOM 3094 C CA . GLU A 1 394 ? 3.093 -6.890 -7.465 1.00 93.06 394 GLU A CA 1
ATOM 3095 C C . GLU A 1 394 ? 2.756 -5.746 -8.423 1.00 93.06 394 GLU A C 1
ATOM 3097 O O . GLU A 1 394 ? 2.523 -4.616 -7.990 1.00 93.06 394 GLU A O 1
ATOM 3102 N N . LYS A 1 395 ? 2.675 -6.064 -9.719 1.00 95.38 395 LYS A N 1
ATOM 3103 C CA . LYS A 1 395 ? 2.147 -5.185 -10.764 1.00 95.38 395 LYS A CA 1
ATOM 3104 C C . LYS A 1 395 ? 0.925 -5.824 -11.415 1.00 95.38 395 LYS A C 1
ATOM 3106 O O . LYS A 1 395 ? 0.971 -6.977 -11.848 1.00 95.38 395 LYS A O 1
ATOM 3111 N N . ILE A 1 396 ? -0.154 -5.052 -11.503 1.00 95.19 396 ILE A N 1
ATOM 3112 C CA . ILE A 1 396 ? -1.412 -5.418 -12.159 1.00 95.19 396 ILE A CA 1
ATOM 3113 C C . ILE A 1 396 ? -1.715 -4.405 -13.265 1.00 95.19 396 ILE A C 1
ATOM 3115 O O . ILE A 1 396 ? -1.596 -3.202 -13.049 1.00 95.19 396 ILE A O 1
ATOM 3119 N N . ILE A 1 397 ? -2.144 -4.886 -14.431 1.00 96.19 397 ILE A N 1
ATOM 3120 C CA . ILE A 1 397 ? -2.591 -4.063 -15.564 1.00 96.19 397 ILE A CA 1
ATOM 3121 C C . ILE A 1 397 ? -3.934 -4.605 -16.048 1.00 96.19 397 ILE A C 1
ATOM 3123 O O . ILE A 1 397 ? -4.108 -5.821 -16.168 1.00 96.19 397 ILE A O 1
ATOM 3127 N N . LEU A 1 398 ? -4.897 -3.727 -16.325 1.00 95.56 398 LEU A N 1
ATOM 3128 C CA . LEU A 1 398 ? -6.165 -4.144 -16.922 1.00 95.56 398 LEU A CA 1
ATOM 3129 C C . LEU A 1 398 ? -5.941 -4.590 -18.371 1.00 95.56 398 LEU A C 1
ATOM 3131 O O . LEU A 1 398 ? -5.095 -4.044 -19.072 1.00 95.56 398 LEU A O 1
ATOM 3135 N N . LYS A 1 399 ? -6.735 -5.548 -18.862 1.00 94.69 399 LYS A N 1
ATOM 3136 C CA . LYS A 1 399 ? -6.643 -6.014 -20.259 1.00 94.69 399 LYS A CA 1
ATOM 3137 C C . LYS A 1 399 ? -6.652 -4.862 -21.273 1.00 94.69 399 LYS A C 1
ATOM 3139 O O . LYS A 1 399 ? -5.910 -4.913 -22.247 1.00 94.69 399 LYS A O 1
ATOM 3144 N N . VAL A 1 400 ? -7.501 -3.858 -21.045 1.00 93.44 400 VAL A N 1
ATOM 3145 C CA . VAL A 1 400 ? -7.676 -2.693 -21.933 1.00 93.44 400 VAL A CA 1
ATOM 3146 C C . VAL A 1 400 ? -6.438 -1.802 -22.011 1.00 93.44 400 VAL A C 1
ATOM 3148 O O . VAL A 1 400 ? -6.252 -1.101 -22.996 1.00 93.44 400 VAL A O 1
ATOM 3151 N N . ASP A 1 401 ? -5.597 -1.868 -20.986 1.00 94.88 401 ASP A N 1
ATOM 3152 C CA . ASP A 1 401 ? -4.416 -1.036 -20.814 1.00 94.88 401 ASP A CA 1
ATOM 3153 C C . ASP A 1 401 ? -3.116 -1.769 -21.189 1.00 94.88 401 ASP A C 1
ATOM 3155 O O . ASP A 1 401 ? -2.060 -1.147 -21.300 1.00 94.88 401 ASP A O 1
ATOM 3159 N N . LEU A 1 402 ? -3.157 -3.097 -21.369 1.00 95.12 402 LEU A N 1
ATOM 3160 C CA . LEU A 1 402 ? -1.971 -3.882 -21.703 1.00 95.12 402 LEU A CA 1
ATOM 3161 C C . LEU A 1 402 ? -1.584 -3.671 -23.183 1.00 95.12 402 LEU A C 1
ATOM 3163 O O . LEU A 1 402 ? -2.375 -3.990 -24.076 1.00 95.12 402 LEU A O 1
ATOM 3167 N N . PRO A 1 403 ? -0.352 -3.229 -23.491 1.00 92.75 403 PRO A N 1
ATOM 3168 C CA . PRO A 1 403 ? 0.071 -3.022 -24.872 1.00 92.75 403 PRO A CA 1
ATOM 3169 C C . PRO A 1 403 ? 0.108 -4.326 -25.677 1.00 92.75 403 PRO A C 1
ATOM 3171 O O . PRO A 1 403 ? 0.534 -5.378 -25.185 1.00 92.75 403 PRO A O 1
ATOM 3174 N N . TYR A 1 404 ? -0.277 -4.242 -26.954 1.00 91.62 404 TYR A N 1
ATOM 3175 C CA . TYR A 1 404 ? -0.284 -5.367 -27.905 1.00 91.62 404 TYR A CA 1
ATOM 3176 C C . TYR A 1 404 ? -1.180 -6.544 -27.475 1.00 91.62 404 TYR A C 1
ATOM 3178 O O . TYR A 1 404 ? -0.928 -7.698 -27.830 1.00 91.62 404 TYR A O 1
ATOM 3186 N N . ALA A 1 405 ? -2.244 -6.248 -26.725 1.00 91.00 405 ALA A N 1
ATOM 3187 C CA . ALA A 1 405 ? -3.194 -7.203 -26.159 1.00 91.00 405 ALA A CA 1
ATOM 3188 C C . ALA A 1 405 ? -4.236 -7.773 -27.145 1.00 91.00 405 ALA A C 1
ATOM 3190 O O . ALA A 1 405 ? -5.128 -8.511 -26.724 1.00 91.00 405 ALA A O 1
ATOM 3191 N N . THR A 1 406 ? -4.142 -7.486 -28.453 1.00 89.81 406 THR A N 1
ATOM 3192 C CA . THR A 1 406 ? -5.094 -7.989 -29.469 1.00 89.81 406 THR A CA 1
ATOM 3193 C C . THR A 1 406 ? -5.239 -9.511 -29.413 1.00 89.81 406 THR A C 1
ATOM 3195 O O . THR A 1 406 ? -6.345 -10.037 -29.507 1.00 89.81 406 THR A O 1
ATOM 3198 N N . ASN A 1 407 ? -4.127 -10.221 -29.198 1.00 93.69 407 ASN A N 1
ATOM 3199 C CA . ASN A 1 407 ? -4.129 -11.632 -28.831 1.00 93.69 407 ASN A CA 1
ATOM 3200 C C . ASN A 1 407 ? -3.427 -11.794 -27.476 1.00 93.69 407 ASN A C 1
ATOM 3202 O O . ASN A 1 407 ? -2.197 -11.784 -27.395 1.00 93.69 407 ASN A O 1
ATOM 3206 N N . MET A 1 408 ? -4.231 -11.928 -26.419 1.00 94.75 408 MET A N 1
ATOM 3207 C CA . MET A 1 408 ? -3.755 -11.977 -25.034 1.00 94.75 408 MET A CA 1
ATOM 3208 C C . MET A 1 408 ? -2.820 -13.149 -24.756 1.00 94.75 408 MET A C 1
ATOM 3210 O O . MET A 1 408 ? -1.775 -12.950 -24.143 1.00 94.75 408 MET A O 1
ATOM 3214 N N . ASP A 1 409 ? -3.158 -14.349 -25.227 1.00 94.69 409 ASP A N 1
ATOM 3215 C CA . ASP A 1 409 ? -2.354 -15.544 -24.963 1.00 94.69 409 ASP A CA 1
ATOM 3216 C C . ASP A 1 409 ? -0.972 -15.409 -25.634 1.00 94.69 409 ASP A C 1
ATOM 3218 O O . ASP A 1 409 ? 0.060 -15.639 -25.001 1.00 94.69 409 ASP A O 1
ATOM 3222 N N . ASN A 1 410 ? -0.919 -14.907 -26.874 1.00 95.56 410 ASN A N 1
ATOM 3223 C CA . ASN A 1 410 ? 0.343 -14.601 -27.552 1.00 95.56 410 ASN A CA 1
ATOM 3224 C C . ASN A 1 410 ? 1.136 -13.499 -26.840 1.00 95.56 410 ASN A C 1
ATOM 3226 O O . ASN A 1 410 ? 2.361 -13.600 -26.736 1.00 95.56 410 ASN A O 1
ATOM 3230 N N . ARG A 1 411 ? 0.461 -12.453 -26.345 1.00 96.12 411 ARG A N 1
ATOM 3231 C CA . ARG A 1 411 ? 1.127 -11.343 -25.655 1.00 96.12 411 ARG A CA 1
ATOM 3232 C C . ARG A 1 411 ? 1.757 -11.791 -24.341 1.00 96.12 411 ARG A C 1
ATOM 3234 O O . ARG A 1 411 ? 2.932 -11.511 -24.109 1.00 96.12 411 ARG A O 1
ATOM 3241 N N . VAL A 1 412 ? 1.010 -12.518 -23.515 1.00 97.12 412 VAL A N 1
ATOM 3242 C CA . VAL A 1 412 ? 1.500 -13.052 -22.236 1.00 97.12 412 VAL A CA 1
ATOM 3243 C C . VAL A 1 412 ? 2.637 -14.042 -22.475 1.00 97.12 412 VAL A C 1
ATOM 3245 O O . VAL A 1 412 ? 3.668 -13.943 -21.818 1.00 97.12 412 VAL A O 1
ATOM 3248 N N . ASN A 1 413 ? 2.508 -14.935 -23.463 1.00 97.62 413 ASN A N 1
ATOM 3249 C CA . ASN A 1 413 ? 3.574 -15.873 -23.823 1.00 97.62 413 ASN A CA 1
ATOM 3250 C C . ASN A 1 413 ? 4.849 -15.162 -24.291 1.00 97.62 413 ASN A C 1
ATOM 3252 O O . ASN A 1 413 ? 5.952 -15.595 -23.957 1.00 97.62 413 ASN A O 1
ATOM 3256 N N . PHE A 1 414 ? 4.721 -14.073 -25.052 1.00 97.81 414 PHE A N 1
ATOM 3257 C CA . PHE A 1 414 ? 5.866 -13.256 -25.443 1.00 97.81 414 PHE A CA 1
ATOM 3258 C C . PHE A 1 414 ? 6.547 -12.626 -24.220 1.00 97.81 414 PHE A C 1
ATOM 3260 O O . PHE A 1 414 ? 7.757 -12.775 -24.056 1.00 97.81 414 PHE A O 1
ATOM 3267 N N . LEU A 1 415 ? 5.778 -11.959 -23.351 1.00 98.12 415 LEU A N 1
ATOM 3268 C CA . LEU A 1 415 ? 6.320 -11.308 -22.155 1.00 98.12 415 LEU A CA 1
ATOM 3269 C C . LEU A 1 415 ? 6.985 -12.325 -21.229 1.00 98.12 415 LEU A C 1
ATOM 3271 O O . LEU A 1 415 ? 8.077 -12.071 -20.735 1.00 98.12 415 LEU A O 1
ATOM 3275 N N . LYS A 1 416 ? 6.385 -13.509 -21.070 1.00 98.00 416 LYS A N 1
ATOM 3276 C CA . LYS A 1 416 ? 6.969 -14.609 -20.302 1.00 98.00 416 LYS A CA 1
ATOM 3277 C C . LYS A 1 416 ? 8.357 -14.986 -20.816 1.00 98.00 416 LYS A C 1
ATOM 3279 O O . LYS A 1 416 ? 9.290 -15.015 -20.027 1.00 98.00 416 LYS A O 1
ATOM 3284 N N . LYS A 1 417 ? 8.525 -15.165 -22.132 1.00 98.12 417 LYS A N 1
ATOM 3285 C CA . LYS A 1 417 ? 9.843 -15.444 -22.731 1.00 98.12 417 LYS A CA 1
ATOM 3286 C C . LYS A 1 417 ? 10.857 -14.333 -22.453 1.00 98.12 417 LYS A C 1
ATOM 3288 O O . LYS A 1 417 ? 12.012 -14.631 -22.175 1.00 98.12 417 LYS A O 1
ATOM 3293 N N . MET A 1 418 ? 10.436 -13.071 -22.530 1.00 98.19 418 MET A N 1
ATOM 3294 C CA . MET A 1 418 ? 11.317 -11.929 -22.278 1.00 98.19 418 MET A CA 1
ATOM 3295 C C . MET A 1 418 ? 11.756 -11.859 -20.805 1.00 98.19 418 MET A C 1
ATOM 3297 O O . MET A 1 418 ? 12.942 -11.681 -20.534 1.00 98.19 418 MET A O 1
ATOM 3301 N N . TYR A 1 419 ? 10.834 -12.061 -19.859 1.00 98.06 419 TYR A N 1
ATOM 3302 C CA . TYR A 1 419 ? 11.153 -12.124 -18.429 1.00 98.06 419 TYR A CA 1
ATOM 3303 C C . TYR A 1 419 ? 12.009 -13.344 -18.067 1.00 98.06 419 TYR A C 1
ATOM 3305 O O . TYR A 1 419 ? 12.990 -13.196 -17.341 1.00 98.06 419 TYR A O 1
ATOM 3313 N N . ASP A 1 420 ? 11.698 -14.525 -18.610 1.00 97.50 420 ASP A N 1
ATOM 3314 C CA . ASP A 1 420 ? 12.494 -15.742 -18.406 1.00 97.50 420 ASP A CA 1
ATOM 3315 C C . ASP A 1 420 ? 13.935 -15.550 -18.906 1.00 97.50 420 ASP A C 1
ATOM 3317 O O . ASP A 1 420 ? 14.883 -15.997 -18.267 1.00 97.50 420 ASP A O 1
ATOM 3321 N N . TYR A 1 421 ? 14.116 -14.827 -20.016 1.00 98.06 421 TYR A N 1
ATOM 3322 C CA . TYR A 1 421 ? 15.433 -14.533 -20.579 1.00 98.06 421 TYR A CA 1
ATOM 3323 C C . TYR A 1 421 ? 16.246 -13.509 -19.760 1.00 98.06 421 TYR A C 1
ATOM 3325 O O . TYR A 1 421 ? 17.482 -13.532 -19.778 1.00 98.06 421 TYR A O 1
ATOM 3333 N N . ALA A 1 422 ? 15.561 -12.620 -19.033 1.00 96.88 422 ALA A N 1
ATOM 3334 C CA . ALA A 1 422 ? 16.156 -11.634 -18.128 1.00 96.88 422 ALA A CA 1
ATOM 3335 C C . ALA A 1 422 ? 16.489 -12.195 -16.733 1.00 96.88 422 ALA A C 1
ATOM 3337 O O . ALA A 1 422 ? 17.267 -11.592 -15.985 1.00 96.88 422 ALA A O 1
ATOM 3338 N N . LYS A 1 423 ? 15.913 -13.345 -16.372 1.00 95.56 423 LYS A N 1
ATOM 3339 C CA . LYS A 1 423 ? 16.082 -13.967 -15.059 1.00 95.56 423 LYS A CA 1
ATOM 3340 C C . LYS A 1 423 ? 17.557 -14.261 -14.762 1.00 95.56 423 LYS A C 1
ATOM 3342 O O . LYS A 1 423 ? 18.248 -14.879 -15.564 1.00 95.56 423 LYS A O 1
ATOM 3347 N N . GLY A 1 424 ? 18.022 -13.829 -13.593 1.00 93.44 424 GLY A N 1
ATOM 3348 C CA . GLY A 1 424 ? 19.399 -13.986 -13.124 1.00 93.44 424 GLY A CA 1
ATOM 3349 C C . GLY A 1 424 ? 20.414 -13.024 -13.749 1.00 93.44 424 GLY A C 1
ATOM 3350 O O . GLY A 1 424 ? 21.596 -13.134 -13.444 1.00 93.44 424 GLY A O 1
ATOM 3351 N N . HIS A 1 425 ? 19.992 -12.092 -14.612 1.00 94.38 425 HIS A N 1
ATOM 3352 C CA . HIS A 1 425 ? 20.905 -11.157 -15.271 1.00 94.38 425 HIS A CA 1
ATOM 3353 C C . HIS A 1 425 ? 20.896 -9.762 -14.622 1.00 94.38 425 HIS A C 1
ATOM 3355 O O . HIS A 1 425 ? 19.828 -9.150 -14.509 1.00 94.38 425 HIS A O 1
ATOM 3361 N N . PRO A 1 426 ? 22.072 -9.219 -14.247 1.00 93.50 426 PRO A N 1
ATOM 3362 C CA . PRO A 1 426 ? 22.169 -7.891 -13.656 1.00 93.50 426 PRO A CA 1
ATOM 3363 C C . PRO A 1 426 ? 21.652 -6.780 -14.573 1.00 93.50 426 PRO A C 1
ATOM 3365 O O . PRO A 1 426 ? 21.703 -6.878 -15.800 1.00 93.50 426 PRO A O 1
ATOM 3368 N N . GLY A 1 427 ? 21.158 -5.701 -13.965 1.00 94.75 427 GLY A N 1
ATOM 3369 C CA . GLY A 1 427 ? 20.603 -4.557 -14.690 1.00 94.75 427 GLY A CA 1
ATOM 3370 C C . GLY A 1 427 ? 19.193 -4.767 -15.250 1.00 94.75 427 GLY A C 1
ATOM 3371 O O . GLY A 1 427 ? 18.616 -3.816 -15.773 1.00 94.75 427 GLY A O 1
ATOM 3372 N N . LEU A 1 428 ? 18.612 -5.966 -15.117 1.00 96.88 428 LEU A N 1
ATOM 3373 C CA . LEU A 1 428 ? 17.242 -6.278 -15.532 1.00 96.88 428 LEU A CA 1
ATOM 3374 C C . LEU A 1 428 ? 16.374 -6.718 -14.354 1.00 96.88 428 LEU A C 1
ATOM 3376 O O . LEU A 1 428 ? 16.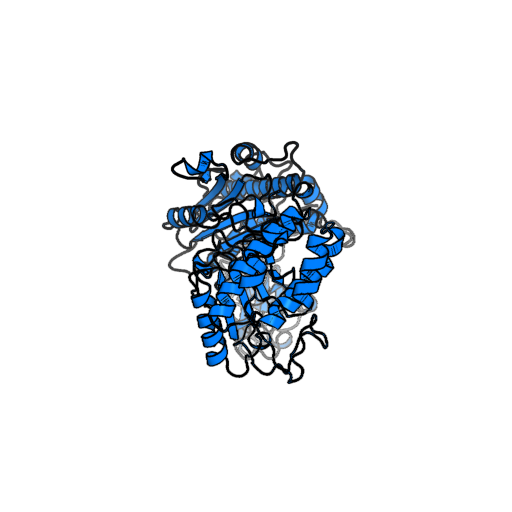851 -7.298 -13.376 1.00 96.88 428 LEU A O 1
ATOM 3380 N N . VAL A 1 429 ? 15.081 -6.430 -14.465 1.00 96.00 429 VAL A N 1
ATOM 3381 C CA . VAL A 1 429 ? 14.064 -6.820 -13.490 1.00 96.00 429 VAL A CA 1
ATOM 3382 C C . VAL A 1 429 ? 14.017 -8.333 -13.270 1.00 96.00 429 VAL A C 1
ATOM 3384 O O . VAL A 1 429 ? 14.057 -9.125 -14.210 1.00 96.00 429 VAL A O 1
ATOM 3387 N N . GLN A 1 430 ? 13.897 -8.731 -12.006 1.00 95.19 430 GLN A N 1
ATOM 3388 C CA . GLN A 1 430 ? 13.858 -10.120 -11.569 1.00 95.19 430 GLN A CA 1
ATOM 3389 C C . GLN A 1 430 ? 12.435 -10.498 -11.169 1.00 95.19 430 GLN A C 1
ATOM 3391 O O . GLN A 1 430 ? 11.866 -9.931 -10.234 1.00 95.19 430 GLN A O 1
ATOM 3396 N N . VAL A 1 431 ? 11.856 -11.458 -11.890 1.00 95.00 431 VAL A N 1
ATOM 3397 C CA . VAL A 1 431 ? 10.489 -11.943 -11.665 1.00 95.00 431 VAL A CA 1
ATOM 3398 C C . VAL A 1 431 ? 10.485 -13.113 -10.692 1.00 95.00 431 VAL A C 1
ATOM 3400 O O . VAL A 1 431 ? 11.273 -14.048 -10.821 1.00 95.00 431 VAL A O 1
ATOM 3403 N N . GLU A 1 432 ? 9.555 -13.058 -9.741 1.00 93.56 432 GLU A N 1
ATOM 3404 C CA . GLU A 1 432 ? 9.233 -14.166 -8.844 1.00 93.56 432 GLU A CA 1
ATOM 3405 C C . GLU A 1 432 ? 8.163 -15.077 -9.443 1.00 93.56 432 GLU A C 1
ATOM 3407 O O . GLU A 1 432 ? 8.308 -16.298 -9.467 1.00 93.56 432 GLU A O 1
ATOM 3412 N N . LYS A 1 433 ? 7.072 -14.479 -9.941 1.00 93.12 433 LYS A N 1
ATOM 3413 C CA . LYS A 1 433 ? 5.919 -15.205 -10.479 1.00 93.12 433 LYS A CA 1
ATOM 3414 C C . LYS A 1 433 ? 5.286 -14.454 -11.647 1.00 93.12 433 LYS A C 1
ATOM 3416 O O . LYS A 1 433 ? 5.107 -13.239 -11.610 1.00 93.12 433 LYS A O 1
ATOM 3421 N N . GLY A 1 434 ? 4.857 -15.216 -12.648 1.00 88.56 434 GLY A N 1
ATOM 3422 C CA . GLY A 1 434 ? 4.242 -14.697 -13.866 1.00 88.56 434 GLY A CA 1
ATOM 3423 C C . GLY A 1 434 ? 5.262 -14.284 -14.926 1.00 88.56 434 GLY A C 1
ATOM 3424 O O . GLY A 1 434 ? 6.399 -14.743 -14.861 1.00 88.56 434 GLY A O 1
ATOM 3425 N N . PRO A 1 435 ? 4.859 -13.497 -15.936 1.00 94.44 435 PRO A N 1
ATOM 3426 C CA . PRO A 1 435 ? 3.545 -12.876 -16.114 1.00 94.44 435 PRO A CA 1
ATOM 3427 C C . PRO A 1 435 ? 2.402 -13.874 -16.348 1.00 94.44 435 PRO A C 1
ATOM 3429 O O . PRO A 1 435 ? 2.593 -14.933 -16.944 1.00 94.44 435 PRO A O 1
ATOM 3432 N N . LEU A 1 436 ? 1.201 -13.530 -15.882 1.00 94.88 436 LEU A N 1
ATOM 3433 C CA . LEU A 1 436 ? -0.029 -14.313 -16.035 1.00 94.88 436 LEU A CA 1
ATOM 3434 C C . LEU A 1 436 ? -1.190 -13.395 -16.420 1.00 94.88 436 LEU A C 1
ATOM 3436 O O . LEU A 1 436 ? -1.205 -12.223 -16.050 1.00 94.88 436 LEU A O 1
ATOM 3440 N N . PHE A 1 437 ? -2.185 -13.942 -17.115 1.00 95.25 437 PHE A N 1
ATOM 3441 C CA . PHE A 1 437 ? -3.454 -13.261 -17.353 1.00 95.25 437 PHE A CA 1
ATOM 3442 C C . PHE A 1 437 ? -4.598 -14.039 -16.711 1.00 95.25 437 PHE A C 1
ATOM 3444 O O . PHE A 1 437 ? -4.833 -15.201 -17.040 1.00 95.25 437 PHE A O 1
ATOM 3451 N N . ASP A 1 438 ? -5.303 -13.384 -15.797 1.00 91.94 438 ASP A N 1
ATOM 3452 C CA . ASP A 1 438 ? -6.517 -13.897 -15.183 1.00 91.94 438 ASP A CA 1
ATOM 3453 C C . ASP A 1 438 ? -7.706 -13.512 -16.071 1.00 91.94 438 ASP A C 1
ATOM 3455 O O . ASP A 1 438 ? -8.124 -12.352 -16.118 1.00 91.94 438 ASP A O 1
ATOM 3459 N N . LYS A 1 439 ? -8.237 -14.500 -16.803 1.00 90.38 439 LYS A N 1
ATOM 3460 C CA . LYS A 1 439 ? -9.377 -14.316 -17.712 1.00 90.38 439 LYS A CA 1
ATOM 3461 C C . LYS A 1 439 ? -10.660 -13.946 -16.962 1.00 90.38 439 LYS A C 1
ATOM 3463 O O . LYS A 1 439 ? -11.449 -13.183 -17.507 1.00 90.38 439 LYS A O 1
ATOM 3468 N N . GLY A 1 440 ? -10.851 -14.452 -15.740 1.00 89.56 440 GLY A N 1
ATOM 3469 C CA . GLY A 1 440 ? -12.043 -14.181 -14.934 1.00 89.56 440 GLY A CA 1
ATOM 3470 C C . GLY A 1 440 ? -12.077 -12.745 -14.419 1.00 89.56 440 GLY A C 1
ATOM 3471 O O . GLY A 1 440 ? -13.129 -12.115 -14.419 1.00 89.56 440 GLY A O 1
ATOM 3472 N N . LYS A 1 441 ? -10.912 -12.204 -14.048 1.00 87.94 441 LYS A N 1
ATOM 3473 C CA . LYS A 1 441 ? -10.775 -10.819 -13.568 1.00 87.94 441 LYS A CA 1
ATOM 3474 C C . LYS A 1 441 ? -10.431 -9.810 -14.668 1.00 87.94 441 LYS A C 1
ATOM 3476 O O . LYS A 1 441 ? -10.513 -8.609 -14.442 1.00 87.94 441 LYS A O 1
ATOM 3481 N N . GLY A 1 442 ? -10.022 -10.269 -15.851 1.00 93.12 442 GLY A N 1
ATOM 3482 C CA . GLY A 1 442 ? -9.602 -9.396 -16.949 1.00 93.12 442 GLY A CA 1
ATOM 3483 C C . GLY A 1 442 ? -8.298 -8.644 -16.665 1.00 93.12 442 GLY A C 1
ATOM 3484 O O . GLY A 1 442 ? -8.113 -7.533 -17.168 1.00 93.12 442 GLY A O 1
ATOM 3485 N N . ILE A 1 443 ? -7.396 -9.233 -15.872 1.00 94.25 443 ILE A N 1
ATOM 3486 C CA . ILE A 1 443 ? -6.160 -8.580 -15.417 1.00 94.25 443 ILE A CA 1
ATOM 3487 C C . ILE A 1 443 ? -4.904 -9.356 -15.812 1.00 94.25 443 ILE A C 1
ATOM 3489 O O . ILE A 1 443 ? -4.831 -10.577 -15.687 1.00 94.25 443 ILE A O 1
ATOM 3493 N N . TYR A 1 444 ? -3.886 -8.627 -16.255 1.00 96.38 444 TYR A N 1
ATOM 3494 C CA . TYR A 1 444 ? -2.509 -9.096 -16.344 1.00 96.38 444 TYR A CA 1
ATOM 3495 C C . TYR A 1 444 ? -1.811 -8.860 -15.002 1.00 96.38 444 TYR A C 1
ATOM 3497 O O . TYR A 1 444 ? -1.985 -7.803 -14.394 1.00 96.38 444 TYR A O 1
ATOM 3505 N N . ARG A 1 445 ? -1.018 -9.831 -14.544 1.00 95.81 445 ARG A N 1
ATOM 3506 C CA . ARG A 1 445 ? -0.278 -9.769 -13.280 1.00 95.81 445 ARG A CA 1
ATOM 3507 C C . ARG A 1 445 ? 1.149 -10.280 -13.448 1.00 95.81 445 ARG A C 1
ATOM 3509 O O . ARG A 1 445 ? 1.362 -11.352 -14.016 1.00 95.81 445 ARG A O 1
ATOM 3516 N N . VAL A 1 446 ? 2.104 -9.566 -12.861 1.00 95.88 446 VAL A N 1
ATOM 3517 C CA . VAL A 1 446 ? 3.492 -10.009 -12.676 1.00 95.88 446 VAL A CA 1
ATOM 3518 C C . VAL A 1 446 ? 3.957 -9.668 -11.259 1.00 95.88 446 VAL A C 1
ATOM 3520 O O . VAL A 1 446 ? 3.597 -8.628 -10.709 1.00 95.88 446 VAL A O 1
ATOM 3523 N N . VAL A 1 447 ? 4.729 -10.566 -10.652 1.00 95.00 447 VAL A N 1
ATOM 3524 C CA . VAL A 1 447 ? 5.286 -10.415 -9.302 1.00 95.00 447 VAL A CA 1
ATOM 3525 C C . VAL A 1 447 ? 6.799 -10.423 -9.408 1.00 95.00 447 VAL A C 1
ATOM 3527 O O . VAL A 1 447 ? 7.372 -11.350 -9.976 1.00 95.00 447 VAL A O 1
ATOM 3530 N N . MET A 1 448 ? 7.449 -9.406 -8.863 1.00 94.38 448 MET A N 1
ATOM 3531 C CA . MET A 1 448 ? 8.877 -9.148 -9.023 1.00 94.38 448 MET A CA 1
ATOM 3532 C C . MET A 1 448 ? 9.597 -9.237 -7.677 1.00 94.38 448 MET A C 1
ATOM 3534 O O . MET A 1 448 ? 9.082 -8.758 -6.673 1.00 94.38 448 MET A O 1
ATOM 3538 N N . LYS A 1 449 ? 10.806 -9.806 -7.666 1.00 91.88 449 LYS A N 1
ATOM 3539 C CA . LYS A 1 449 ? 11.756 -9.712 -6.543 1.00 91.88 449 LYS A CA 1
ATOM 3540 C C . LYS A 1 449 ? 12.458 -8.359 -6.493 1.00 91.88 449 LYS A C 1
ATOM 3542 O O . LYS A 1 449 ? 12.879 -7.917 -5.432 1.00 91.88 449 LYS A O 1
ATOM 3547 N N . THR A 1 450 ? 12.605 -7.696 -7.639 1.00 91.62 450 THR A N 1
ATOM 3548 C CA . THR A 1 450 ? 13.226 -6.370 -7.711 1.00 91.62 450 THR A CA 1
ATOM 3549 C C . THR A 1 450 ? 12.383 -5.345 -6.948 1.00 91.62 450 THR A C 1
ATOM 3551 O O . THR A 1 450 ? 11.312 -4.953 -7.407 1.00 91.62 450 THR A O 1
ATOM 3554 N N . ARG A 1 451 ? 12.893 -4.893 -5.797 1.00 88.44 451 ARG A N 1
ATOM 3555 C CA . ARG A 1 451 ? 12.301 -3.854 -4.942 1.00 88.44 451 ARG A CA 1
ATOM 3556 C C . ARG A 1 451 ? 13.171 -2.603 -5.013 1.00 88.44 451 ARG A C 1
ATOM 3558 O O . ARG A 1 451 ? 14.146 -2.486 -4.281 1.00 88.44 451 ARG A O 1
ATOM 3565 N N . GLY A 1 452 ? 12.850 -1.704 -5.939 1.00 88.75 452 GLY A N 1
ATOM 3566 C CA . GLY A 1 452 ? 13.608 -0.470 -6.140 1.00 88.75 452 GLY A CA 1
ATOM 3567 C C . GLY A 1 452 ? 12.763 0.792 -5.986 1.00 88.75 452 GLY A C 1
ATOM 3568 O O . GLY A 1 452 ? 11.541 0.762 -6.138 1.00 88.75 452 GLY A O 1
ATOM 3569 N N . ILE A 1 453 ? 13.441 1.902 -5.706 1.00 87.12 453 ILE A N 1
ATOM 3570 C CA . ILE A 1 453 ? 12.892 3.266 -5.692 1.00 87.12 453 ILE A CA 1
ATOM 3571 C C . ILE A 1 453 ? 13.215 4.000 -6.993 1.00 87.12 453 ILE A C 1
ATOM 3573 O O . ILE A 1 453 ? 14.130 3.595 -7.710 1.00 87.12 453 ILE A O 1
ATOM 3577 N N . PRO A 1 454 ? 12.512 5.101 -7.315 1.00 90.00 454 PRO A N 1
ATOM 3578 C CA . PRO A 1 454 ? 12.908 5.973 -8.416 1.00 90.00 454 PRO A CA 1
ATOM 3579 C C . PRO A 1 454 ? 14.389 6.364 -8.317 1.00 90.00 454 PRO A C 1
ATOM 3581 O O . PRO A 1 454 ? 14.833 6.867 -7.289 1.00 90.00 454 PRO A O 1
ATOM 3584 N N . CYS A 1 455 ? 15.159 6.160 -9.388 1.00 91.94 455 CYS A N 1
ATOM 3585 C CA . CYS A 1 455 ? 16.616 6.316 -9.335 1.00 91.94 455 CYS A CA 1
ATOM 3586 C C . CYS A 1 455 ? 17.098 7.776 -9.261 1.00 91.94 455 CYS A C 1
ATOM 3588 O O . CYS A 1 455 ? 18.253 8.034 -8.935 1.00 91.94 455 CYS A O 1
ATOM 3590 N N . VAL A 1 456 ? 16.234 8.747 -9.576 1.00 90.12 456 VAL A N 1
ATOM 3591 C CA . VAL A 1 456 ? 16.603 10.160 -9.789 1.00 90.12 456 VAL A CA 1
ATOM 3592 C C . VAL A 1 456 ? 17.271 10.803 -8.567 1.00 90.12 456 VAL A C 1
ATOM 3594 O O . VAL A 1 456 ? 18.128 11.675 -8.753 1.00 90.12 456 VAL A O 1
ATOM 3597 N N . SER A 1 457 ? 16.914 10.381 -7.347 1.00 86.50 457 SER A N 1
ATOM 3598 C CA . SER A 1 457 ? 17.516 10.878 -6.099 1.00 86.50 457 SER A CA 1
ATOM 3599 C C . SER A 1 457 ? 18.982 10.472 -5.933 1.00 86.50 457 SER A C 1
ATOM 3601 O O . SER A 1 457 ? 19.747 11.208 -5.310 1.00 86.50 457 SER A O 1
ATOM 3603 N N . GLU A 1 458 ? 19.388 9.347 -6.527 1.00 90.88 458 GLU A N 1
ATOM 3604 C CA . GLU A 1 458 ? 20.742 8.796 -6.393 1.00 90.88 458 GLU A CA 1
ATOM 3605 C C . GLU A 1 458 ? 21.696 9.264 -7.489 1.00 90.88 458 GLU A C 1
ATOM 3607 O O . GLU A 1 458 ? 22.913 9.211 -7.331 1.00 90.88 458 GLU A O 1
ATOM 3612 N N . LEU A 1 459 ? 21.166 9.813 -8.579 1.00 93.62 459 LEU A N 1
ATOM 3613 C CA . LEU A 1 459 ? 21.955 10.332 -9.694 1.00 93.62 459 LEU A CA 1
ATOM 3614 C C . LEU A 1 459 ? 22.531 11.726 -9.378 1.00 93.62 459 LEU A C 1
ATOM 3616 O O . LEU A 1 459 ? 22.220 12.693 -10.064 1.00 93.62 459 LEU A O 1
ATOM 3620 N N . LYS A 1 460 ? 23.324 11.875 -8.316 1.00 92.81 460 LYS A N 1
ATOM 3621 C CA . LYS A 1 460 ? 23.757 13.193 -7.800 1.00 92.81 460 LYS A CA 1
ATOM 3622 C C . LYS A 1 460 ? 24.855 13.842 -8.638 1.00 92.81 460 LYS A C 1
ATOM 3624 O O . LYS A 1 460 ? 24.957 15.064 -8.681 1.00 92.81 460 LYS A O 1
ATOM 3629 N N . ASN A 1 461 ? 25.676 13.027 -9.284 1.00 94.06 461 ASN A N 1
ATOM 3630 C CA . ASN A 1 461 ? 26.807 13.464 -10.089 1.00 94.06 461 ASN A CA 1
ATOM 3631 C C . ASN A 1 461 ? 27.051 12.496 -11.254 1.00 94.06 461 ASN A C 1
ATOM 3633 O O . ASN A 1 461 ? 26.405 11.452 -11.380 1.00 94.06 461 ASN A O 1
ATOM 3637 N N . GLU A 1 462 ? 28.024 12.843 -12.088 1.00 95.31 462 GLU A N 1
ATOM 3638 C CA . GLU A 1 462 ? 28.372 12.091 -13.286 1.00 95.31 462 GLU A CA 1
ATOM 3639 C C . GLU A 1 462 ? 28.805 10.645 -12.995 1.00 95.31 462 GLU A C 1
ATOM 3641 O O . GLU A 1 462 ? 28.493 9.749 -13.778 1.00 95.31 462 GLU A O 1
ATOM 3646 N N . ASN A 1 463 ? 29.458 10.381 -11.857 1.00 93.75 463 ASN A N 1
ATOM 3647 C CA . ASN A 1 463 ? 29.851 9.022 -11.476 1.00 93.75 463 ASN A CA 1
ATOM 3648 C C . ASN A 1 463 ? 28.618 8.150 -11.207 1.00 93.75 463 ASN A C 1
ATOM 3650 O O . ASN A 1 463 ? 28.551 7.029 -11.706 1.00 93.75 463 ASN A O 1
ATOM 3654 N N . ASN A 1 464 ? 27.606 8.678 -10.509 1.00 93.62 464 ASN A N 1
ATOM 3655 C CA . ASN A 1 464 ? 26.355 7.946 -10.286 1.00 93.62 464 ASN A CA 1
ATOM 3656 C C . ASN A 1 464 ? 25.604 7.684 -11.600 1.00 93.62 464 ASN A C 1
ATOM 3658 O O . ASN A 1 464 ? 25.054 6.601 -11.800 1.00 93.62 464 ASN A O 1
ATOM 3662 N N . VAL A 1 465 ? 25.619 8.646 -12.530 1.00 96.12 465 VAL A N 1
ATOM 3663 C CA . VAL A 1 465 ? 25.057 8.454 -13.877 1.00 96.12 465 VAL A CA 1
ATOM 3664 C C . VAL A 1 465 ? 25.824 7.366 -14.633 1.00 96.12 465 VAL A C 1
ATOM 3666 O O . VAL A 1 465 ? 25.207 6.498 -15.245 1.00 96.12 465 VAL A O 1
ATOM 3669 N N . ARG A 1 466 ? 27.157 7.347 -14.549 1.00 95.25 466 ARG A N 1
ATOM 3670 C CA . ARG A 1 466 ? 28.000 6.313 -15.166 1.00 95.25 466 ARG A CA 1
ATOM 3671 C C . ARG A 1 466 ? 27.724 4.922 -14.589 1.00 95.25 466 ARG A C 1
ATOM 3673 O O . ARG A 1 466 ? 27.647 3.959 -15.348 1.00 95.25 466 ARG A O 1
ATOM 3680 N N . GLU A 1 467 ? 27.548 4.801 -13.276 1.00 94.62 467 GLU A N 1
ATOM 3681 C CA . GLU A 1 467 ? 27.169 3.544 -12.612 1.00 94.62 467 GLU A CA 1
ATOM 3682 C C . GLU A 1 467 ? 25.802 3.036 -13.077 1.00 94.62 467 GLU A C 1
ATOM 3684 O O . GLU A 1 467 ? 25.674 1.865 -13.446 1.00 94.62 467 GLU A O 1
ATOM 3689 N N . MET A 1 468 ? 24.799 3.920 -13.135 1.00 96.38 468 MET A N 1
ATOM 3690 C CA . MET A 1 468 ? 23.497 3.591 -13.715 1.00 96.38 468 MET A CA 1
ATOM 3691 C C . MET A 1 468 ? 23.663 3.086 -15.146 1.00 96.38 468 MET A C 1
ATOM 3693 O O . MET A 1 468 ? 23.138 2.031 -15.496 1.00 96.38 468 MET A O 1
ATOM 3697 N N . MET A 1 469 ? 24.446 3.791 -15.963 1.00 97.00 469 MET A N 1
ATOM 3698 C CA . MET A 1 469 ? 24.674 3.406 -17.350 1.00 97.00 469 MET A CA 1
ATOM 3699 C C . MET A 1 469 ? 25.348 2.048 -17.489 1.00 97.00 469 MET A C 1
ATOM 3701 O O . MET A 1 469 ? 24.904 1.258 -18.316 1.00 97.00 469 MET A O 1
ATOM 3705 N N . LYS A 1 470 ? 26.348 1.723 -16.661 1.00 96.06 470 LYS A N 1
ATOM 3706 C CA . LYS A 1 470 ? 26.939 0.374 -16.628 1.00 96.06 470 LYS A CA 1
ATOM 3707 C C . LYS A 1 470 ? 25.869 -0.692 -16.418 1.00 96.06 470 LYS A C 1
ATOM 3709 O O . LYS A 1 470 ? 25.817 -1.667 -17.167 1.00 96.06 470 LYS A O 1
ATOM 3714 N N . CYS A 1 471 ? 24.995 -0.491 -15.435 1.00 96.56 471 CYS A N 1
ATOM 3715 C CA . CYS A 1 471 ? 23.939 -1.447 -15.121 1.00 96.56 471 CYS A CA 1
ATOM 3716 C C . CYS A 1 471 ? 22.936 -1.608 -16.271 1.00 96.56 471 CYS A C 1
ATOM 3718 O O . CYS A 1 471 ? 22.680 -2.725 -16.718 1.00 96.56 471 CYS A O 1
ATOM 3720 N N . ILE A 1 472 ? 22.411 -0.497 -16.794 1.00 97.81 472 ILE A N 1
ATOM 3721 C CA . ILE A 1 472 ? 21.395 -0.524 -17.854 1.00 97.81 472 ILE A CA 1
ATOM 3722 C C . ILE A 1 472 ? 21.966 -1.069 -19.164 1.00 97.81 472 ILE A C 1
ATOM 3724 O O . ILE A 1 472 ? 21.311 -1.872 -19.823 1.00 97.81 472 ILE A O 1
ATOM 3728 N N . LEU A 1 473 ? 23.202 -0.715 -19.524 1.00 98.31 473 LEU A N 1
ATOM 3729 C CA . LEU A 1 473 ? 23.865 -1.261 -20.710 1.00 98.31 473 LEU A CA 1
ATOM 3730 C C . LEU A 1 473 ? 24.130 -2.764 -20.584 1.00 98.31 473 LEU A C 1
ATOM 3732 O O . LEU A 1 473 ? 23.990 -3.483 -21.570 1.00 98.31 473 LEU A O 1
ATOM 3736 N N . THR A 1 474 ? 24.459 -3.248 -19.383 1.00 97.44 474 THR A N 1
ATOM 3737 C CA . THR A 1 474 ? 24.631 -4.685 -19.111 1.00 97.44 474 THR A CA 1
ATOM 3738 C C . THR A 1 474 ? 23.319 -5.433 -19.350 1.00 97.44 474 THR A C 1
ATOM 3740 O O . THR A 1 474 ? 23.293 -6.432 -20.072 1.00 97.44 474 THR A O 1
ATOM 3743 N N . GLY A 1 475 ? 22.209 -4.898 -18.836 1.00 97.75 475 GLY A N 1
ATOM 3744 C CA . GLY A 1 475 ? 20.884 -5.464 -19.069 1.00 97.75 475 GLY A CA 1
ATOM 3745 C C . GLY A 1 475 ? 20.448 -5.402 -20.537 1.00 97.75 475 GLY A C 1
ATOM 3746 O O . GLY A 1 475 ? 19.947 -6.386 -21.082 1.00 97.75 475 GLY A O 1
ATOM 3747 N N . LEU A 1 476 ? 20.672 -4.274 -21.215 1.00 98.50 476 LEU A N 1
ATOM 3748 C CA . LEU A 1 476 ? 20.326 -4.123 -22.631 1.00 98.50 476 LEU A CA 1
ATOM 3749 C C . LEU A 1 476 ? 21.144 -5.048 -23.530 1.00 98.50 476 LEU A C 1
ATOM 3751 O O . LEU A 1 476 ? 20.565 -5.674 -24.413 1.00 98.50 476 LEU A O 1
ATOM 3755 N N . ALA A 1 477 ? 22.449 -5.201 -23.281 1.00 98.31 477 ALA A N 1
ATOM 3756 C CA . ALA A 1 477 ? 23.285 -6.152 -24.012 1.00 98.31 477 ALA A CA 1
ATOM 3757 C C . ALA A 1 477 ? 22.712 -7.569 -23.912 1.00 98.31 477 ALA A C 1
ATOM 3759 O O . ALA A 1 477 ? 22.581 -8.259 -24.926 1.00 98.31 477 ALA A O 1
ATOM 3760 N N . ARG A 1 478 ? 22.260 -7.961 -22.711 1.00 98.06 478 ARG A N 1
ATOM 3761 C CA . ARG A 1 478 ? 21.549 -9.223 -22.525 1.00 98.06 478 ARG A CA 1
ATOM 3762 C C . ARG A 1 478 ? 20.275 -9.270 -23.366 1.00 98.06 478 ARG A C 1
ATOM 3764 O O . ARG A 1 478 ? 20.173 -10.153 -24.209 1.00 98.06 478 ARG A O 1
ATOM 3771 N N . LEU A 1 479 ? 19.323 -8.349 -23.194 1.00 98.12 479 LEU A N 1
ATOM 3772 C CA . LEU A 1 479 ? 18.055 -8.369 -23.948 1.00 98.12 479 LEU A CA 1
ATOM 3773 C C . LEU A 1 479 ? 18.272 -8.419 -25.468 1.00 98.12 479 LEU A C 1
ATOM 3775 O O . LEU A 1 479 ? 17.625 -9.209 -26.161 1.00 98.12 479 LEU A O 1
ATOM 3779 N N . HIS A 1 480 ? 19.218 -7.627 -25.975 1.00 98.31 480 HIS A N 1
ATOM 3780 C CA . HIS A 1 480 ? 19.540 -7.534 -27.398 1.00 98.31 480 HIS A CA 1
ATOM 3781 C C . HIS A 1 480 ? 20.108 -8.849 -27.943 1.00 98.31 480 HIS A C 1
ATOM 3783 O O . HIS A 1 480 ? 19.717 -9.258 -29.036 1.00 98.31 480 HIS A O 1
ATOM 3789 N N . GLN A 1 481 ? 20.933 -9.564 -27.168 1.00 98.06 481 GLN A N 1
ATOM 3790 C CA . GLN A 1 481 ? 21.394 -10.919 -27.501 1.00 98.06 481 GLN A CA 1
ATOM 3791 C C . GLN A 1 481 ? 20.222 -11.904 -27.669 1.00 98.06 481 GLN A C 1
ATOM 3793 O O . GLN A 1 481 ? 20.270 -12.794 -28.513 1.00 98.06 481 GLN A O 1
ATOM 3798 N N . GLY A 1 482 ? 19.148 -11.723 -26.892 1.00 97.19 482 GLY A N 1
ATOM 3799 C CA . GLY A 1 482 ? 17.911 -12.509 -26.981 1.00 97.19 482 GLY A CA 1
ATOM 3800 C C . GLY A 1 482 ? 16.960 -12.078 -28.099 1.00 97.19 482 GLY A C 1
ATOM 3801 O O . GLY A 1 482 ? 15.837 -12.574 -28.168 1.00 97.19 482 GLY A O 1
ATOM 3802 N N . ASN A 1 483 ? 17.376 -11.145 -28.963 1.00 97.56 483 ASN A N 1
ATOM 3803 C CA . ASN A 1 483 ? 16.549 -10.526 -30.000 1.00 97.56 483 ASN A CA 1
ATOM 3804 C C . ASN A 1 483 ? 15.327 -9.756 -29.447 1.00 97.56 483 ASN A C 1
ATOM 3806 O O . ASN A 1 483 ? 14.330 -9.570 -30.155 1.00 97.56 483 ASN A O 1
ATOM 3810 N N . PHE A 1 484 ? 15.403 -9.286 -28.199 1.00 98.31 484 PHE A N 1
ATOM 3811 C CA . PHE A 1 484 ? 14.389 -8.448 -27.561 1.00 98.31 484 PHE A CA 1
ATOM 3812 C C . PHE A 1 484 ? 14.802 -6.975 -27.567 1.00 98.31 484 PHE A C 1
ATOM 3814 O O . PHE A 1 484 ? 15.982 -6.651 -27.464 1.00 98.31 484 PHE A O 1
ATOM 3821 N N . VAL A 1 485 ? 13.815 -6.087 -27.663 1.00 97.62 485 VAL A N 1
ATOM 3822 C CA . VAL A 1 485 ? 13.954 -4.634 -27.501 1.00 97.62 485 VAL A CA 1
ATOM 3823 C C . VAL A 1 485 ? 12.957 -4.137 -26.460 1.00 97.62 485 VAL A C 1
ATOM 3825 O O . VAL A 1 485 ? 11.830 -4.640 -26.395 1.00 97.62 485 VAL A O 1
ATOM 3828 N N . HIS A 1 486 ? 13.359 -3.162 -25.647 1.00 97.25 486 HIS A N 1
ATOM 3829 C CA . HIS A 1 486 ? 12.554 -2.663 -24.529 1.00 97.25 486 HIS A CA 1
ATOM 3830 C C . HIS A 1 486 ? 11.437 -1.720 -24.983 1.00 97.25 486 HIS A C 1
ATOM 3832 O O . HIS A 1 486 ? 10.309 -1.810 -24.503 1.00 97.25 486 HIS A O 1
ATOM 3838 N N . ARG A 1 487 ? 11.740 -0.836 -25.943 1.00 95.62 487 ARG A N 1
ATOM 3839 C CA . ARG A 1 487 ? 10.816 0.122 -26.581 1.00 95.62 487 ARG A CA 1
ATOM 3840 C C . ARG A 1 487 ? 10.344 1.294 -25.727 1.00 95.62 487 ARG A C 1
ATOM 3842 O O . ARG A 1 487 ? 9.964 2.304 -26.312 1.00 95.62 487 ARG A O 1
ATOM 3849 N N . ASP A 1 488 ? 10.422 1.212 -24.404 1.00 95.12 488 ASP A N 1
ATOM 3850 C CA . ASP A 1 488 ? 10.071 2.314 -23.492 1.00 95.12 488 ASP A CA 1
ATOM 3851 C C . ASP A 1 488 ? 11.227 2.673 -22.536 1.00 95.12 488 ASP A C 1
ATOM 3853 O O . ASP A 1 488 ? 11.096 2.614 -21.317 1.00 95.12 488 ASP A O 1
ATOM 3857 N N . ILE A 1 489 ? 12.420 2.953 -23.073 1.00 96.06 489 ILE A N 1
ATOM 3858 C CA . ILE A 1 489 ? 13.572 3.381 -22.257 1.00 96.06 489 ILE A CA 1
ATOM 3859 C C . ILE A 1 489 ? 13.386 4.838 -21.824 1.00 96.06 489 ILE A C 1
ATOM 3861 O O . ILE A 1 489 ? 13.367 5.741 -22.661 1.00 96.06 489 ILE A O 1
ATOM 3865 N N . ARG A 1 490 ? 13.255 5.054 -20.512 1.00 94.88 490 ARG A N 1
ATOM 3866 C CA . ARG A 1 490 ? 13.097 6.365 -19.866 1.00 94.88 490 ARG A CA 1
ATOM 3867 C C . ARG A 1 490 ? 13.379 6.266 -18.366 1.00 94.88 490 ARG A C 1
ATOM 3869 O O . ARG A 1 490 ? 13.245 5.190 -17.791 1.00 94.88 490 ARG A O 1
ATOM 3876 N N . LEU A 1 491 ? 13.690 7.397 -17.723 1.00 94.25 491 LEU A N 1
ATOM 3877 C CA . LEU A 1 491 ? 14.040 7.442 -16.293 1.00 94.25 491 LEU A CA 1
ATOM 3878 C C . LEU A 1 491 ? 13.003 6.794 -15.358 1.00 94.25 491 LEU A C 1
ATOM 3880 O O . LEU A 1 491 ? 13.425 6.077 -14.457 1.00 94.25 491 LEU A O 1
ATOM 3884 N N . PRO A 1 492 ? 11.677 6.965 -15.551 1.00 93.25 492 PRO A N 1
ATOM 3885 C CA . PRO A 1 492 ? 10.685 6.284 -14.713 1.00 93.25 492 PRO A CA 1
ATOM 3886 C C . PRO A 1 492 ? 10.760 4.750 -14.736 1.00 93.25 492 PRO A C 1
ATOM 3888 O O . PRO A 1 492 ? 10.310 4.112 -13.789 1.00 93.25 492 PRO A O 1
ATOM 3891 N N . ASN A 1 493 ? 11.348 4.168 -15.786 1.00 95.62 493 ASN A N 1
ATOM 3892 C CA . ASN A 1 493 ? 11.492 2.723 -15.960 1.00 95.62 493 ASN A CA 1
ATOM 3893 C C . ASN A 1 493 ? 12.867 2.218 -15.484 1.00 95.62 493 ASN A C 1
ATOM 3895 O O . ASN A 1 493 ? 13.243 1.079 -15.756 1.00 95.62 493 ASN A O 1
ATOM 3899 N N . VAL A 1 494 ? 13.620 3.055 -14.764 1.00 96.94 494 VAL A N 1
ATOM 3900 C CA . VAL A 1 494 ? 14.865 2.685 -14.092 1.00 96.94 494 VAL A CA 1
ATOM 3901 C C . VAL A 1 494 ? 14.695 2.887 -12.592 1.00 96.94 494 VAL A C 1
ATOM 3903 O O . VAL A 1 494 ? 14.416 3.990 -12.117 1.00 96.94 494 VAL A O 1
ATOM 3906 N N . VAL A 1 495 ? 14.889 1.814 -11.830 1.00 94.56 495 VAL A N 1
ATOM 3907 C CA . VAL A 1 495 ? 14.821 1.854 -10.365 1.00 94.56 495 VAL A CA 1
ATOM 3908 C C . VAL A 1 495 ? 16.195 1.654 -9.748 1.00 94.56 495 VAL A C 1
ATOM 3910 O O . VAL A 1 495 ? 17.017 0.906 -10.275 1.00 94.56 495 VAL A O 1
ATOM 3913 N N . TYR A 1 496 ? 16.431 2.323 -8.624 1.00 93.81 496 TYR A N 1
ATOM 3914 C CA . TYR A 1 496 ? 17.576 2.091 -7.759 1.00 93.81 496 TYR A CA 1
ATOM 3915 C C . TYR A 1 496 ? 17.215 1.054 -6.691 1.00 93.81 496 TYR A C 1
ATOM 3917 O O . TYR A 1 496 ? 16.220 1.211 -5.983 1.00 93.81 496 TYR A O 1
ATOM 3925 N N . VAL A 1 497 ? 18.015 -0.001 -6.585 1.00 90.38 497 VAL A N 1
ATOM 3926 C CA . VAL A 1 497 ? 17.906 -1.076 -5.598 1.00 90.38 497 VAL A CA 1
ATOM 3927 C C . VAL A 1 497 ? 19.082 -0.928 -4.630 1.00 90.38 497 VAL A C 1
ATOM 3929 O O . VAL A 1 497 ? 20.217 -1.224 -5.017 1.00 90.38 497 VAL A O 1
ATOM 3932 N N . PRO A 1 498 ? 18.845 -0.439 -3.398 1.00 81.12 498 PRO A N 1
ATOM 3933 C CA . PRO A 1 498 ? 19.878 -0.387 -2.371 1.00 81.12 498 PRO A CA 1
ATOM 3934 C C . PRO A 1 498 ? 20.451 -1.784 -2.095 1.00 81.12 498 PRO A C 1
ATOM 3936 O O . PRO A 1 498 ? 19.713 -2.765 -2.120 1.00 81.12 498 PRO A O 1
ATOM 3939 N N . GLU A 1 499 ? 21.756 -1.860 -1.821 1.00 71.69 499 GLU A N 1
ATOM 3940 C CA . GLU A 1 499 ? 22.428 -3.088 -1.357 1.00 71.69 499 GLU A CA 1
ATOM 3941 C C . GLU A 1 499 ? 22.279 -4.298 -2.302 1.00 71.69 499 GLU A C 1
ATOM 3943 O O . GLU A 1 499 ? 22.165 -5.444 -1.869 1.00 71.69 499 GLU A O 1
ATOM 3948 N N . SER A 1 500 ? 22.308 -4.056 -3.618 1.00 72.62 500 SER A N 1
ATOM 3949 C CA . SER A 1 500 ? 22.289 -5.134 -4.613 1.00 72.62 500 SER A CA 1
ATOM 3950 C C . SER A 1 500 ? 23.482 -6.090 -4.407 1.00 72.62 500 SER A C 1
ATOM 3952 O O . SER A 1 500 ? 24.624 -5.611 -4.383 1.00 72.62 500 SER A O 1
ATOM 3954 N N . PRO A 1 501 ? 23.270 -7.423 -4.308 1.00 64.81 501 PRO A N 1
ATOM 3955 C CA . PRO A 1 501 ? 24.329 -8.400 -4.016 1.00 64.81 501 PRO A CA 1
ATOM 3956 C C . PRO A 1 501 ? 25.518 -8.323 -4.980 1.00 64.81 501 PRO A C 1
ATOM 3958 O O . PRO A 1 501 ? 26.669 -8.479 -4.578 1.00 64.81 501 PRO A O 1
ATOM 3961 N N . ASP A 1 502 ? 25.235 -8.006 -6.244 1.00 71.62 502 ASP A N 1
ATOM 3962 C CA . ASP A 1 502 ? 26.222 -7.971 -7.324 1.00 71.62 502 ASP A CA 1
ATOM 3963 C C . ASP A 1 502 ? 26.769 -6.556 -7.590 1.00 71.62 502 ASP A C 1
ATOM 3965 O O . ASP A 1 502 ? 27.428 -6.323 -8.601 1.00 71.62 502 ASP A O 1
ATOM 3969 N N . LYS A 1 503 ? 26.478 -5.580 -6.712 1.00 74.81 503 LYS A N 1
ATOM 3970 C CA . LYS A 1 503 ? 26.770 -4.140 -6.897 1.00 74.81 503 LYS A CA 1
ATOM 3971 C C . LYS A 1 503 ? 26.085 -3.501 -8.118 1.00 74.81 503 LYS A C 1
ATOM 3973 O O . LYS A 1 503 ? 26.425 -2.386 -8.511 1.00 74.81 503 LYS A O 1
ATOM 3978 N N . PHE A 1 504 ? 25.087 -4.169 -8.698 1.00 86.62 504 PHE A N 1
ATOM 3979 C CA . PHE A 1 504 ? 24.228 -3.620 -9.749 1.00 86.62 504 PHE A CA 1
ATOM 3980 C C . PHE A 1 504 ? 23.004 -2.958 -9.124 1.00 86.62 504 PHE A C 1
ATOM 3982 O O . PHE A 1 504 ? 21.942 -3.570 -8.997 1.00 86.62 504 PHE A O 1
ATOM 3989 N N . ASN A 1 505 ? 23.173 -1.704 -8.711 1.00 92.81 505 ASN A N 1
ATOM 3990 C CA . ASN A 1 505 ? 22.144 -0.971 -7.974 1.00 92.81 505 ASN A CA 1
ATOM 3991 C C . ASN A 1 505 ? 21.073 -0.343 -8.873 1.00 92.81 505 ASN A C 1
ATOM 3993 O O . ASN A 1 505 ? 20.120 0.212 -8.351 1.00 92.81 505 ASN A O 1
ATOM 3997 N N . TYR A 1 506 ? 21.196 -0.399 -10.201 1.00 96.06 506 TYR A N 1
ATOM 3998 C CA . TYR A 1 506 ? 20.198 0.165 -11.114 1.00 96.06 506 TYR A CA 1
ATOM 3999 C C . TYR A 1 506 ? 19.609 -0.925 -11.994 1.00 96.06 506 TYR A C 1
ATOM 4001 O O . TYR A 1 506 ? 20.338 -1.721 -12.583 1.00 96.06 506 TYR A O 1
ATOM 4009 N N . VAL A 1 507 ? 18.284 -0.958 -12.085 1.00 96.69 507 VAL A N 1
ATOM 4010 C CA . VAL A 1 507 ? 17.555 -2.030 -12.757 1.00 96.69 507 VAL A CA 1
ATOM 4011 C C . VAL A 1 507 ? 16.542 -1.448 -13.732 1.00 96.69 507 VAL A C 1
ATOM 4013 O O . VAL A 1 507 ? 15.732 -0.599 -13.359 1.00 96.69 507 VAL A O 1
ATOM 4016 N N . LEU A 1 508 ? 16.582 -1.927 -14.977 1.00 97.81 508 LEU A N 1
ATOM 4017 C CA . LEU A 1 508 ? 15.579 -1.640 -15.995 1.00 97.81 508 LEU A CA 1
ATOM 4018 C C . LEU A 1 508 ? 14.327 -2.494 -15.748 1.00 97.81 508 LEU A C 1
ATOM 4020 O O . LEU A 1 508 ? 14.412 -3.724 -15.663 1.00 97.81 508 LEU A O 1
ATOM 4024 N N . ILE A 1 509 ? 13.177 -1.834 -15.645 1.00 96.81 509 ILE A N 1
ATOM 4025 C CA . ILE A 1 509 ? 11.860 -2.430 -15.386 1.00 96.81 509 ILE A CA 1
ATOM 4026 C C . ILE A 1 509 ? 10.878 -2.079 -16.518 1.00 96.81 509 ILE A C 1
ATOM 4028 O O . ILE A 1 509 ? 11.221 -1.317 -17.410 1.00 96.81 509 ILE A O 1
ATOM 4032 N N . ASP A 1 510 ? 9.636 -2.574 -16.435 1.00 95.62 510 ASP A N 1
ATOM 4033 C CA . ASP A 1 510 ? 8.524 -2.227 -17.347 1.00 95.62 510 ASP A CA 1
ATOM 4034 C C . ASP A 1 510 ? 8.650 -2.796 -18.778 1.00 95.62 510 ASP A C 1
ATOM 4036 O O . ASP A 1 510 ? 8.629 -2.088 -19.785 1.00 95.62 510 ASP A O 1
ATOM 4040 N N . PHE A 1 511 ? 8.749 -4.127 -18.879 1.00 97.31 511 PHE A N 1
ATOM 4041 C CA . PHE A 1 511 ? 8.869 -4.841 -20.160 1.00 97.31 511 PHE A CA 1
ATOM 4042 C C . PHE A 1 511 ? 7.563 -4.885 -20.963 1.00 97.31 511 PHE A C 1
ATOM 4044 O O . PHE A 1 511 ? 7.534 -5.417 -22.076 1.00 97.31 511 PHE A O 1
ATOM 4051 N N . GLU A 1 512 ? 6.464 -4.343 -20.443 1.00 96.12 512 GLU A N 1
ATOM 4052 C CA . GLU A 1 512 ? 5.136 -4.444 -21.042 1.00 96.12 512 GLU A CA 1
ATOM 4053 C C . GLU A 1 512 ? 4.966 -3.697 -22.370 1.00 96.12 512 GLU A C 1
ATOM 4055 O O . GLU A 1 512 ? 3.977 -3.941 -23.061 1.00 96.12 512 GLU A O 1
ATOM 4060 N N . HIS A 1 513 ? 5.939 -2.894 -22.807 1.00 94.81 513 HIS A N 1
ATOM 4061 C CA . HIS A 1 513 ? 6.027 -2.380 -24.184 1.00 94.81 513 HIS A CA 1
ATOM 4062 C C . HIS A 1 513 ? 7.014 -3.152 -25.081 1.00 94.81 513 HIS A C 1
ATOM 4064 O O . HIS A 1 513 ? 7.027 -2.956 -26.302 1.00 94.81 513 HIS A O 1
ATOM 4070 N N . GLY A 1 514 ? 7.782 -4.079 -24.507 1.00 95.56 514 GLY A N 1
ATOM 4071 C CA . GLY A 1 514 ? 8.843 -4.827 -25.170 1.00 95.56 514 GLY A CA 1
ATOM 4072 C C . GLY A 1 514 ? 8.356 -5.705 -26.319 1.00 95.56 514 GLY A C 1
ATOM 4073 O O . GLY A 1 514 ? 7.204 -6.170 -26.345 1.00 95.56 514 GLY A O 1
ATOM 4074 N N . PHE A 1 515 ? 9.242 -5.914 -27.296 1.00 95.19 515 PHE A N 1
ATOM 4075 C CA . PHE A 1 515 ? 8.963 -6.694 -28.503 1.00 95.19 515 PHE A CA 1
ATOM 4076 C C . PHE A 1 515 ? 10.224 -7.360 -29.085 1.00 95.19 515 PHE A C 1
ATOM 4078 O O . PHE A 1 515 ? 11.336 -7.094 -28.641 1.00 95.19 515 PHE A O 1
ATOM 4085 N N . CYS A 1 516 ? 10.067 -8.234 -30.083 1.00 95.12 516 CYS A N 1
ATOM 4086 C CA . CYS A 1 516 ? 11.182 -8.663 -30.930 1.00 95.12 516 CYS A CA 1
ATOM 4087 C C . CYS A 1 516 ? 11.787 -7.477 -31.695 1.00 95.12 516 CYS A C 1
ATOM 4089 O O . CYS A 1 516 ? 11.065 -6.608 -32.193 1.00 95.12 516 CYS A O 1
ATOM 4091 N N . ASN A 1 517 ? 13.107 -7.497 -31.846 1.00 94.38 517 ASN A N 1
ATOM 4092 C CA . ASN A 1 517 ? 13.852 -6.577 -32.699 1.00 94.38 517 ASN A CA 1
ATOM 4093 C C . ASN A 1 517 ? 13.324 -6.583 -34.151 1.00 94.38 517 ASN A C 1
ATOM 4095 O O . ASN A 1 517 ? 12.885 -7.618 -34.655 1.00 94.38 517 ASN A O 1
ATOM 4099 N N . ARG A 1 518 ? 13.412 -5.432 -34.834 1.00 89.75 518 ARG A N 1
ATOM 4100 C CA . ARG A 1 518 ? 12.994 -5.220 -36.237 1.00 89.75 518 ARG A CA 1
ATOM 4101 C C . ARG A 1 518 ? 11.512 -5.505 -36.514 1.00 89.75 518 ARG A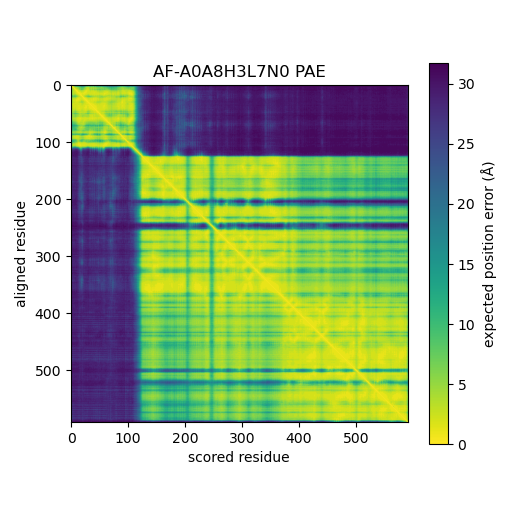 C 1
ATOM 4103 O O . ARG A 1 518 ? 11.138 -5.891 -37.618 1.00 89.75 518 ARG A O 1
ATOM 4110 N N . ARG A 1 519 ? 10.642 -5.276 -35.531 1.00 85.00 519 ARG A N 1
ATOM 4111 C CA . ARG A 1 519 ? 9.183 -5.284 -35.717 1.00 85.00 519 ARG A CA 1
ATOM 4112 C C . ARG A 1 519 ? 8.716 -3.909 -36.204 1.00 85.00 519 ARG A C 1
ATOM 4114 O O . ARG A 1 519 ? 9.189 -2.885 -35.706 1.00 85.00 519 ARG A O 1
ATOM 4121 N N . ALA A 1 520 ? 7.797 -3.892 -37.172 1.00 83.94 520 ALA A N 1
ATOM 4122 C CA . ALA A 1 520 ? 7.146 -2.661 -37.612 1.00 83.94 520 ALA A CA 1
ATOM 4123 C C . ALA A 1 520 ? 6.390 -2.035 -36.432 1.00 83.94 520 ALA A C 1
ATOM 4125 O O . ALA A 1 520 ? 5.682 -2.733 -35.698 1.00 83.94 520 ALA A O 1
ATOM 4126 N N . CYS A 1 521 ? 6.589 -0.737 -36.226 1.00 80.06 521 CYS A N 1
ATOM 4127 C CA . CYS A 1 521 ? 6.070 -0.016 -35.076 1.00 80.06 521 CYS A CA 1
ATOM 4128 C C . CYS A 1 521 ? 5.015 0.991 -35.533 1.00 80.06 521 CYS A C 1
ATOM 4130 O O . CYS A 1 521 ? 5.354 2.071 -36.006 1.00 80.06 521 CYS A O 1
ATOM 4132 N N . ASN A 1 522 ? 3.739 0.638 -35.372 1.00 73.81 522 ASN A N 1
ATOM 4133 C CA . ASN A 1 522 ? 2.624 1.515 -35.752 1.00 73.81 522 ASN A CA 1
ATOM 4134 C C . ASN A 1 522 ? 2.250 2.511 -34.639 1.00 73.81 522 ASN A C 1
ATOM 4136 O O . ASN A 1 522 ? 1.531 3.473 -34.886 1.00 73.81 522 ASN A O 1
ATOM 4140 N N . GLU A 1 523 ? 2.737 2.288 -33.417 1.00 73.06 523 GLU A N 1
ATOM 4141 C CA . GLU A 1 523 ? 2.504 3.153 -32.259 1.00 73.06 523 GLU A CA 1
ATOM 4142 C C . GLU A 1 523 ? 3.714 4.068 -32.027 1.00 73.06 523 GLU A C 1
ATOM 4144 O O . GLU A 1 523 ? 4.859 3.608 -32.038 1.00 73.06 523 GLU A O 1
ATOM 4149 N N . LYS A 1 524 ? 3.467 5.360 -31.783 1.00 78.88 524 LYS A N 1
ATOM 4150 C CA . LYS A 1 524 ? 4.483 6.315 -31.320 1.00 78.88 524 LYS A CA 1
ATOM 4151 C C . LYS A 1 524 ? 4.254 6.594 -29.835 1.00 78.88 524 LYS A C 1
ATOM 4153 O O . LYS A 1 524 ? 3.302 7.281 -29.479 1.00 78.88 524 LYS A O 1
ATOM 4158 N N . LEU A 1 525 ? 5.113 6.046 -28.974 1.00 85.62 525 LEU A N 1
ATOM 4159 C CA . LEU A 1 525 ? 5.083 6.349 -27.539 1.00 85.62 525 LEU A CA 1
ATOM 4160 C C . LEU A 1 525 ? 5.518 7.800 -27.289 1.00 85.62 525 LEU A C 1
ATOM 4162 O O . LEU A 1 525 ? 6.211 8.393 -28.115 1.00 85.62 525 LEU A O 1
ATOM 4166 N N . SER A 1 526 ? 5.168 8.356 -26.125 1.00 77.75 526 SER A N 1
ATOM 4167 C CA . SER A 1 526 ? 5.323 9.784 -25.782 1.00 77.75 526 SER A CA 1
ATOM 4168 C C . SER A 1 526 ? 6.768 10.318 -25.731 1.00 77.75 526 SER A C 1
ATOM 4170 O O . SER A 1 526 ? 6.974 11.477 -25.393 1.00 77.75 526 SER A O 1
ATOM 4172 N N . GLY A 1 527 ? 7.775 9.502 -26.053 1.00 82.44 527 GLY A N 1
ATOM 4173 C CA . GLY A 1 527 ? 9.178 9.910 -26.186 1.00 82.44 527 GLY A CA 1
ATOM 4174 C C . GLY A 1 527 ? 9.766 9.695 -27.583 1.00 82.44 527 GLY A C 1
ATOM 4175 O O . GLY A 1 527 ? 10.955 9.950 -27.774 1.00 82.44 527 GLY A O 1
ATOM 4176 N N . TYR A 1 528 ? 8.976 9.198 -28.538 1.00 92.50 528 TYR A N 1
ATOM 4177 C CA . TYR A 1 528 ? 9.451 8.902 -29.887 1.00 92.50 528 TYR A CA 1
ATOM 4178 C C . TYR A 1 528 ? 9.502 10.174 -30.728 1.00 92.50 528 TYR A C 1
ATOM 4180 O O . TYR A 1 528 ? 8.609 11.014 -30.679 1.00 92.50 528 TYR A O 1
ATOM 4188 N N . ASP A 1 529 ? 10.539 10.265 -31.543 1.00 92.94 529 ASP A N 1
ATOM 4189 C CA . ASP A 1 529 ? 10.730 11.281 -32.573 1.00 92.94 529 ASP A CA 1
ATOM 4190 C C . ASP A 1 529 ? 11.071 10.613 -33.914 1.00 92.94 529 ASP A C 1
ATOM 4192 O O . ASP A 1 529 ? 11.122 9.381 -34.029 1.00 92.94 529 ASP A O 1
ATOM 4196 N N . ASP A 1 530 ? 11.316 11.430 -34.935 1.00 91.06 530 ASP A N 1
ATOM 4197 C CA . ASP A 1 530 ? 11.587 10.957 -36.296 1.00 91.06 530 ASP A CA 1
ATOM 4198 C C . ASP A 1 530 ? 12.888 10.149 -36.408 1.00 91.06 530 ASP A C 1
ATOM 4200 O O . ASP A 1 530 ? 13.035 9.330 -37.314 1.00 91.06 530 ASP A O 1
ATOM 4204 N N . ASN A 1 531 ? 13.793 10.297 -35.439 1.00 93.38 531 ASN A N 1
ATOM 4205 C CA . ASN A 1 531 ? 15.037 9.543 -35.373 1.00 93.38 531 ASN A CA 1
ATOM 4206 C C . ASN A 1 531 ? 14.900 8.250 -34.575 1.00 93.38 531 ASN A C 1
ATOM 4208 O O . ASN A 1 531 ? 15.835 7.458 -34.567 1.00 93.38 531 ASN A O 1
ATOM 4212 N N . THR A 1 532 ? 13.773 7.987 -33.910 1.00 94.00 532 THR A N 1
ATOM 4213 C CA . THR A 1 532 ? 13.615 6.806 -33.051 1.00 94.00 532 THR A CA 1
ATOM 4214 C C . THR A 1 532 ? 13.480 5.522 -33.868 1.00 94.00 532 THR A C 1
ATOM 4216 O O . THR A 1 532 ? 14.140 4.516 -33.581 1.00 94.00 532 THR A O 1
ATOM 4219 N N . LEU A 1 533 ? 12.693 5.547 -34.941 1.00 93.88 533 LEU A N 1
ATOM 4220 C CA . LEU A 1 533 ? 12.520 4.407 -35.846 1.00 93.88 533 LEU A CA 1
ATOM 4221 C C . LEU A 1 533 ? 13.581 4.418 -36.955 1.00 93.88 533 LEU A C 1
ATOM 4223 O O . LEU A 1 533 ? 14.308 5.390 -37.144 1.00 93.88 533 LEU A O 1
ATOM 4227 N N . THR A 1 534 ? 13.730 3.306 -37.668 1.00 92.00 534 THR A N 1
ATOM 4228 C CA . THR A 1 534 ? 14.440 3.312 -38.958 1.00 92.00 534 THR A CA 1
ATOM 4229 C C . THR A 1 534 ? 13.609 4.059 -40.002 1.00 92.00 534 THR A C 1
ATOM 4231 O O . THR A 1 534 ? 12.389 4.117 -39.863 1.00 92.00 534 THR A O 1
ATOM 4234 N N . THR A 1 535 ? 14.212 4.472 -41.117 1.00 89.94 535 THR A N 1
ATOM 4235 C CA . THR A 1 535 ? 13.485 5.034 -42.276 1.00 89.94 535 THR A CA 1
ATOM 4236 C C . THR A 1 535 ? 12.356 4.132 -42.791 1.00 89.94 535 THR A C 1
ATOM 4238 O O . THR A 1 535 ? 11.350 4.629 -43.280 1.00 89.94 535 THR A O 1
ATOM 4241 N N . ALA A 1 536 ? 12.478 2.813 -42.620 1.00 90.19 536 ALA A N 1
ATOM 4242 C CA . ALA A 1 536 ? 11.445 1.837 -42.969 1.00 90.19 536 ALA A CA 1
ATOM 4243 C C . ALA A 1 536 ? 10.406 1.564 -41.851 1.00 90.19 536 ALA A C 1
ATOM 4245 O O . ALA A 1 536 ? 9.645 0.607 -41.944 1.00 90.19 536 ALA A O 1
ATOM 4246 N N . GLY A 1 537 ? 10.374 2.361 -40.775 1.00 91.69 537 GLY A N 1
ATOM 4247 C CA . GLY A 1 537 ? 9.361 2.265 -39.709 1.00 91.69 537 GLY A CA 1
ATOM 4248 C C . GLY A 1 537 ? 9.573 1.159 -38.662 1.00 91.69 537 GLY A C 1
ATOM 4249 O O . GLY A 1 537 ? 8.671 0.867 -37.874 1.00 91.69 537 GLY A O 1
ATOM 4250 N N . TYR A 1 538 ? 10.750 0.530 -38.618 1.00 93.31 538 TYR A N 1
ATOM 4251 C CA . TYR A 1 538 ? 11.076 -0.509 -37.638 1.00 93.31 538 TYR A CA 1
ATOM 4252 C C . TYR A 1 538 ? 11.674 0.058 -36.347 1.00 93.31 538 TYR A C 1
ATOM 4254 O O . TYR A 1 538 ? 12.502 0.972 -36.380 1.00 93.31 538 TYR A O 1
ATOM 4262 N N . TYR A 1 539 ? 11.312 -0.549 -35.213 1.00 95.12 539 TYR A N 1
ATOM 4263 C CA . TYR A 1 539 ? 12.022 -0.358 -33.946 1.00 95.12 539 TYR A CA 1
ATOM 4264 C C . TYR A 1 539 ? 13.120 -1.418 -33.799 1.00 95.12 539 TYR A C 1
ATOM 4266 O O . TYR A 1 539 ? 12.891 -2.599 -34.076 1.00 95.12 539 TYR A O 1
ATOM 4274 N N . THR A 1 540 ? 14.317 -1.010 -33.375 1.00 96.19 540 THR A N 1
ATOM 4275 C CA . THR A 1 540 ? 15.503 -1.882 -33.347 1.00 96.19 540 THR A CA 1
ATOM 4276 C C . THR A 1 540 ? 16.296 -1.782 -32.049 1.00 96.19 540 THR A C 1
ATOM 4278 O O . THR A 1 540 ? 16.022 -0.927 -31.213 1.00 96.19 540 THR A O 1
ATOM 4281 N N . THR A 1 541 ? 17.312 -2.628 -31.877 1.00 97.44 541 THR A N 1
ATOM 4282 C CA . THR A 1 541 ? 18.243 -2.526 -30.741 1.00 97.44 541 THR A CA 1
ATOM 4283 C C . THR A 1 541 ? 18.914 -1.155 -30.669 1.00 97.44 541 THR A C 1
ATOM 4285 O O . THR A 1 541 ? 19.011 -0.582 -29.591 1.00 97.44 541 THR A O 1
ATOM 4288 N N . THR A 1 542 ? 19.282 -0.552 -31.803 1.00 96.75 542 THR A N 1
ATOM 4289 C CA . THR A 1 542 ? 19.833 0.813 -31.826 1.00 96.75 542 THR A CA 1
ATOM 4290 C C . THR A 1 542 ? 18.776 1.886 -31.558 1.00 96.75 542 THR A C 1
ATOM 4292 O O . THR A 1 542 ? 19.126 2.990 -31.153 1.00 96.75 542 THR A O 1
ATOM 4295 N N . SER A 1 543 ? 17.482 1.578 -31.699 1.00 96.81 543 SER A N 1
ATOM 4296 C CA . SER A 1 543 ? 16.402 2.447 -31.215 1.00 96.81 543 SER A CA 1
ATOM 4297 C C . SER A 1 543 ? 16.340 2.484 -29.681 1.00 96.81 543 SER A C 1
ATOM 4299 O O . SER A 1 543 ? 16.144 3.567 -29.135 1.00 96.81 543 SER A O 1
ATOM 4301 N N . ASP A 1 544 ? 16.574 1.363 -28.980 1.00 97.62 544 ASP A N 1
ATOM 4302 C CA . ASP A 1 544 ? 16.729 1.384 -27.510 1.00 97.62 544 ASP A CA 1
ATOM 4303 C C . ASP A 1 544 ? 17.946 2.239 -27.115 1.00 97.62 544 ASP A C 1
ATOM 4305 O O . ASP A 1 544 ? 17.856 3.058 -26.204 1.00 97.62 544 ASP A O 1
ATOM 4309 N N . MET A 1 545 ? 19.069 2.096 -27.833 1.00 98.25 545 MET A N 1
ATOM 4310 C CA . MET A 1 545 ? 20.287 2.883 -27.580 1.00 98.25 545 MET A CA 1
ATOM 4311 C C . MET A 1 545 ? 20.069 4.383 -27.816 1.00 98.25 545 MET A C 1
ATOM 4313 O O . MET A 1 545 ? 20.542 5.205 -27.036 1.00 98.25 545 MET A O 1
ATOM 4317 N N . TYR A 1 546 ? 19.301 4.742 -28.846 1.00 97.94 546 TYR A N 1
ATOM 4318 C CA . TYR A 1 546 ? 18.890 6.120 -29.107 1.00 97.94 546 TYR A CA 1
ATOM 4319 C C . TYR A 1 546 ? 18.063 6.698 -27.953 1.00 97.94 546 TYR A C 1
ATOM 4321 O O . TYR A 1 546 ? 18.369 7.776 -27.444 1.00 97.94 546 TYR A O 1
ATOM 4329 N N . GLN A 1 547 ? 17.048 5.958 -27.494 1.00 97.44 547 GLN A N 1
ATOM 4330 C CA . GLN A 1 547 ? 16.214 6.369 -26.361 1.00 97.44 547 GLN A CA 1
ATOM 4331 C C . GLN A 1 547 ? 17.030 6.485 -25.068 1.00 97.44 547 GLN A C 1
ATOM 4333 O O . GLN A 1 547 ? 16.803 7.399 -24.277 1.00 97.44 547 GLN A O 1
ATOM 4338 N N . LEU A 1 548 ? 18.023 5.614 -24.875 1.00 97.44 548 LEU A N 1
ATOM 4339 C CA . LEU A 1 548 ? 18.972 5.709 -23.770 1.00 97.44 548 LEU A CA 1
ATOM 4340 C C . LEU A 1 548 ? 19.820 6.990 -23.850 1.00 97.44 548 LEU A C 1
ATOM 4342 O O . LEU A 1 548 ? 20.016 7.658 -22.838 1.00 97.44 548 LEU A O 1
ATOM 4346 N N . GLY A 1 549 ? 20.261 7.374 -25.051 1.00 97.44 549 GLY A N 1
ATOM 4347 C CA . GLY A 1 549 ? 20.932 8.653 -25.296 1.00 97.44 549 GLY A CA 1
ATOM 4348 C C . GLY A 1 549 ? 20.046 9.853 -24.950 1.00 97.44 549 GLY A C 1
ATOM 4349 O O . GLY A 1 549 ? 20.473 10.731 -24.206 1.00 97.44 549 GLY A O 1
ATOM 4350 N N . LYS A 1 550 ? 18.779 9.857 -25.383 1.00 97.12 550 LYS A N 1
ATOM 4351 C CA . LYS A 1 550 ? 17.803 10.899 -25.002 1.00 97.12 550 LYS A CA 1
ATOM 4352 C C . LYS A 1 550 ? 17.559 10.960 -23.496 1.00 97.12 550 LYS A C 1
ATOM 4354 O O . LYS A 1 550 ? 17.437 12.039 -22.921 1.00 97.12 550 LYS A O 1
ATOM 4359 N N . MET A 1 551 ? 17.501 9.802 -22.841 1.00 95.75 551 MET A N 1
ATOM 4360 C CA . MET A 1 551 ? 17.368 9.722 -21.390 1.00 95.75 551 MET A CA 1
ATOM 4361 C C . MET A 1 551 ? 18.564 10.371 -20.677 1.00 95.75 551 MET A C 1
ATOM 4363 O O . MET A 1 551 ? 18.368 11.073 -19.687 1.00 95.75 551 MET A O 1
ATOM 4367 N N . LEU A 1 552 ? 19.788 10.175 -21.182 1.00 95.75 552 LEU A N 1
ATOM 4368 C CA . LEU A 1 552 ? 20.989 10.825 -20.649 1.00 95.75 552 LEU A CA 1
ATOM 4369 C C . LEU A 1 552 ? 21.076 12.315 -20.979 1.00 95.75 552 LEU A C 1
ATOM 4371 O O . LEU A 1 552 ? 21.545 13.088 -20.150 1.00 95.75 552 LEU A O 1
ATOM 4375 N N . GLU A 1 553 ? 20.609 12.737 -22.151 1.00 95.19 553 GLU A N 1
ATOM 4376 C CA . GLU A 1 553 ? 20.540 14.153 -22.523 1.00 95.19 553 GLU A CA 1
ATOM 4377 C C . GLU A 1 553 ? 19.681 14.953 -21.530 1.00 95.19 553 GLU A C 1
ATOM 4379 O O . GLU A 1 553 ? 20.062 16.050 -21.112 1.00 95.19 553 GLU A O 1
ATOM 4384 N N . ALA A 1 554 ? 18.584 14.360 -21.046 1.00 92.06 554 ALA A N 1
ATOM 4385 C CA . ALA A 1 554 ? 17.764 14.936 -19.978 1.00 92.06 554 ALA A CA 1
ATOM 4386 C C . ALA A 1 554 ? 18.509 15.072 -18.629 1.00 92.06 554 ALA A C 1
ATOM 4388 O O . ALA A 1 554 ? 18.070 15.813 -17.751 1.00 92.06 554 ALA A O 1
ATOM 4389 N N . LEU A 1 555 ? 19.644 14.385 -18.461 1.00 93.75 555 LEU A N 1
ATOM 4390 C CA . LEU A 1 555 ? 20.547 14.477 -17.309 1.00 93.75 555 LEU A CA 1
ATOM 4391 C C . LEU A 1 555 ? 21.810 15.301 -17.606 1.00 93.75 555 LEU A C 1
ATOM 4393 O O . LEU A 1 555 ? 22.752 15.258 -16.818 1.00 93.75 555 LEU A O 1
ATOM 4397 N N . SER A 1 556 ? 21.852 16.057 -18.706 1.00 90.81 556 SER A N 1
ATOM 4398 C CA . SER A 1 556 ? 23.037 16.816 -19.143 1.00 90.81 556 SER A CA 1
ATOM 4399 C C . SER A 1 556 ? 23.620 17.740 -18.070 1.00 90.81 556 SER A C 1
ATOM 4401 O O . SER A 1 556 ? 24.835 17.843 -17.957 1.00 90.81 556 SER A O 1
ATOM 4403 N N . SER A 1 557 ? 22.795 18.335 -17.203 1.00 92.81 557 SER A N 1
ATOM 4404 C CA . SER A 1 557 ? 23.269 19.154 -16.073 1.00 92.81 557 SER A CA 1
ATOM 4405 C C . SER A 1 557 ? 24.097 18.381 -15.035 1.00 92.81 557 SER A C 1
ATOM 4407 O O . SER A 1 557 ? 24.812 18.989 -14.244 1.00 92.81 557 SER A O 1
ATOM 4409 N N . ARG A 1 558 ? 24.012 17.046 -15.034 1.00 93.69 558 ARG A N 1
ATOM 4410 C CA . ARG A 1 558 ? 24.758 16.127 -14.159 1.00 93.69 558 ARG A CA 1
ATOM 4411 C C . ARG A 1 558 ? 25.949 15.479 -14.877 1.00 93.69 558 ARG A C 1
ATOM 4413 O O . ARG A 1 558 ? 26.681 14.721 -14.247 1.00 93.69 558 ARG A O 1
ATOM 4420 N N . ILE A 1 559 ? 26.130 15.753 -16.172 1.00 93.50 559 ILE A N 1
ATOM 4421 C CA . ILE A 1 559 ? 27.205 15.228 -17.022 1.00 93.50 559 ILE A CA 1
ATOM 4422 C C . ILE A 1 559 ? 28.048 16.412 -17.495 1.00 93.50 559 ILE A C 1
ATOM 4424 O O . ILE A 1 559 ? 27.719 17.100 -18.458 1.00 93.50 559 ILE A O 1
ATOM 4428 N N . SER A 1 560 ? 29.141 16.656 -16.786 1.00 89.50 560 SER A N 1
ATOM 4429 C CA . SER A 1 560 ? 30.013 17.811 -17.007 1.00 89.50 560 SER A CA 1
ATOM 4430 C C . SER A 1 560 ? 31.129 17.547 -18.014 1.00 89.50 560 SER A C 1
ATOM 4432 O O . SER A 1 560 ? 31.571 18.475 -18.689 1.00 89.50 560 SER A O 1
ATOM 4434 N N . SER A 1 561 ? 31.594 16.299 -18.132 1.00 93.62 561 SER A N 1
ATOM 4435 C CA . SER A 1 561 ? 32.752 15.988 -18.968 1.00 93.62 561 SER A CA 1
ATOM 4436 C C . SER A 1 561 ? 32.430 15.995 -20.464 1.00 93.62 561 SER A C 1
ATOM 4438 O O . SER A 1 561 ? 31.363 15.559 -20.908 1.00 93.62 561 SER A O 1
ATOM 4440 N N . ASP A 1 562 ? 33.401 16.425 -21.272 1.00 93.69 562 ASP A N 1
ATOM 4441 C CA . ASP A 1 562 ? 33.319 16.351 -22.737 1.00 93.69 562 ASP A CA 1
ATOM 4442 C C . ASP A 1 562 ? 33.172 14.910 -23.224 1.00 93.69 562 ASP A C 1
ATOM 4444 O O . ASP A 1 562 ? 32.432 14.645 -24.168 1.00 93.69 562 ASP A O 1
ATOM 4448 N N . GLN A 1 563 ? 33.816 13.965 -22.534 1.00 93.81 563 GLN A N 1
ATOM 4449 C CA . GLN A 1 563 ? 33.687 12.537 -22.821 1.00 93.81 563 GLN A CA 1
ATOM 4450 C C . GLN A 1 563 ? 32.258 12.036 -22.590 1.00 93.81 563 GLN A C 1
ATOM 4452 O O . GLN A 1 563 ? 31.747 11.260 -23.394 1.00 93.81 563 GLN A O 1
ATOM 4457 N N . GLY A 1 564 ? 31.602 12.489 -21.519 1.00 94.12 564 GLY A N 1
ATOM 4458 C CA . GLY A 1 564 ? 30.215 12.142 -21.229 1.00 94.12 564 GLY A CA 1
ATOM 4459 C C . GLY A 1 564 ? 29.253 12.738 -22.247 1.00 94.12 564 GLY A C 1
ATOM 4460 O O . GLY A 1 564 ? 28.393 12.029 -22.765 1.00 94.12 564 GLY A O 1
ATOM 4461 N N . ARG A 1 565 ? 29.439 14.013 -22.606 1.00 94.81 565 ARG A N 1
ATOM 4462 C CA . ARG A 1 565 ? 28.649 14.662 -23.665 1.00 94.81 565 ARG A CA 1
ATOM 4463 C C . ARG A 1 565 ? 28.841 13.975 -25.021 1.00 94.81 565 ARG A C 1
ATOM 4465 O O . ARG A 1 565 ? 27.858 13.697 -25.701 1.00 94.81 565 ARG A O 1
ATOM 4472 N N . GLY A 1 566 ? 30.078 13.623 -25.374 1.00 96.06 566 GLY A N 1
ATOM 4473 C CA . GLY A 1 566 ? 30.388 12.856 -26.584 1.00 96.06 566 GLY A CA 1
ATOM 4474 C C . GLY A 1 566 ? 29.712 11.483 -26.601 1.00 96.06 566 GLY A C 1
ATOM 4475 O O . GLY A 1 566 ? 29.093 11.115 -27.595 1.00 96.06 566 GLY A O 1
ATOM 4476 N N . PHE A 1 567 ? 29.730 10.767 -25.474 1.00 96.75 567 PHE A N 1
ATOM 4477 C CA . PHE A 1 567 ? 29.063 9.471 -25.348 1.00 96.75 567 PHE A CA 1
ATOM 4478 C C . PHE A 1 567 ? 27.542 9.549 -25.581 1.00 96.75 567 PHE A C 1
ATOM 4480 O O . PHE A 1 567 ? 26.969 8.676 -26.235 1.00 96.75 567 PHE A O 1
ATOM 4487 N N . VAL A 1 568 ? 26.880 10.604 -25.090 1.00 96.94 568 VAL A N 1
ATOM 4488 C CA . VAL A 1 568 ? 25.443 10.840 -25.333 1.00 96.94 568 VAL A CA 1
ATOM 4489 C C . VAL A 1 568 ? 25.151 11.010 -26.825 1.00 96.94 568 VAL A C 1
ATOM 4491 O O . VAL A 1 568 ? 24.218 10.393 -27.347 1.00 96.94 568 VAL A O 1
ATOM 4494 N N . GLU A 1 569 ? 25.967 11.791 -27.531 1.00 96.81 569 GLU A N 1
ATOM 4495 C CA . GLU A 1 569 ? 25.808 11.998 -28.973 1.00 96.81 569 GLU A CA 1
ATOM 4496 C C . GLU A 1 569 ? 26.089 10.721 -29.777 1.00 96.81 569 GLU A C 1
ATOM 4498 O O . GLU A 1 569 ? 25.367 10.410 -30.728 1.00 96.81 569 GLU A O 1
ATOM 4503 N N . GLU A 1 570 ? 27.062 9.905 -29.365 1.00 96.94 570 GLU A N 1
ATOM 4504 C CA . GLU A 1 570 ? 27.313 8.605 -29.993 1.00 96.94 570 GLU A CA 1
ATOM 4505 C C . GLU A 1 570 ? 26.127 7.638 -29.843 1.00 96.94 570 GLU A C 1
ATOM 4507 O O . GLU A 1 570 ? 25.759 6.968 -30.816 1.00 96.94 570 GLU A O 1
ATOM 4512 N N . LEU A 1 571 ? 25.472 7.605 -28.677 1.00 97.00 571 LEU A N 1
ATOM 4513 C CA . LEU A 1 571 ? 24.234 6.842 -28.472 1.00 97.00 571 LEU A CA 1
ATOM 4514 C C . LEU A 1 571 ? 23.110 7.337 -29.394 1.00 97.00 571 LEU A C 1
ATOM 4516 O O . LEU A 1 571 ? 22.483 6.539 -30.099 1.00 97.00 571 LEU A O 1
ATOM 4520 N N . LYS A 1 572 ? 22.894 8.658 -29.448 1.00 96.94 572 LYS A N 1
ATOM 4521 C CA . LYS A 1 572 ? 21.881 9.293 -30.311 1.00 96.94 572 LYS A CA 1
ATOM 4522 C C . LYS A 1 572 ? 22.186 9.134 -31.806 1.00 96.94 572 LYS A C 1
ATOM 4524 O O . LYS A 1 572 ? 21.274 9.145 -32.627 1.00 96.94 572 LYS A O 1
ATOM 4529 N N . SER A 1 573 ? 23.441 8.893 -32.181 1.00 95.88 573 SER A N 1
ATOM 4530 C CA . SER A 1 573 ? 23.819 8.589 -33.567 1.00 95.88 573 SER A CA 1
ATOM 4531 C C . SER A 1 573 ? 23.428 7.178 -34.029 1.00 95.88 573 SER A C 1
ATOM 4533 O O . SER A 1 573 ? 23.590 6.859 -35.207 1.00 95.88 573 SER A O 1
ATOM 4535 N N . LYS A 1 574 ? 22.939 6.318 -33.116 1.00 94.50 574 LYS A N 1
ATOM 4536 C CA . LYS A 1 574 ? 22.601 4.902 -33.361 1.00 94.50 574 LYS A CA 1
ATOM 4537 C C . LYS A 1 574 ? 23.775 4.024 -33.819 1.00 94.50 574 LYS A C 1
ATOM 4539 O O . LYS A 1 574 ? 23.551 2.927 -34.332 1.00 94.50 574 LYS A O 1
ATOM 4544 N N . LYS A 1 575 ? 25.019 4.477 -33.633 1.00 92.06 575 LYS A N 1
ATOM 4545 C CA . LYS A 1 575 ? 26.232 3.732 -34.019 1.00 92.06 575 LYS A CA 1
ATOM 4546 C C . LYS A 1 575 ? 26.710 2.754 -32.949 1.00 92.06 575 LYS A C 1
ATOM 4548 O O . LYS A 1 575 ? 27.378 1.777 -33.277 1.00 92.06 575 LYS A O 1
ATOM 4553 N N . LEU A 1 576 ? 26.367 2.995 -31.685 1.00 95.25 576 LEU A N 1
ATOM 4554 C CA . LEU A 1 576 ? 26.747 2.128 -30.574 1.00 95.25 576 LEU A CA 1
ATOM 4555 C C . LEU A 1 576 ? 25.703 1.038 -30.334 1.00 95.25 576 LEU A C 1
ATOM 4557 O O . LEU A 1 576 ? 24.515 1.318 -30.183 1.00 95.25 576 LEU A O 1
ATOM 4561 N N . THR A 1 577 ? 26.164 -0.208 -30.233 1.00 97.50 577 THR A N 1
ATOM 4562 C CA . THR A 1 577 ? 25.409 -1.288 -29.584 1.00 97.50 577 THR A CA 1
ATOM 4563 C C . THR A 1 577 ? 25.636 -1.233 -28.072 1.00 97.50 577 THR A C 1
ATOM 4565 O O . THR A 1 577 ? 26.600 -0.618 -27.614 1.00 97.50 577 THR A O 1
ATOM 4568 N N . ALA A 1 578 ? 24.795 -1.906 -27.281 1.00 97.62 578 ALA A N 1
ATOM 4569 C CA . ALA A 1 578 ? 24.990 -1.981 -25.831 1.00 97.62 578 ALA A CA 1
ATOM 4570 C C . ALA A 1 578 ? 26.364 -2.571 -25.447 1.00 97.62 578 ALA A C 1
ATOM 4572 O O . ALA A 1 578 ? 27.044 -2.039 -24.573 1.00 97.62 578 ALA A O 1
ATOM 4573 N N . GLU A 1 579 ? 26.821 -3.609 -26.155 1.00 96.88 579 GLU A N 1
ATOM 4574 C CA . GLU A 1 579 ? 28.135 -4.230 -25.932 1.00 96.88 579 GLU A CA 1
ATOM 4575 C C . GLU A 1 579 ? 29.310 -3.298 -26.254 1.00 96.88 579 GLU A C 1
ATOM 4577 O O . GLU A 1 579 ? 30.316 -3.300 -25.543 1.00 96.88 579 GLU A O 1
ATOM 4582 N N . LEU A 1 580 ? 29.201 -2.497 -27.321 1.00 97.31 580 LEU A N 1
ATOM 4583 C CA . LEU A 1 580 ? 30.224 -1.508 -27.667 1.00 97.31 580 LEU A CA 1
ATOM 4584 C C . LEU A 1 580 ? 30.220 -0.346 -26.671 1.00 97.31 580 LEU A C 1
ATOM 4586 O O . LEU A 1 580 ? 31.282 0.079 -26.223 1.00 97.31 580 LEU A O 1
ATOM 4590 N N . ALA A 1 581 ? 29.036 0.112 -26.262 1.00 97.44 581 ALA A N 1
ATOM 4591 C CA . ALA A 1 581 ? 28.882 1.167 -25.269 1.00 97.44 581 ALA A CA 1
ATOM 4592 C C . ALA A 1 581 ? 29.486 0.778 -23.907 1.00 97.44 581 ALA A C 1
ATOM 4594 O O . ALA A 1 581 ? 30.129 1.610 -23.274 1.00 97.44 581 ALA A O 1
ATOM 4595 N N . LEU A 1 582 ? 29.379 -0.489 -23.482 1.00 96.44 582 LEU A N 1
ATOM 4596 C CA . LEU A 1 582 ? 30.038 -0.987 -22.262 1.00 96.44 582 LEU A CA 1
ATOM 4597 C C . LEU A 1 582 ? 31.566 -0.877 -22.304 1.00 96.44 582 LEU A C 1
ATOM 4599 O O . LEU A 1 582 ? 32.200 -0.774 -21.258 1.00 96.44 582 LEU A O 1
ATOM 4603 N N . LYS A 1 583 ? 32.168 -0.897 -23.497 1.00 96.06 583 LYS A N 1
ATOM 4604 C CA . LYS A 1 583 ? 33.620 -0.768 -23.693 1.00 96.06 583 LYS A CA 1
ATOM 4605 C C . LYS A 1 583 ? 34.067 0.686 -23.849 1.00 96.06 583 LYS A C 1
ATOM 4607 O O . LYS A 1 583 ? 35.267 0.943 -23.885 1.00 96.06 583 LYS A O 1
ATOM 4612 N N . HIS A 1 584 ? 33.130 1.632 -23.924 1.00 96.00 584 HIS A N 1
ATOM 4613 C CA . HIS A 1 584 ? 33.432 3.040 -24.141 1.00 96.00 584 HIS A CA 1
ATOM 4614 C C . HIS A 1 584 ? 34.273 3.623 -22.993 1.00 96.00 584 HIS A C 1
ATOM 4616 O O . HIS A 1 584 ? 34.076 3.293 -21.819 1.00 96.00 584 HIS A O 1
ATOM 4622 N N . SER A 1 585 ? 35.204 4.520 -23.327 1.00 93.94 585 SER A N 1
ATOM 4623 C CA . SER A 1 585 ? 36.156 5.112 -22.376 1.00 93.94 585 SER A CA 1
ATOM 4624 C C . SER A 1 585 ? 35.458 5.851 -21.237 1.00 93.94 585 SER A C 1
ATOM 4626 O O . SER A 1 585 ? 35.839 5.678 -20.086 1.00 93.94 585 SER A O 1
ATOM 4628 N N . TRP A 1 586 ? 34.385 6.594 -21.532 1.00 95.38 586 TRP A N 1
ATOM 4629 C CA . TRP A 1 586 ? 33.583 7.271 -20.508 1.00 95.38 586 TRP A CA 1
ATOM 4630 C C . TRP A 1 586 ? 32.957 6.300 -19.502 1.00 95.38 586 TRP A C 1
ATOM 4632 O O . TRP A 1 586 ? 32.872 6.623 -18.323 1.00 95.38 586 TRP A O 1
ATOM 4642 N N . ILE A 1 587 ? 32.547 5.101 -19.933 1.00 94.56 587 ILE A N 1
ATOM 4643 C CA . ILE A 1 587 ? 31.985 4.082 -19.038 1.00 94.56 587 ILE A CA 1
ATOM 4644 C C . ILE A 1 587 ? 33.092 3.478 -18.171 1.00 94.56 587 ILE A C 1
ATOM 4646 O O . ILE A 1 587 ? 32.933 3.365 -16.957 1.00 94.56 587 ILE A O 1
ATOM 4650 N N . ASN A 1 588 ? 34.235 3.138 -18.759 1.00 89.69 588 ASN A N 1
ATOM 4651 C CA . ASN A 1 588 ? 35.349 2.511 -18.041 1.00 89.69 588 ASN A CA 1
ATOM 4652 C C . ASN A 1 588 ? 36.334 3.508 -17.426 1.00 89.69 588 ASN A C 1
ATOM 4654 O O . ASN A 1 588 ? 37.420 3.111 -17.012 1.00 89.69 588 ASN A O 1
ATOM 4658 N N . HIS A 1 589 ? 35.965 4.786 -17.345 1.00 81.69 589 HIS A N 1
ATOM 4659 C CA . HIS A 1 589 ? 36.811 5.798 -16.739 1.00 81.69 589 HIS A CA 1
ATOM 4660 C C . HIS A 1 589 ? 36.999 5.485 -15.252 1.00 81.69 589 HIS A C 1
ATOM 4662 O O . HIS A 1 589 ? 36.018 5.389 -14.505 1.00 81.69 589 HIS A O 1
ATOM 4668 N N . SER A 1 590 ? 38.251 5.287 -14.845 1.00 59.97 590 SER A N 1
ATOM 4669 C CA . SER A 1 590 ? 38.631 5.165 -13.441 1.00 59.97 590 SER A CA 1
ATOM 4670 C C . SER A 1 590 ? 38.385 6.512 -12.771 1.00 59.97 590 SER A C 1
ATOM 4672 O O . SER A 1 590 ? 38.967 7.512 -13.184 1.00 59.97 590 SER A O 1
ATOM 4674 N N . SER A 1 591 ? 37.475 6.538 -11.801 1.00 51.97 591 SER A N 1
ATOM 4675 C CA . SER A 1 591 ? 37.229 7.696 -10.936 1.00 51.97 591 SER A CA 1
ATOM 4676 C C . SER A 1 591 ? 38.390 7.964 -9.995 1.00 51.97 591 SER A C 1
ATOM 4678 O O . SER A 1 591 ? 38.951 6.958 -9.499 1.00 51.97 591 SER A O 1
#

Secondary structure (DSSP, 8-state):
---PPP-SSEEEEEEEETT-S--EEEEEETTSBHHHHHHHHHHHTTTTTTTS-TTT-EEEEEEE-GGGGGTS-GGGT--GGGB----S-BHHHHS----SS-EEEEEEPPPP--------TT----THHHHHHHH----SS---SHHHHHHHHTPPPSSPEE-SS-HHHH-GGGTTTEE--TTTTTSHHHHHHHHHHHS-----SS--GGGTHHHHHHHTHHHHHHHHHHTTT-S-EEEEE----SS--TTGGGS-SEEEEETTEEEEEEEEESSGGGHHHHHHHHHHTT----HHHHTT--EEEEEEEETTEEEEEEEE-STTGGGSS-SEEESS--EETTSHHHHHHHHHHHHHHHHHHHHHGGG--TT---TT-EEEETTEEEEE-SS-EEEEEEGGGSTTTTSHHHHHHHHHHHHHHHTT-TTB--EEEEEEEETTTTEEEEEES---EEGGGT--SHHHHHHHHHHHHHHHHHHHHTTEE-S--SGGGEEE-TT-TTS--EEE--GGG-EETTEE-----TT--TTTS-TTSEE-HHHHHHHHHHHHHTTGGG--SHHHHHHHHHHHTT---HHHHHT-TTTS---

pLDDT: mean 87.36, std 13.43, range [30.12, 98.62]

Foldseek 3Di:
DDDLDADAQKDKAWEAEQVDLDIDIFIHHQQAFVLSVLVRVCVVVVVVCVPADSQQKKKFFDFADSVCSVPDNVVVGGDPVRIRDRDPHGNCRSQPDRDDDTHGMYIYGDDPDDPPDDDDPPDLDQCLLVVLVQFQAADPDQDQFQVVVLCLLPDDTSDAFEAADPVCVVPVVCVVRYDYDPSHNPHPRRVLLNCLLPPDLDDDDDDDQVVVCVNVCSLAVVNLVSSCVSPPNLLQKDKDAPDPPVDPDPVSLQAARIWMDQLQATAETFHEAAAPVCQVVRVVSQQRHQLAPDCLAHPSRQWHKYWYYYRQKIWIWIQGNDPVCVVDPGSTDTSDDTAGSNDNVSSSSSNSSNSSVSNSSSNCNVVDDNRHHRAQDWDDDPQWTWHHTNQKIKIKGALVGQPPSPPVVVLQVQVVVLQVLLDPFFQAWHWDDGQDADPVRRMTMTMTRDDFGQCVVVLQALVSVLLLLLRNLSSLLSCVVVQKDQLDDASVQWGAQPPDVVSRRIHGHDSSVMDGAFDQDPDDPPQDDPLLADPVRTHHQLSNLLSVLVNVVVVVVRPDDPQSVVLSVCSNVSVDGSVNSCVRCSSVPDD

Radius of gyration: 33.36 Å; Cα contacts (8 Å, |Δi|>4): 1054; chains: 1; bounding box: 106×48×81 Å

Nearest PDB structures (foldseek):
  8ie5-assembly1_A  TM=7.225E-01  e=4.547E-07  Homo sapiens
  3zxt-assembly2_D  TM=6.796E-01  e=3.164E-06  Homo sapiens
  4yjp-assembly1_A  TM=6.043E-01  e=5.065E-07  Homo sapiens
  1oz1-assembly1_A  TM=6.179E-01  e=1.846E-06  Homo sapiens
  5r90-assembly1_A  TM=5.776E-01  e=1.410E-06  Mus musculus

Organism: NCBI:txid94130

Mean predicted aligned error: 13.7 Å

InterPro domains:
  IPR000719 Protein kinase domain [PS50011] (268-591)
  IPR000719 Protein kinase domain [SM00220] (375-587)
  IPR011009 Protein kinase-like domain superfamily [SSF56112] (395-561)
  IPR045379 Crinkler effector protein, N-terminal [PF20147] (11-107)

Solvent-accessible surface area (backbone atoms only — not comparable to full-atom values): 32508 Å² total; per-residue (Å²): 133,89,76,83,75,72,30,72,62,78,44,66,46,31,30,29,48,70,94,56,83,64,72,48,75,51,77,48,16,31,63,25,39,46,61,54,51,39,46,55,51,40,66,76,39,43,83,83,40,66,92,55,59,61,85,52,53,41,39,31,59,50,85,39,55,66,84,46,54,83,78,48,68,66,76,82,70,65,51,83,91,35,48,61,64,85,51,100,53,28,39,46,73,76,52,67,83,72,72,82,77,41,31,40,33,38,40,42,76,63,80,75,83,67,76,91,67,92,68,74,87,87,72,85,62,69,39,31,37,62,54,33,52,62,57,56,48,66,57,96,66,70,77,42,47,35,83,56,44,46,64,53,40,67,46,80,70,81,56,62,45,49,20,55,76,45,53,33,72,79,38,67,85,41,36,91,49,34,44,59,44,91,71,41,28,77,7,65,54,8,48,45,47,37,45,44,71,66,57,81,54,83,80,80,74,97,67,64,52,77,70,51,50,62,61,51,31,40,47,46,52,50,52,52,56,48,42,18,61,34,48,73,53,68,43,56,66,48,77,52,62,60,68,86,62,96,62,98,43,92,57,62,81,52,52,56,45,32,40,32,25,47,81,37,33,58,42,38,38,29,22,75,32,50,47,55,89,37,34,65,57,16,43,50,50,49,60,64,36,64,60,63,61,48,54,64,36,42,59,81,43,28,44,33,40,37,34,28,29,3,54,39,41,35,38,36,26,27,35,36,37,46,82,68,29,75,74,45,100,58,41,66,43,75,55,49,64,88,31,43,57,74,38,67,59,37,37,49,52,48,40,46,33,46,50,32,48,52,15,51,52,49,38,43,57,86,76,59,65,91,80,37,43,39,58,71,44,79,38,79,55,91,71,31,35,40,29,38,53,71,73,37,27,40,40,35,28,43,54,93,61,42,63,74,44,91,49,50,71,62,39,43,54,51,49,31,52,55,48,63,70,30,49,93,40,65,10,34,45,34,69,72,43,67,55,46,72,43,78,91,77,44,32,35,38,37,30,22,51,60,71,55,44,77,32,74,81,66,46,76,37,45,66,43,46,39,53,40,46,54,18,39,31,50,21,45,34,52,40,42,74,72,46,33,28,51,78,64,61,42,67,93,33,30,25,30,27,83,87,33,93,83,73,46,35,24,31,40,48,73,63,67,62,40,44,60,48,67,38,78,52,92,73,80,59,100,83,63,56,90,79,41,38,47,98,86,40,24,40,34,59,37,27,42,33,24,35,47,15,53,47,49,56,77,42,41,96,39,41,82,49,70,58,48,52,49,51,34,53,43,22,56,64,45,76,39,48,40,67,56,49,64,69,32,64,64,60,65,53,83,129

Sequence (591 aa):
MSTVTISGTQIRLWCLVRGSSSAFYVTIGRDNFIIDLKEVIKNKKQNEFANVDVDQLVLWRVDIDQSQIKTTSIDDILNEEDELENSGLTVGETLPNVEGNSVRVVVGIPEQPSVKRTYDQADLADNSAKICGELIQRFEIIPTKAEELQSLINRQLLRKLPVTSDEEQIYPEIKDYVCTTENERRSTIAKNISSAFTIDMKFSGNKSESMLHYPIDAMIRVPLETFNKYIGGALPIEIDRDKADSGTTTIGTKRPDFLCWTKKLLLFKGEEKASSGEFNTAVEELEEKFNVLDPICFGKIQFMIGYAIAGSTVRFYAIDGSVEAKKKPSILSPLTSELNASNLVDRFTILRTVVNIARIILTISDNIPNTLIPLGKRQKLGHSFITFLSDVVEKIILKVDLPYATNMDNRVNFLKKMYDYAKGHPGLVQVEKGPLFDKGKGIYRVVMKTRGIPCVSELKNENNVREMMKCILTGLARLHQGNFVHRDIRLPNVVYVPESPDKFNYVLIDFEHGFCNRRACNEKLSGYDDNTLTTAGYYTTTSDMYQLGKMLEALSSRISSDQGRGFVEELKSKKLTAELALKHSWINHSS